Protein 1SJH (pdb70)

GO terms:
  GO:0005764 lysosome (C, IDA)
  GO:0005886 plasma membrane (C, IDA)
  GO:0001916 positive regulation of T cell mediated cytotoxicity (P, IDA)
  GO:0002469 myeloid dendritic cell antigen processing and presentation (P, IDA)
  GO:0002491 antigen processing and presentation of endogenous peptide antigen via MHC class II (P, IDA)
  GO:0031902 late endosome membrane (C, IDA)
  GO:0001772 immunological synapse (C, IDA)
  GO:0005765 lysosomal membrane (C, IDA)
  GO:0043382 positive regulation of memory T cell differentiation (P, IDA)
  GO:0045622 regulation of T-helper cell differentiation (P, IDA)
  GO:0042605 peptide antigen binding (F, IDA)
  GO:0042608 T cell receptor binding (F, IDA)
  GO:2000516 positive regulation of CD4-positive, alpha-beta T cell activation (P, IDA)
  GO:0019886 antigen processing and presentation of exogenous peptide antigen via MHC class II (P, IDA)
  GO:0032831 positive regulation of CD4-positive, CD25-positive, alpha-beta regulatory T cell differentiation (P, IDA)
  GO:0120281 autolysosome membrane (C, EXP)
  GO:0031901 early endosome membrane (C, EXP)
  GO:0005789 endoplasmic reticulum membrane (C, EXP)
  GO:0005886 plasma membrane (C, EXP)
  GO:0005515 protein binding (F, IPI)

Foldseek 3Di:
DKDKDWDWAADPPVRDIWTFIDIPHHTQWIADLVVQAIDGPDVCSVVVDGDRSVVSVVVRVVRVVVVVVVCVVVVNDDDDWDAWDWDWDWPDDDDAQDKTKIKIKTDDTDDQDKDKFKAKVRHTDDPPKDWDGWDADPVGGTMIMIMDIDGADQRIKMWIWMDTPNDPDIDIDIGGPDD/DDDDDDKDKDWDWDWDDDPQLPDIKIKIWIAIRNRTFKIDILVVQAIDTPDPVCVVVSVVQRVDVVNSVCVNCCSVVPRVVVCVVCVVCAVVPWDAWDWDKDWDPCCDDPQKTKIKIKTWFIDDQDKDKWKAKQPHTDDPQKDKPDWADPVPRMIIIMIIGIGNDDQAIKMKIWMDDPNDPDIDIDIDGD/DDDDDDDDDDDDD/DADDDDDVVRWAFLVLEAAWLVVLVQQQAPAKFKFAFWAFDDAFDLQKTKTQGADPPPRQARIEIAGAPDNVVCVVRRGAGWIFMAGWDDVPDDGDSHYIYAYARIDHRPPFFDPPQDKFWAKEFEAEPRHGDDIDTFIDRGQKGFPRRRVSRVVNVCCVPVVCTDGHTGQFTWKKKKKAAPVRHMDIATSDAHRDHDGDPVVRRCVSNNNHIGGRNGMHMYMYTYGPVD

Organism: Homo sapiens (NCBI:txid9606)

B-factor: mean 44.47, std 20.22, range [16.13, 189.85]

Structure (mmCIF, N/CA/C/O backbone):
data_1SJH
#
_entry.id   1SJH
#
_cell.length_a   172.464
_cell.length_b   172.464
_cell.length_c   121.461
_cell.angle_alpha   90.00
_cell.angle_beta   90.00
_cell.angle_gamma   120.00
#
_symmetry.space_group_name_H-M   'H 3'
#
loop_
_entity.id
_entity.type
_entity.pdbx_description
1 polymer 'HLA class II histocompatibility antigen, DR alpha chain'
2 polymer 'HLA class II histocompatibility antigen, DRB1-1 beta chain'
3 polymer 'GAG polyprotein'
4 polymer 'Enterotoxin type C-3'
5 water water
#
loop_
_atom_site.group_PDB
_atom_site.id
_atom_site.type_symbol
_atom_site.label_atom_id
_atom_site.label_alt_id
_atom_site.label_comp_id
_atom_site.label_asym_id
_atom_site.label_entity_id
_atom_site.label_seq_id
_atom_site.pdbx_PDB_ins_code
_atom_site.Cartn_x
_atom_site.Cartn_y
_atom_site.Cartn_z
_atom_site.occupancy
_atom_site.B_iso_or_equiv
_atom_site.auth_seq_id
_atom_site.auth_comp_id
_atom_site.auth_asym_id
_atom_site.auth_atom_id
_atom_site.pdbx_PDB_model_num
ATOM 1 N N . GLU A 1 2 ? 138.691 72.759 -13.510 1.00 58.30 4 GLU A N 1
ATOM 2 C CA . GLU A 1 2 ? 137.286 73.175 -13.246 1.00 58.28 4 GLU A CA 1
ATOM 3 C C . GLU A 1 2 ? 136.350 72.027 -12.838 1.00 54.28 4 GLU A C 1
ATOM 4 O O . GLU A 1 2 ? 135.178 72.255 -12.547 1.00 54.11 4 GLU A O 1
ATOM 10 N N . HIS A 1 3 ? 136.864 70.800 -12.820 1.00 41.83 5 HIS A N 1
ATOM 11 C CA . HIS A 1 3 ? 136.077 69.635 -12.403 1.00 37.85 5 HIS A CA 1
ATOM 12 C C . HIS A 1 3 ? 136.968 68.580 -11.772 1.00 36.09 5 HIS 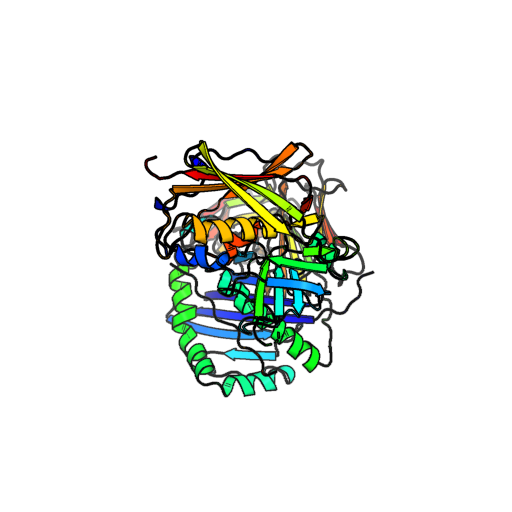A C 1
ATOM 13 O O . HIS A 1 3 ? 138.070 68.332 -12.247 1.00 33.41 5 HIS A O 1
ATOM 20 N N . VAL A 1 4 ? 136.489 67.961 -10.701 1.00 31.07 6 VAL A N 1
ATOM 21 C CA . VAL A 1 4 ? 137.256 66.927 -10.023 1.00 31.38 6 VAL A CA 1
ATOM 22 C C . VAL A 1 4 ? 136.394 65.706 -9.722 1.00 30.29 6 VAL A C 1
ATOM 23 O O . VAL A 1 4 ? 135.315 65.821 -9.142 1.00 27.90 6 VAL A O 1
ATOM 27 N N . ILE A 1 5 ? 136.854 64.539 -10.142 1.00 29.00 7 ILE A N 1
ATOM 28 C CA . ILE A 1 5 ? 136.134 63.308 -9.851 1.00 27.93 7 ILE A CA 1
ATOM 29 C C . ILE A 1 5 ? 137.048 62.523 -8.919 1.00 27.88 7 ILE A C 1
ATOM 30 O O . ILE A 1 5 ? 138.230 62.292 -9.234 1.00 26.33 7 ILE A O 1
ATOM 35 N N . ILE A 1 6 ? 136.517 62.122 -7.770 1.00 26.75 8 ILE A N 1
ATOM 36 C CA . ILE A 1 6 ? 137.323 61.379 -6.819 1.00 27.58 8 ILE A CA 1
ATOM 37 C C . ILE A 1 6 ? 136.770 60.011 -6.465 1.00 28.24 8 ILE A C 1
ATOM 38 O O . ILE A 1 6 ? 135.582 59.844 -6.195 1.00 28.04 8 ILE A O 1
ATOM 43 N N . GLN A 1 7 ? 137.650 59.027 -6.490 1.00 25.48 9 GLN A N 1
ATOM 44 C CA . GLN A 1 7 ? 137.287 57.683 -6.093 1.00 25.82 9 GLN A CA 1
ATOM 45 C C . GLN A 1 7 ? 137.909 57.624 -4.699 1.00 27.23 9 GLN A C 1
ATOM 46 O O . GLN A 1 7 ? 139.135 57.651 -4.564 1.00 25.49 9 GLN A O 1
ATOM 52 N N . ALA A 1 8 ? 137.077 57.574 -3.668 1.00 27.27 10 ALA A N 1
ATOM 53 C CA . ALA A 1 8 ? 137.605 57.542 -2.312 1.00 27.21 10 ALA A CA 1
ATOM 54 C C . ALA A 1 8 ? 137.221 56.275 -1.575 1.00 28.17 10 ALA A C 1
ATOM 55 O O . ALA A 1 8 ? 136.053 55.883 -1.572 1.00 27.88 10 ALA A O 1
ATOM 57 N N . GLU A 1 9 ? 138.216 55.652 -0.947 1.00 25.53 11 GLU A N 1
ATOM 58 C CA . GLU A 1 9 ? 138.027 54.413 -0.199 1.00 26.90 11 GLU A CA 1
ATOM 59 C C . GLU A 1 9 ? 138.684 54.504 1.175 1.00 26.57 11 GLU A C 1
ATOM 60 O O . GLU A 1 9 ? 139.568 55.325 1.401 1.00 25.65 11 GLU A O 1
ATOM 66 N N . PHE A 1 10 ? 138.273 53.625 2.077 1.00 26.37 12 PHE A N 1
ATOM 67 C CA . PHE A 1 10 ? 138.881 53.572 3.398 1.00 26.78 12 PHE A CA 1
ATOM 68 C C . PHE A 1 10 ? 138.494 52.327 4.161 1.00 27.20 12 PHE A C 1
ATOM 69 O O . PHE A 1 10 ? 137.473 51.702 3.881 1.00 27.56 12 PHE A O 1
ATOM 77 N N . TYR A 1 11 ? 139.359 51.932 5.084 1.00 26.76 13 TYR A N 1
ATOM 78 C CA . TYR A 1 11 ? 139.076 50.799 5.951 1.00 26.51 13 TYR A CA 1
ATOM 79 C C . TYR A 1 11 ? 139.498 51.250 7.353 1.00 27.48 13 TYR A C 1
ATOM 80 O O . TYR A 1 11 ? 140.599 51.762 7.548 1.00 27.99 13 TYR A O 1
ATOM 89 N N . LEU A 1 12 ? 138.606 51.069 8.318 1.00 29.55 14 LEU A N 1
ATOM 90 C CA . LEU A 1 12 ? 138.885 51.455 9.689 1.00 30.25 14 LEU A CA 1
ATOM 91 C C . LEU A 1 12 ? 138.873 50.292 10.674 1.00 29.63 14 LEU A C 1
ATOM 92 O O . LEU A 1 12 ? 137.892 49.555 10.759 1.00 30.55 14 LEU A O 1
ATOM 97 N N . ASN A 1 13 ? 139.976 50.120 11.400 1.00 28.46 15 ASN A N 1
ATOM 98 C CA . ASN A 1 13 ? 140.063 49.097 12.445 1.00 28.24 15 ASN A CA 1
ATOM 99 C C . ASN A 1 13 ? 139.924 49.856 13.765 1.00 29.34 15 ASN A C 1
ATOM 100 O O . ASN A 1 13 ? 140.336 51.016 13.867 1.00 30.24 15 ASN A O 1
ATOM 105 N N . PRO A 1 14 ? 139.374 49.211 14.803 1.00 31.08 16 PRO A N 1
ATOM 106 C CA . PRO A 1 14 ? 138.877 47.830 14.833 1.00 29.35 16 PRO A CA 1
ATOM 107 C C . PRO A 1 14 ? 137.410 47.700 14.447 1.00 30.51 16 PRO A C 1
ATOM 108 O O . PRO A 1 14 ? 136.851 46.615 14.513 1.00 29.04 16 PRO A O 1
ATOM 112 N N . ASP A 1 15 ? 136.786 48.805 14.051 1.00 27.39 17 ASP A N 1
ATOM 113 C CA . ASP A 1 15 ? 135.374 48.791 13.674 1.00 30.06 17 ASP A CA 1
ATOM 114 C C . ASP A 1 15 ? 135.069 47.928 12.455 1.00 31.36 17 ASP A C 1
ATOM 115 O O . ASP A 1 15 ? 133.926 47.514 12.256 1.00 31.53 17 ASP A O 1
ATOM 120 N N . GLN A 1 16 ? 136.084 47.681 11.634 1.00 29.70 18 GLN A N 1
ATOM 121 C CA . GLN A 1 16 ? 135.912 46.898 10.416 1.00 33.12 18 GLN A CA 1
ATOM 122 C C . GLN A 1 16 ? 135.038 47.638 9.418 1.00 31.53 18 GLN A C 1
ATOM 123 O O . GLN A 1 16 ? 134.330 47.010 8.635 1.00 30.92 18 GLN A O 1
ATOM 129 N N . SER A 1 17 ? 135.070 48.965 9.461 1.00 31.01 19 SER A N 1
ATOM 130 C CA . SER A 1 17 ? 134.283 49.784 8.540 1.00 30.47 19 SER A CA 1
ATOM 131 C C . SER A 1 17 ? 135.008 49.888 7.206 1.00 30.68 19 SER A C 1
ATOM 132 O O . SER A 1 17 ? 136.202 50.185 7.171 1.00 26.83 19 SER A O 1
ATOM 135 N N . GLY A 1 18 ? 134.288 49.634 6.119 1.00 33.19 20 GLY A N 1
ATOM 136 C CA . GLY A 1 18 ? 134.876 49.748 4.798 1.00 33.90 20 GLY A CA 1
ATOM 137 C C . GLY A 1 18 ? 133.968 50.600 3.925 1.00 33.37 20 GLY A C 1
ATOM 138 O O . GLY A 1 18 ? 132.746 50.494 4.030 1.00 33.77 20 GLY A O 1
ATOM 139 N N . GLU A 1 19 ? 134.543 51.455 3.084 1.00 27.40 21 GLU A N 1
ATOM 140 C CA . GLU A 1 19 ? 133.743 52.298 2.197 1.00 25.80 21 GLU A CA 1
ATOM 141 C C . GLU A 1 19 ? 134.446 52.527 0.862 1.00 27.75 21 GLU A C 1
ATOM 142 O O . GLU A 1 19 ? 135.671 52.640 0.809 1.00 25.14 21 GLU A O 1
ATOM 148 N N . PHE A 1 20 ? 133.651 52.594 -0.203 1.00 30.68 22 PHE A N 1
ATOM 149 C CA . PHE A 1 20 ? 134.124 52.816 -1.566 1.00 31.27 22 PHE A CA 1
ATOM 150 C C . PHE A 1 20 ? 133.093 53.716 -2.267 1.00 30.95 22 PHE A C 1
ATOM 151 O O . PHE A 1 20 ? 131.935 53.335 -2.422 1.00 31.42 22 PHE A O 1
ATOM 159 N N . MET A 1 21 ? 133.507 54.909 -2.685 1.00 30.18 23 MET A N 1
ATOM 160 C CA . MET A 1 21 ? 132.583 55.827 -3.346 1.00 30.24 23 MET A CA 1
ATOM 161 C C . MET A 1 21 ? 133.258 56.700 -4.389 1.00 31.60 23 MET A C 1
ATOM 162 O O . MET A 1 21 ? 134.485 56.787 -4.437 1.00 31.96 23 MET A O 1
ATOM 167 N N . PHE A 1 22 ? 132.438 57.317 -5.236 1.00 29.91 24 PHE A N 1
ATOM 168 C CA . PHE A 1 22 ? 132.914 58.234 -6.263 1.00 31.50 24 PHE A CA 1
ATOM 169 C C . PHE A 1 22 ? 132.292 59.580 -5.941 1.00 31.88 24 PHE A C 1
ATOM 170 O O . PHE A 1 22 ? 131.134 59.652 -5.526 1.00 30.06 24 PHE A O 1
ATOM 178 N N . ASP A 1 23 ? 133.065 60.637 -6.151 1.00 31.07 25 ASP A N 1
ATOM 179 C CA . ASP A 1 23 ? 132.657 62.003 -5.841 1.00 35.14 25 ASP A CA 1
ATOM 180 C C . ASP A 1 23 ? 132.811 62.943 -7.052 1.00 35.25 25 ASP A C 1
ATOM 181 O O . ASP A 1 23 ? 133.818 62.885 -7.754 1.00 34.55 25 ASP A O 1
ATOM 186 N N . PHE A 1 24 ? 131.820 63.799 -7.302 1.00 33.24 26 PHE A N 1
ATOM 187 C CA . PHE A 1 24 ? 131.896 64.760 -8.412 1.00 32.83 26 PHE A CA 1
ATOM 188 C C . PHE A 1 24 ? 131.740 66.166 -7.867 1.00 31.83 26 PHE A C 1
ATOM 189 O O . PHE A 1 24 ? 130.661 66.544 -7.421 1.00 30.36 26 PHE A O 1
ATOM 197 N N . ASP A 1 25 ? 132.812 66.945 -7.914 1.00 25.87 27 ASP A N 1
ATOM 198 C CA . ASP A 1 25 ? 132.794 68.306 -7.395 1.00 27.75 27 ASP A CA 1
ATOM 199 C C . ASP A 1 25 ? 132.156 68.381 -5.997 1.00 28.18 27 ASP A C 1
ATOM 200 O O . ASP A 1 25 ? 131.380 69.290 -5.707 1.00 26.21 27 ASP A O 1
ATOM 205 N N . GLY A 1 26 ? 132.479 67.423 -5.132 1.00 35.78 28 GLY A N 1
ATOM 206 C CA . GLY A 1 26 ? 131.934 67.449 -3.783 1.00 37.42 28 GLY A CA 1
ATOM 207 C C . GLY A 1 26 ? 130.654 66.666 -3.544 1.00 36.56 28 GLY A C 1
ATOM 208 O O . GLY A 1 26 ? 130.298 66.414 -2.394 1.00 36.64 28 GLY A O 1
ATOM 209 N N . ASP A 1 27 ? 129.956 66.285 -4.611 1.00 30.53 29 ASP A N 1
ATOM 210 C CA . ASP A 1 27 ? 128.722 65.522 -4.471 1.00 29.93 29 ASP A CA 1
ATOM 211 C C . ASP A 1 27 ? 128.919 64.038 -4.786 1.00 30.82 29 ASP A C 1
ATOM 212 O O . ASP A 1 27 ? 129.553 63.679 -5.781 1.00 30.48 29 ASP A O 1
ATOM 217 N N . GLU A 1 28 ? 128.370 63.173 -3.943 1.00 33.41 30 GLU A N 1
ATOM 218 C CA . GLU A 1 28 ? 128.511 61.740 -4.160 1.00 31.52 30 GLU A CA 1
ATOM 219 C C . GLU A 1 28 ? 127.768 61.260 -5.405 1.00 32.97 30 GLU A C 1
ATOM 220 O O . GLU A 1 28 ? 126.607 61.611 -5.625 1.00 30.99 30 GLU A O 1
ATOM 226 N N . ILE A 1 29 ? 128.447 60.457 -6.217 1.00 31.25 31 ILE A N 1
ATOM 227 C CA . ILE A 1 29 ? 127.827 59.885 -7.404 1.00 32.56 31 ILE A CA 1
ATOM 228 C C . ILE A 1 29 ? 127.220 58.554 -6.982 1.00 31.93 31 ILE A C 1
ATOM 229 O O . ILE A 1 29 ? 126.089 58.240 -7.332 1.00 31.01 31 ILE A O 1
ATOM 234 N N . PHE A 1 30 ? 127.981 57.785 -6.210 1.00 27.29 32 PHE A N 1
ATOM 235 C CA . PHE A 1 30 ? 127.529 56.485 -5.731 1.00 26.35 32 PHE A CA 1
ATOM 236 C C . PHE A 1 30 ? 128.543 55.883 -4.777 1.00 27.15 32 PHE A C 1
ATOM 237 O O . PHE A 1 30 ? 129.678 56.333 -4.707 1.00 25.79 32 PHE A O 1
ATOM 245 N N . HIS A 1 31 ? 128.121 54.858 -4.048 1.00 23.36 33 HIS A N 1
ATOM 246 C CA . HIS A 1 31 ? 129.013 54.124 -3.156 1.00 24.91 33 HIS A CA 1
ATOM 247 C C . HIS A 1 31 ? 128.597 52.665 -3.325 1.00 24.89 33 HIS A C 1
ATOM 248 O O . HIS A 1 31 ? 127.582 52.379 -3.962 1.00 24.24 33 HIS A O 1
ATOM 255 N N . VAL A 1 32 ? 129.379 51.738 -2.791 1.00 30.20 34 VAL A N 1
ATOM 256 C CA . VAL A 1 32 ? 129.021 50.341 -2.929 1.00 28.66 34 VAL A CA 1
ATOM 257 C C . VAL A 1 32 ? 128.590 49.752 -1.592 1.00 31.72 34 VAL A C 1
ATOM 258 O O . VAL A 1 32 ? 129.252 49.948 -0.565 1.00 31.71 34 VAL A O 1
ATOM 262 N N . ASP A 1 33 ? 127.462 49.050 -1.603 1.00 27.44 35 ASP A N 1
ATOM 263 C CA . ASP A 1 33 ? 126.983 48.416 -0.391 1.00 28.42 35 ASP A CA 1
ATOM 264 C C . ASP A 1 33 ? 127.819 47.150 -0.281 1.00 28.14 35 ASP A C 1
ATOM 265 O O . ASP A 1 33 ? 127.617 46.206 -1.037 1.00 27.69 35 ASP A O 1
ATOM 270 N N . MET A 1 34 ? 128.752 47.134 0.664 1.00 31.96 36 MET A N 1
ATOM 271 C CA . MET A 1 34 ? 129.650 45.996 0.848 1.00 33.05 36 MET A CA 1
ATOM 272 C C . MET A 1 34 ? 128.981 44.709 1.303 1.00 33.10 36 MET A C 1
ATOM 273 O O . MET A 1 34 ? 129.555 43.631 1.150 1.00 32.02 36 MET A O 1
ATOM 278 N N . ALA A 1 35 ? 127.780 44.822 1.869 1.00 28.03 37 ALA A N 1
ATOM 279 C CA . ALA A 1 35 ? 127.060 43.656 2.359 1.00 28.43 37 ALA A CA 1
ATOM 280 C C . ALA A 1 35 ? 126.175 43.034 1.287 1.00 28.39 37 ALA A C 1
ATOM 281 O O . ALA A 1 35 ? 126.157 41.816 1.118 1.00 27.45 37 ALA A O 1
ATOM 283 N N . LYS A 1 36 ? 125.438 43.865 0.565 1.00 30.14 38 LYS A N 1
ATOM 284 C CA . LYS A 1 36 ? 124.576 43.350 -0.482 1.00 31.30 38 LYS A CA 1
ATOM 285 C C . LYS A 1 36 ? 125.370 43.230 -1.772 1.00 30.37 38 LYS A C 1
ATOM 286 O O . LYS A 1 36 ? 124.930 42.594 -2.733 1.00 29.51 38 LYS A O 1
ATOM 292 N N . LYS A 1 37 ? 126.559 43.827 -1.759 1.00 27.15 39 LYS A N 1
ATOM 293 C CA . LYS A 1 37 ? 127.450 43.802 -2.901 1.00 26.77 39 LYS A CA 1
ATOM 294 C C . LYS A 1 37 ? 126.765 44.413 -4.103 1.00 28.68 39 LYS A C 1
ATOM 295 O O . LYS A 1 37 ? 126.485 43.740 -5.099 1.00 28.81 39 LYS A O 1
ATOM 301 N N . GLU A 1 38 ? 126.482 45.704 -4.002 1.00 27.49 40 GLU A N 1
ATOM 302 C CA . GLU A 1 38 ? 125.839 46.397 -5.102 1.00 29.38 40 GLU A CA 1
ATOM 303 C C . GLU A 1 38 ? 126.063 47.890 -5.054 1.00 27.23 40 GLU A C 1
ATOM 304 O O . GLU A 1 38 ? 126.356 48.465 -4.003 1.00 24.58 40 GLU A O 1
ATOM 310 N N . THR A 1 39 ? 125.939 48.499 -6.224 1.00 29.94 41 THR A N 1
ATOM 311 C CA . THR A 1 39 ? 126.122 49.924 -6.392 1.00 30.34 41 THR A CA 1
ATOM 312 C C . THR A 1 39 ? 124.873 50.670 -5.943 1.00 32.35 41 THR A C 1
ATOM 313 O O . THR A 1 39 ? 123.755 50.284 -6.268 1.00 30.54 41 THR A O 1
ATOM 317 N N . VAL A 1 40 ? 125.079 51.728 -5.172 1.00 33.90 42 VAL A N 1
ATOM 318 C CA . VAL A 1 40 ? 123.989 52.542 -4.680 1.00 33.91 42 VAL A CA 1
ATOM 319 C C . VAL A 1 40 ? 124.212 53.951 -5.209 1.00 32.84 42 VAL A C 1
ATOM 320 O O . VAL A 1 40 ? 125.045 54.692 -4.691 1.00 33.48 42 VAL A O 1
ATOM 324 N N . TRP A 1 41 ? 123.474 54.306 -6.257 1.00 30.89 43 TRP A N 1
ATOM 325 C CA . TRP A 1 41 ? 123.578 55.620 -6.883 1.00 30.42 43 TRP A CA 1
ATOM 326 C C . TRP A 1 41 ? 122.976 56.682 -5.988 1.00 31.66 43 TRP A C 1
ATOM 327 O O . TRP A 1 41 ? 121.888 56.488 -5.454 1.00 32.04 43 TRP A O 1
ATOM 338 N N . ARG A 1 42 ? 123.679 57.805 -5.828 1.00 33.30 44 ARG A N 1
ATOM 339 C CA . ARG A 1 42 ? 123.198 58.890 -4.969 1.00 35.41 44 ARG A CA 1
ATOM 340 C C . ARG A 1 42 ? 121.829 59.360 -5.432 1.00 37.34 44 ARG A C 1
ATOM 341 O O . ARG A 1 42 ? 120.941 59.595 -4.617 1.00 35.78 44 ARG A O 1
ATOM 349 N N . LEU A 1 43 ? 121.672 59.520 -6.742 1.00 36.20 45 LEU A N 1
ATOM 350 C CA . LEU A 1 43 ? 120.387 59.901 -7.316 1.00 38.93 45 LEU A CA 1
ATOM 351 C C . LEU A 1 43 ? 119.961 58.754 -8.238 1.00 40.76 45 LEU A C 1
ATOM 352 O O . LEU A 1 43 ? 120.722 58.325 -9.115 1.00 39.22 45 LEU A O 1
ATOM 357 N N . GLU A 1 44 ? 118.747 58.265 -8.012 1.00 43.97 46 GLU A N 1
ATOM 358 C CA . GLU A 1 44 ? 118.163 57.164 -8.773 1.00 47.49 46 GLU A CA 1
ATOM 359 C C . GLU A 1 44 ? 118.440 57.155 -10.280 1.00 46.68 46 GLU A C 1
ATOM 360 O O . GLU A 1 44 ? 118.820 56.121 -10.834 1.00 46.61 46 GLU A O 1
ATOM 366 N N . GLU A 1 45 ? 118.261 58.294 -10.944 1.00 45.02 47 GLU A N 1
ATOM 367 C CA . GLU A 1 45 ? 118.471 58.343 -12.387 1.00 45.38 47 GLU A CA 1
ATOM 368 C C . GLU A 1 45 ? 119.902 58.118 -12.876 1.00 43.79 47 GLU A C 1
ATOM 369 O O . GLU A 1 45 ? 120.111 57.827 -14.053 1.00 42.49 47 GLU A O 1
ATOM 375 N N . PHE A 1 46 ? 120.890 58.254 -11.998 1.00 41.36 48 PHE A N 1
ATOM 376 C CA . PHE A 1 46 ? 122.269 58.035 -12.429 1.00 38.92 48 PHE A CA 1
ATOM 377 C C . PHE A 1 46 ? 122.409 56.597 -12.903 1.00 37.86 48 PHE A C 1
ATOM 378 O O . PHE A 1 46 ? 123.055 56.323 -13.907 1.00 40.16 48 PHE A O 1
ATOM 386 N N . GLY A 1 47 ? 121.785 55.688 -12.169 1.00 38.28 49 GLY A N 1
ATOM 387 C CA . GLY A 1 47 ? 121.850 54.278 -12.508 1.00 38.60 49 GLY A CA 1
ATOM 388 C C . GLY A 1 47 ? 121.287 53.918 -13.871 1.00 41.39 49 GLY A C 1
ATOM 389 O O . GLY A 1 47 ? 121.496 52.809 -14.364 1.00 38.58 49 GLY A O 1
ATOM 390 N N . ARG A 1 48 ? 120.566 54.843 -14.488 1.00 39.00 50 ARG A N 1
ATOM 391 C CA . ARG A 1 48 ? 119.999 54.575 -15.802 1.00 42.96 50 ARG A CA 1
ATOM 392 C C . ARG A 1 48 ? 120.944 55.071 -16.885 1.00 42.43 50 ARG A C 1
ATOM 393 O O . ARG A 1 48 ? 120.792 54.732 -18.054 1.00 43.50 50 ARG A O 1
ATOM 401 N N . PHE A 1 49 ? 121.936 55.863 -16.488 1.00 38.62 51 PHE A N 1
ATOM 402 C CA . PHE A 1 49 ? 122.892 56.408 -17.441 1.00 38.72 51 PHE A CA 1
ATOM 403 C C . PHE A 1 49 ? 124.248 55.716 -17.371 1.00 37.93 51 PHE A C 1
ATOM 404 O O . PHE A 1 49 ? 125.048 55.810 -18.300 1.00 38.77 51 PHE A O 1
ATOM 412 N N . ALA A 1 50 ? 124.508 55.014 -16.277 1.00 33.68 52 ALA A N 1
ATOM 413 C CA . ALA A 1 50 ? 125.786 54.340 -16.129 1.00 32.16 52 ALA A CA 1
ATOM 414 C C . ALA A 1 50 ? 125.693 53.146 -15.200 1.00 29.73 52 ALA A C 1
ATOM 415 O O . ALA A 1 50 ? 124.659 52.903 -14.566 1.00 31.38 52 ALA A O 1
ATOM 417 N N . SER A 1 51 ? 126.784 52.397 -15.127 1.00 30.80 53 SER A N 1
ATOM 418 C CA . SER A 1 51 ? 126.838 51.226 -14.271 1.00 30.00 53 SER A CA 1
ATOM 419 C C . SER A 1 51 ? 128.222 51.113 -13.667 1.00 29.80 53 SER A C 1
ATOM 420 O O . SER A 1 51 ? 129.180 51.691 -14.165 1.00 28.60 53 SER A O 1
ATOM 423 N N . PHE A 1 52 ? 128.312 50.364 -12.582 1.00 29.02 54 PHE A N 1
ATOM 424 C CA . PHE A 1 52 ? 129.574 50.137 -11.911 1.00 31.07 54 PHE A CA 1
ATOM 425 C C . PHE A 1 52 ? 129.555 48.716 -11.366 1.00 32.71 54 PHE A C 1
ATOM 426 O O . PHE A 1 52 ? 128.592 48.307 -10.716 1.00 34.33 54 PHE A O 1
ATOM 434 N N . GLU A 1 53 ? 130.610 47.958 -11.642 1.00 31.02 55 GLU A N 1
ATOM 435 C CA . GLU A 1 53 ? 130.690 46.592 -11.139 1.00 31.23 55 GLU A CA 1
ATOM 436 C C . GLU A 1 53 ? 131.131 46.630 -9.680 1.00 30.16 55 GLU A C 1
ATOM 437 O O . GLU A 1 53 ? 132.309 46.834 -9.377 1.00 27.66 55 GLU A O 1
ATOM 443 N N . ALA A 1 54 ? 130.162 46.432 -8.789 1.00 28.44 56 ALA A N 1
ATOM 444 C CA . ALA A 1 54 ? 130.377 46.468 -7.347 1.00 28.30 56 ALA A CA 1
ATOM 445 C C . ALA A 1 54 ? 131.533 45.602 -6.854 1.00 29.05 56 ALA A C 1
ATOM 446 O O . ALA A 1 54 ? 132.262 46.005 -5.947 1.00 24.88 56 ALA A O 1
ATOM 448 N N . GLN A 1 55 ? 131.701 44.423 -7.447 1.00 32.68 57 GLN A N 1
ATOM 449 C CA . GLN A 1 55 ? 132.767 43.502 -7.055 1.00 36.11 57 GLN A CA 1
ATOM 450 C C . GLN A 1 55 ? 134.173 44.128 -7.100 1.00 35.58 57 GLN A C 1
ATOM 451 O O . GLN A 1 55 ? 135.078 43.682 -6.393 1.00 36.41 57 GLN A O 1
ATOM 457 N N . GLY A 1 56 ? 134.353 45.154 -7.929 1.00 30.47 58 GLY A N 1
ATOM 458 C CA . GLY A 1 56 ? 135.652 45.805 -8.018 1.00 30.73 58 GLY A CA 1
ATOM 459 C C . GLY A 1 56 ? 135.977 46.587 -6.748 1.00 29.96 58 GLY A C 1
ATOM 460 O O . GLY A 1 56 ? 137.146 46.805 -6.408 1.00 27.04 58 GLY A O 1
ATOM 461 N N . ALA A 1 57 ? 134.934 47.027 -6.051 1.00 29.78 59 ALA A N 1
ATOM 462 C CA . ALA A 1 57 ? 135.116 47.763 -4.808 1.00 29.71 59 ALA A CA 1
ATOM 463 C C . ALA A 1 57 ? 135.497 46.768 -3.715 1.00 29.24 59 ALA A C 1
ATOM 464 O O . ALA A 1 57 ? 136.254 47.089 -2.814 1.00 30.46 59 ALA A O 1
ATOM 466 N N . LEU A 1 58 ? 134.967 45.553 -3.811 1.00 29.03 60 LEU A N 1
ATOM 467 C CA . LEU A 1 58 ? 135.239 44.505 -2.831 1.00 29.96 60 LEU A CA 1
ATOM 468 C C . LEU A 1 58 ? 136.675 43.983 -2.941 1.00 28.72 60 LEU A C 1
ATOM 469 O O . LEU A 1 58 ? 137.272 43.569 -1.946 1.00 28.94 60 LEU A O 1
ATOM 474 N N . ALA A 1 59 ? 137.219 43.990 -4.155 1.00 25.95 61 ALA A N 1
ATOM 475 C CA . ALA A 1 59 ? 138.586 43.546 -4.367 1.00 22.88 61 ALA A CA 1
ATOM 476 C C . ALA A 1 59 ? 139.506 44.604 -3.764 1.00 21.93 61 ALA A C 1
ATOM 477 O O . ALA A 1 59 ? 140.442 44.288 -3.043 1.00 22.15 61 ALA A O 1
ATOM 479 N N . ASN A 1 60 ? 139.229 45.867 -4.060 1.00 21.64 62 ASN A N 1
ATOM 480 C CA . ASN A 1 60 ? 140.045 46.959 -3.545 1.00 21.32 62 ASN A CA 1
ATOM 481 C C . ASN A 1 60 ? 140.030 47.026 -2.024 1.00 22.16 62 ASN A C 1
ATOM 482 O O . ASN A 1 60 ? 141.078 47.183 -1.405 1.00 22.43 62 ASN A O 1
ATOM 487 N N . ILE A 1 61 ? 138.844 46.877 -1.429 1.00 25.29 63 ILE A N 1
ATOM 488 C CA . ILE A 1 61 ? 138.705 46.956 0.020 1.00 26.43 63 ILE A CA 1
ATOM 489 C C . ILE A 1 61 ? 139.564 45.912 0.737 1.00 26.90 63 ILE A C 1
ATOM 490 O O . ILE A 1 61 ? 140.117 46.189 1.791 1.00 26.80 63 ILE A O 1
ATOM 495 N N . ALA A 1 62 ? 139.701 44.725 0.159 1.00 24.03 64 ALA A N 1
ATOM 496 C CA . ALA A 1 62 ? 140.525 43.690 0.768 1.00 26.55 64 ALA A CA 1
ATOM 497 C C . ALA A 1 62 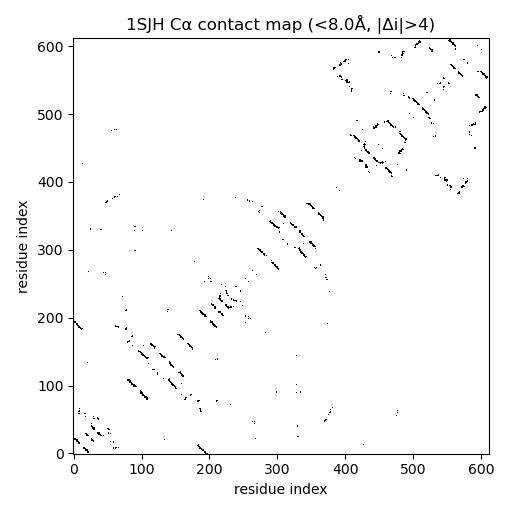? 142.002 44.111 0.742 1.00 27.68 64 ALA A C 1
ATOM 498 O O . ALA A 1 62 ? 142.763 43.779 1.656 1.00 26.80 64 ALA A O 1
ATOM 500 N N . VAL A 1 63 ? 142.411 44.824 -0.309 1.00 30.58 65 VAL A N 1
ATOM 501 C CA . VAL A 1 63 ? 143.792 45.298 -0.406 1.00 30.10 65 VAL A CA 1
ATOM 502 C C . VAL A 1 63 ? 143.971 46.465 0.581 1.00 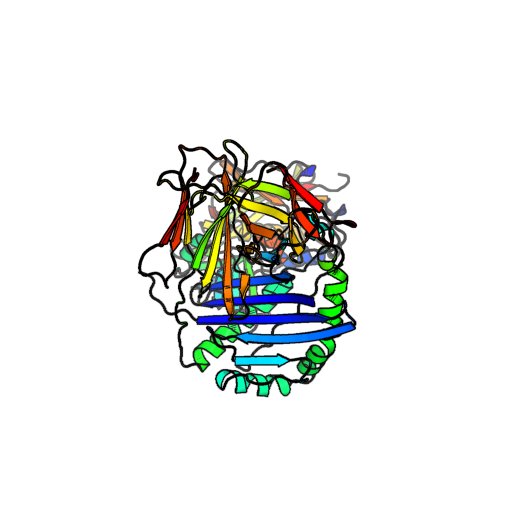30.93 65 VAL A C 1
ATOM 503 O O . VAL A 1 63 ? 145.012 46.596 1.227 1.00 29.19 65 VAL A O 1
ATOM 507 N N . ASP A 1 64 ? 142.951 47.310 0.695 1.00 33.80 66 ASP A N 1
ATOM 508 C CA . ASP A 1 64 ? 143.022 48.448 1.604 1.00 32.41 66 ASP A CA 1
ATOM 509 C C . ASP A 1 64 ? 143.171 47.979 3.050 1.00 32.91 66 ASP A C 1
ATOM 510 O O . ASP A 1 64 ? 143.878 48.608 3.837 1.00 31.56 66 ASP A O 1
ATOM 515 N N . LYS A 1 65 ? 142.501 46.885 3.403 1.00 27.89 67 LYS A N 1
ATOM 516 C CA . LYS A 1 65 ? 142.599 46.370 4.766 1.00 28.71 67 LYS A CA 1
ATOM 517 C C . LYS A 1 65 ? 143.997 45.812 4.995 1.00 29.50 67 LYS A C 1
ATOM 518 O O . LYS A 1 65 ? 144.641 46.140 5.993 1.00 28.39 67 LYS A O 1
ATOM 524 N N . ALA A 1 66 ? 144.475 44.981 4.073 1.00 27.02 68 ALA A N 1
ATOM 525 C CA . ALA A 1 66 ? 145.824 44.418 4.218 1.00 27.01 68 ALA A CA 1
ATOM 526 C C . ALA A 1 66 ? 146.845 45.542 4.376 1.00 26.45 68 ALA A C 1
ATOM 527 O O . ALA A 1 66 ? 147.789 45.412 5.148 1.00 26.69 68 ALA A O 1
ATOM 529 N N . ASN A 1 67 ? 146.648 46.649 3.664 1.00 26.38 69 ASN A N 1
ATOM 530 C CA . ASN A 1 67 ? 147.578 47.773 3.768 1.00 26.88 69 ASN A CA 1
ATOM 531 C C . ASN A 1 67 ? 147.451 48.498 5.101 1.00 26.75 69 ASN A C 1
ATOM 532 O O . ASN A 1 67 ? 148.436 49.006 5.636 1.00 25.51 69 ASN A O 1
ATOM 537 N N . LEU A 1 68 ? 146.232 48.557 5.628 1.00 28.29 70 LEU A N 1
ATOM 538 C CA . LEU A 1 68 ? 145.994 49.207 6.906 1.00 29.27 70 LEU A CA 1
ATOM 539 C C . LEU A 1 68 ? 146.794 48.481 7.984 1.00 28.24 70 LEU A C 1
ATOM 540 O O . LEU A 1 68 ? 147.406 49.110 8.832 1.00 31.60 70 LEU A O 1
ATOM 545 N N . GLU A 1 69 ? 146.784 47.154 7.926 1.00 24.82 71 GLU A N 1
ATOM 546 C CA . GLU A 1 69 ? 147.496 46.314 8.888 1.00 28.66 71 GLU A CA 1
ATOM 547 C C . GLU A 1 69 ? 148.994 46.584 8.793 1.00 27.89 71 GLU A C 1
ATOM 548 O O . GLU A 1 69 ? 149.660 46.799 9.803 1.00 29.12 71 GLU A O 1
ATOM 554 N N . ILE A 1 70 ? 149.516 46.580 7.568 1.00 29.43 72 ILE A N 1
ATOM 555 C CA . ILE A 1 70 ? 150.929 46.834 7.330 1.00 29.18 72 ILE A CA 1
ATOM 556 C C . ILE A 1 70 ? 151.346 48.196 7.883 1.00 29.91 72 ILE A C 1
ATOM 557 O O . ILE A 1 70 ? 152.375 48.321 8.536 1.00 29.05 72 ILE A O 1
ATOM 562 N N . MET A 1 71 ? 150.525 49.209 7.618 1.00 30.66 73 MET A N 1
ATOM 563 C CA . MET A 1 71 ? 150.802 50.569 8.045 1.00 30.52 73 MET A CA 1
ATOM 564 C C . MET A 1 71 ? 150.619 50.756 9.547 1.00 31.65 73 MET A C 1
ATOM 565 O O . MET A 1 71 ? 151.312 51.557 10.169 1.00 32.55 73 MET A O 1
ATOM 570 N N . THR A 1 72 ? 149.663 50.034 10.114 1.00 29.67 74 THR A N 1
ATOM 571 C CA . THR A 1 72 ? 149.395 50.106 11.536 1.00 30.00 74 THR A CA 1
ATOM 572 C C . THR A 1 72 ? 150.651 49.640 12.256 1.00 32.73 74 THR A C 1
ATOM 573 O O . THR A 1 72 ? 151.138 50.293 13.179 1.00 32.16 74 THR A O 1
ATOM 577 N N . LYS A 1 73 ? 151.180 48.510 11.808 1.00 35.60 75 LYS A N 1
ATOM 578 C CA . LYS A 1 73 ? 152.388 47.959 12.388 1.00 39.06 75 LYS A CA 1
ATOM 579 C C . LYS A 1 73 ? 153.596 48.852 12.102 1.00 39.71 75 LYS A C 1
ATOM 580 O O . LYS A 1 73 ? 154.429 49.081 12.979 1.00 39.46 75 LYS A O 1
ATOM 586 N N . ARG A 1 74 ? 153.671 49.376 10.882 1.00 33.51 76 ARG A N 1
ATOM 587 C CA . ARG A 1 74 ? 154.798 50.213 10.484 1.00 33.29 76 ARG A CA 1
ATOM 588 C C . ARG A 1 74 ? 154.922 51.543 11.240 1.00 34.30 76 ARG A C 1
ATOM 589 O O . ARG A 1 74 ? 156.011 52.104 11.338 1.00 31.88 76 ARG A O 1
ATOM 597 N N . SER A 1 75 ? 153.814 52.042 11.775 1.00 27.78 77 SER A N 1
ATOM 598 C CA . SER A 1 75 ? 153.828 53.293 12.533 1.00 28.25 77 SER A CA 1
ATOM 599 C C . SER A 1 75 ? 154.007 53.015 14.038 1.00 28.41 77 SER A C 1
ATOM 600 O O . SER A 1 75 ? 153.959 53.936 14.857 1.00 28.60 77 SER A O 1
ATOM 603 N N . ASN A 1 76 ? 154.222 51.751 14.390 1.00 31.01 78 ASN A N 1
ATOM 604 C CA . ASN A 1 76 ? 154.358 51.352 15.788 1.00 32.95 78 ASN A CA 1
ATOM 605 C C . ASN A 1 76 ? 153.008 51.517 16.487 1.00 32.60 78 ASN A C 1
ATOM 606 O O . ASN A 1 76 ? 152.916 52.040 17.601 1.00 32.36 78 ASN A O 1
ATOM 611 N N . TYR A 1 77 ? 151.965 51.066 15.801 1.00 28.43 79 TYR A N 1
ATOM 612 C CA . TYR A 1 77 ? 150.602 51.125 16.305 1.00 28.78 79 TYR A CA 1
ATOM 613 C C . TYR A 1 77 ? 150.215 52.495 16.832 1.00 27.97 79 TYR A C 1
ATOM 614 O O . TYR A 1 77 ? 149.669 52.640 17.930 1.00 27.08 79 TYR A O 1
ATOM 623 N N . THR A 1 78 ? 150.503 53.498 16.012 1.00 31.35 80 THR A N 1
ATOM 624 C CA . THR A 1 78 ? 150.169 54.877 16.321 1.00 31.13 80 THR A CA 1
ATOM 625 C C . THR A 1 78 ? 148.705 55.021 15.950 1.00 29.80 80 THR A C 1
ATOM 626 O O . THR A 1 78 ? 148.352 54.969 14.775 1.00 28.87 80 THR A O 1
ATOM 630 N N . PRO A 1 79 ? 147.830 55.174 16.955 1.00 28.05 81 PRO A N 1
ATOM 631 C CA . PRO A 1 79 ? 146.390 55.319 16.743 1.00 26.69 81 PRO A CA 1
ATOM 632 C C . PRO A 1 79 ? 146.006 56.696 16.219 1.00 26.68 81 PRO A C 1
ATOM 633 O O . PRO A 1 79 ? 146.768 57.651 16.353 1.00 25.37 81 PRO A O 1
ATOM 637 N N . ILE A 1 80 ? 144.820 56.802 15.629 1.00 28.09 82 ILE A N 1
ATOM 638 C CA . ILE A 1 80 ? 144.370 58.083 15.102 1.00 28.89 82 ILE A CA 1
ATOM 639 C C . ILE A 1 80 ? 143.930 59.033 16.213 1.00 30.30 82 ILE A C 1
ATOM 640 O O . ILE A 1 80 ? 143.459 58.608 17.274 1.00 30.01 82 ILE A O 1
ATOM 645 N N . THR A 1 81 ? 144.117 60.322 15.969 1.00 29.08 83 THR A N 1
ATOM 646 C CA . THR A 1 81 ? 143.713 61.354 16.907 1.00 30.53 83 THR A CA 1
ATOM 647 C C . THR A 1 81 ? 142.281 61.748 16.561 1.00 30.78 83 THR A C 1
ATOM 648 O O . THR A 1 81 ? 142.001 62.140 15.427 1.00 29.17 83 THR A O 1
ATOM 652 N N . ASN A 1 82 ? 141.380 61.637 17.532 1.00 35.32 84 ASN A N 1
ATOM 653 C CA . ASN A 1 82 ? 139.987 61.998 17.316 1.00 36.89 84 ASN A CA 1
ATOM 654 C C . ASN A 1 82 ? 139.836 63.495 17.056 1.00 37.54 84 ASN A C 1
ATOM 655 O O . ASN A 1 82 ? 140.355 64.326 17.808 1.00 37.16 84 ASN A O 1
ATOM 660 N N . VAL A 1 83 ? 139.134 63.833 15.978 1.00 35.56 85 VAL A N 1
ATOM 661 C CA . VAL A 1 83 ? 138.865 65.226 15.641 1.00 35.37 85 VAL A CA 1
ATOM 662 C C . VAL A 1 83 ? 137.345 65.325 15.646 1.00 35.39 85 VAL A C 1
ATOM 663 O O . VAL A 1 83 ? 136.676 64.727 14.797 1.00 34.54 85 VAL A O 1
ATOM 667 N N . PRO A 1 84 ? 136.775 66.053 16.621 1.00 31.04 86 PRO A N 1
ATOM 668 C CA . PRO A 1 84 ? 135.321 66.225 16.738 1.00 31.23 86 PRO A CA 1
ATOM 669 C C . PRO A 1 84 ? 134.720 67.002 15.566 1.00 30.13 86 PRO A C 1
ATOM 670 O O . PRO A 1 84 ? 135.373 67.861 14.983 1.00 31.06 86 PRO A O 1
ATOM 674 N N . PRO A 1 85 ? 133.451 66.722 15.230 1.00 37.12 87 PRO A N 1
ATOM 675 C CA . PRO A 1 85 ? 132.758 67.388 14.125 1.00 37.26 87 PRO A CA 1
ATOM 676 C C . PRO A 1 85 ? 132.137 68.755 14.391 1.00 39.17 87 PRO A C 1
ATOM 677 O O . PRO A 1 85 ? 131.735 69.075 15.506 1.00 38.81 87 PRO A O 1
ATOM 681 N N . GLU A 1 86 ? 132.070 69.553 13.332 1.00 36.19 88 GLU A N 1
ATOM 682 C CA . GLU A 1 86 ? 131.415 70.846 13.374 1.00 38.81 88 GLU A CA 1
ATOM 683 C C . GLU A 1 86 ? 130.028 70.440 12.895 1.00 39.21 88 GLU A C 1
ATOM 684 O O . GLU A 1 86 ? 129.899 69.831 11.834 1.00 39.52 88 GLU A O 1
ATOM 690 N N . VAL A 1 87 ? 129.001 70.737 13.681 1.00 40.76 89 VAL A N 1
ATOM 691 C CA . VAL A 1 87 ? 127.639 70.369 13.319 1.00 39.95 89 VAL A CA 1
ATOM 692 C C . VAL A 1 87 ? 126.752 71.582 13.079 1.00 41.73 89 VAL A C 1
ATOM 693 O O . VAL A 1 87 ? 126.657 72.479 13.921 1.00 40.35 89 VAL A O 1
ATOM 697 N N . THR A 1 88 ? 126.099 71.596 11.922 1.00 37.14 90 THR A N 1
ATOM 698 C CA . THR A 1 88 ? 125.208 72.687 11.545 1.00 39.52 90 THR A CA 1
ATOM 699 C C . THR A 1 88 ? 123.852 72.131 11.123 1.00 40.22 90 THR A C 1
ATOM 700 O O . THR A 1 88 ? 123.771 71.101 10.451 1.00 39.03 90 THR A O 1
ATOM 704 N N . VAL A 1 89 ? 122.789 72.818 11.521 1.00 40.63 91 VAL A N 1
ATOM 705 C CA . VAL A 1 89 ? 121.450 72.405 11.146 1.00 40.82 91 VAL A CA 1
ATOM 706 C C . VAL A 1 89 ? 120.837 73.521 10.319 1.00 42.20 91 VAL A C 1
ATOM 707 O O . VAL A 1 89 ? 120.872 74.689 10.712 1.00 42.17 91 VAL A O 1
ATOM 711 N N . LEU A 1 90 ? 120.297 73.155 9.162 1.00 49.34 92 LEU A N 1
ATOM 712 C CA . LEU A 1 90 ? 119.669 74.110 8.254 1.00 49.42 92 LEU A CA 1
ATOM 713 C C . LEU A 1 90 ? 118.601 73.387 7.444 1.00 49.26 92 LEU A C 1
ATOM 714 O O . LEU A 1 90 ? 118.559 72.154 7.417 1.00 48.12 92 LEU A O 1
ATOM 719 N N . THR A 1 91 ? 117.734 74.157 6.795 1.00 38.86 93 THR A N 1
ATOM 720 C CA . THR A 1 91 ? 116.696 73.585 5.943 1.00 38.21 93 THR A CA 1
ATOM 721 C C . THR A 1 91 ? 117.271 73.713 4.539 1.00 39.59 93 THR A C 1
ATOM 722 O O . THR A 1 91 ? 118.130 74.563 4.310 1.00 38.69 93 THR A O 1
ATOM 726 N N . ASN A 1 92 ? 116.827 72.888 3.600 1.00 49.75 94 ASN A N 1
ATOM 727 C CA . ASN A 1 92 ? 117.374 72.998 2.257 1.00 53.25 94 ASN A CA 1
ATOM 728 C C . ASN A 1 92 ? 116.712 74.115 1.453 1.00 54.39 94 ASN A C 1
ATOM 729 O O . ASN A 1 92 ? 117.032 74.322 0.289 1.00 54.74 94 ASN A O 1
ATOM 734 N N . SER A 1 93 ? 115.792 74.840 2.078 1.00 71.83 95 SER A N 1
ATOM 735 C CA . SER A 1 93 ? 115.114 75.943 1.405 1.00 73.05 95 SER A CA 1
ATOM 736 C C . SER A 1 93 ? 114.406 76.812 2.437 1.00 73.33 95 SER A C 1
ATOM 737 O O . SER A 1 93 ? 114.087 76.350 3.532 1.00 72.27 95 SER A O 1
ATOM 740 N N . PRO A 1 94 ? 114.146 78.084 2.097 1.00 75.12 96 PRO A N 1
ATOM 741 C CA . PRO A 1 94 ? 113.469 78.997 3.022 1.00 75.52 96 PRO A CA 1
ATOM 742 C C . PRO A 1 94 ? 112.197 78.391 3.611 1.00 74.99 96 PRO A C 1
ATOM 743 O O . PRO A 1 94 ? 111.268 78.041 2.887 1.00 73.84 96 PRO A O 1
ATOM 747 N N . VAL A 1 95 ? 112.165 78.271 4.933 1.00 73.30 97 VAL A N 1
ATOM 748 C CA . VAL A 1 95 ? 111.021 77.690 5.620 1.00 73.85 97 VAL A CA 1
ATOM 749 C C . VAL A 1 95 ? 109.785 78.591 5.649 1.00 73.92 97 VAL A C 1
ATOM 750 O O . VAL A 1 95 ? 109.880 79.801 5.862 1.00 74.25 97 VAL A O 1
ATOM 754 N N . GLU A 1 96 ? 108.627 77.974 5.424 1.00 65.42 98 GLU A N 1
ATOM 755 C CA . GLU A 1 96 ? 107.337 78.657 5.438 1.00 65.80 98 GLU A CA 1
ATOM 756 C C . GLU A 1 96 ? 106.421 77.734 6.246 1.00 65.17 98 GLU A C 1
ATOM 757 O O . GLU A 1 96 ? 106.474 76.517 6.075 1.00 62.39 98 GLU A O 1
ATOM 763 N N . LEU A 1 97 ? 105.595 78.298 7.124 1.00 76.58 99 LEU A N 1
ATOM 764 C CA . LEU A 1 97 ? 104.688 77.486 7.941 1.00 76.86 99 LEU A CA 1
ATOM 765 C C . LEU A 1 97 ? 103.884 76.481 7.121 1.00 76.68 99 LEU A C 1
ATOM 766 O O . LEU A 1 97 ? 103.428 76.786 6.021 1.00 76.53 99 LEU A O 1
ATOM 771 N N . ARG A 1 98 ? 103.714 75.282 7.673 1.00 66.77 100 ARG A N 1
ATOM 772 C CA . ARG A 1 98 ? 102.971 74.199 7.026 1.00 68.54 100 ARG A CA 1
ATOM 773 C C . ARG A 1 98 ? 103.438 73.888 5.608 1.00 68.97 100 ARG A C 1
ATOM 774 O O . ARG A 1 98 ? 102.780 73.147 4.878 1.00 69.22 100 ARG A O 1
ATOM 782 N N . GLU A 1 99 ? 104.575 74.459 5.225 1.00 82.24 101 GLU A N 1
ATOM 783 C CA . GLU A 1 99 ? 105.149 74.235 3.905 1.00 82.73 101 GLU A CA 1
ATOM 784 C C . GLU A 1 99 ? 106.218 73.147 3.991 1.00 81.41 101 GLU A C 1
ATOM 785 O O . GLU A 1 99 ? 107.248 73.326 4.645 1.00 81.84 101 GLU A O 1
ATOM 791 N N . PRO A 1 100 ? 105.984 72.000 3.333 1.00 86.16 102 PRO A N 1
ATOM 792 C CA . PRO A 1 100 ? 106.926 70.877 3.333 1.00 83.80 102 PRO A CA 1
ATOM 793 C C . PRO A 1 100 ? 108.369 71.323 3.111 1.00 81.13 102 PRO A C 1
ATOM 794 O O . PRO A 1 100 ? 108.668 72.042 2.157 1.00 79.95 102 PRO A O 1
ATOM 798 N N . ASN A 1 101 ? 109.260 70.893 4.000 1.00 69.10 103 ASN A N 1
ATOM 799 C CA . ASN A 1 101 ? 110.671 71.249 3.907 1.00 66.08 103 ASN A CA 1
ATOM 800 C C . ASN A 1 101 ? 111.501 70.078 4.425 1.00 64.57 103 ASN A C 1
ATOM 801 O O . ASN A 1 101 ? 110.958 69.036 4.802 1.00 63.17 103 ASN A O 1
ATOM 806 N N . VAL A 1 102 ? 112.819 70.247 4.431 1.00 55.33 104 VAL A N 1
ATOM 807 C CA . VAL A 1 102 ? 113.704 69.204 4.927 1.00 55.60 104 VAL A CA 1
ATOM 808 C C . VAL A 1 102 ? 114.813 69.778 5.788 1.00 54.31 104 VAL A C 1
ATOM 809 O O . VAL A 1 102 ? 115.525 70.698 5.380 1.00 54.74 104 VAL A O 1
ATOM 813 N N . LEU A 1 103 ? 114.938 69.232 6.992 1.00 41.03 105 LEU A N 1
ATOM 814 C CA . LEU A 1 103 ? 115.980 69.650 7.907 1.00 41.10 105 LEU A CA 1
ATOM 815 C C . LEU A 1 103 ? 117.246 68.899 7.524 1.00 40.32 105 LEU A C 1
ATOM 816 O O . LEU A 1 103 ? 117.212 67.691 7.276 1.00 40.11 105 LEU A O 1
ATOM 821 N N . ILE A 1 104 ? 118.356 69.623 7.465 1.00 34.93 106 ILE A N 1
ATOM 822 C CA . ILE A 1 104 ? 119.638 69.033 7.117 1.00 33.53 106 ILE A CA 1
ATOM 823 C C . ILE A 1 104 ? 120.593 69.165 8.285 1.00 32.87 106 ILE A C 1
ATOM 824 O O . ILE A 1 104 ? 120.768 70.258 8.827 1.00 33.08 106 ILE A O 1
ATOM 829 N N . CYS A 1 105 ? 121.193 68.047 8.683 1.00 32.60 107 CYS A N 1
ATOM 830 C CA . CYS A 1 105 ? 122.176 68.049 9.759 1.00 31.78 107 CYS A CA 1
ATOM 831 C C . CYS A 1 105 ? 123.527 67.804 9.083 1.00 31.16 107 CYS A C 1
ATOM 832 O O . CYS A 1 105 ? 123.829 66.687 8.653 1.00 30.36 107 CYS A O 1
ATOM 835 N N . PHE A 1 106 ? 124.328 68.856 8.986 1.00 33.32 108 PHE A N 1
ATOM 836 C CA . PHE A 1 106 ? 125.637 68.775 8.348 1.00 35.01 108 PHE A CA 1
ATOM 837 C C . PHE A 1 106 ? 126.749 68.481 9.358 1.00 33.90 108 PHE A C 1
ATOM 838 O O . PHE A 1 106 ? 127.081 69.326 10.191 1.00 33.70 108 PHE A O 1
ATOM 846 N N . ILE A 1 107 ? 127.311 67.278 9.283 1.00 31.35 109 ILE A N 1
ATOM 847 C CA . ILE A 1 107 ? 128.397 66.868 10.171 1.00 31.80 109 ILE A CA 1
ATOM 848 C C . ILE A 1 107 ? 129.703 66.978 9.372 1.00 32.17 109 ILE A C 1
ATOM 849 O O . ILE A 1 107 ? 129.937 66.221 8.439 1.00 31.91 109 ILE A O 1
ATOM 854 N N . ASP A 1 108 ? 130.562 67.910 9.759 1.00 32.65 110 ASP A N 1
ATOM 855 C CA . ASP A 1 108 ? 131.774 68.162 8.999 1.00 33.77 110 ASP A CA 1
ATOM 856 C C . ASP A 1 108 ? 133.098 68.202 9.772 1.00 33.12 110 ASP A C 1
ATOM 857 O O . ASP A 1 108 ? 133.116 68.270 11.000 1.00 33.64 110 ASP A O 1
ATOM 862 N N . LYS A 1 109 ? 134.203 68.137 9.032 1.00 33.59 111 LYS A N 1
ATOM 863 C CA . LYS A 1 109 ? 135.553 68.199 9.593 1.00 34.37 111 LYS A CA 1
ATOM 864 C C . LYS A 1 109 ? 135.797 67.275 10.787 1.00 32.43 111 LYS A C 1
ATOM 865 O O . LYS A 1 109 ? 136.198 67.733 11.865 1.00 30.34 111 LYS A O 1
ATOM 871 N N . PHE A 1 110 ? 135.580 65.979 10.603 1.00 27.80 112 PHE A N 1
ATOM 872 C CA . PHE A 1 110 ? 135.789 65.052 11.702 1.00 28.27 112 PHE A CA 1
ATOM 873 C C . PHE A 1 110 ? 136.431 63.758 11.247 1.00 27.69 112 PHE A C 1
ATOM 874 O O . PHE A 1 110 ? 136.401 63.414 10.070 1.00 25.24 112 PHE A O 1
ATOM 882 N N . THR A 1 111 ? 137.006 63.044 12.207 1.00 27.56 113 THR A N 1
ATOM 883 C CA . THR A 1 111 ? 137.643 61.765 11.957 1.00 27.00 113 THR A CA 1
ATOM 884 C C . THR A 1 111 ? 137.923 61.172 13.341 1.00 28.15 113 THR A C 1
ATOM 885 O O . THR A 1 111 ? 138.113 61.921 14.307 1.00 27.96 113 THR A O 1
ATOM 889 N N . PRO A 1 112 ? 137.904 59.831 13.473 1.00 28.98 114 PRO A N 1
ATOM 890 C CA . PRO A 1 112 ? 137.640 58.826 12.436 1.00 29.18 114 PRO A CA 1
ATOM 891 C C . PRO A 1 112 ? 136.190 58.840 11.942 1.00 30.57 114 PRO A C 1
ATOM 892 O O . PRO A 1 112 ? 135.317 59.450 12.573 1.00 31.35 114 PRO A O 1
ATOM 896 N N . PRO A 1 113 ? 135.917 58.172 10.799 1.00 31.21 115 PRO A N 1
ATOM 897 C CA . PRO A 1 113 ? 134.572 58.116 10.215 1.00 30.95 115 PRO A CA 1
ATOM 898 C C . PRO A 1 113 ? 133.575 57.205 10.931 1.00 32.26 115 PRO A C 1
ATOM 899 O O . PRO A 1 113 ? 133.179 56.160 10.404 1.00 31.58 115 PRO A O 1
ATOM 903 N N . VAL A 1 114 ? 133.185 57.605 12.137 1.00 29.69 116 VAL A N 1
ATOM 904 C CA . VAL A 1 114 ? 132.200 56.863 12.925 1.00 31.56 116 VAL A CA 1
ATOM 905 C C . VAL A 1 114 ? 131.415 57.890 13.726 1.00 32.90 116 VAL A C 1
ATOM 906 O O . VAL A 1 114 ? 131.998 58.684 14.455 1.00 31.78 116 VAL A O 1
ATOM 910 N N . VAL A 1 115 ? 130.097 57.894 13.567 1.00 30.23 117 VAL A N 1
ATOM 911 C CA . VAL A 1 115 ? 129.242 58.829 14.292 1.00 32.60 117 VAL A CA 1
ATOM 912 C C . VAL A 1 115 ? 127.863 58.245 14.532 1.00 33.10 117 VAL A C 1
ATOM 913 O O . VAL A 1 115 ? 127.407 57.374 13.798 1.00 33.42 117 VAL A O 1
ATOM 917 N N . ASN A 1 116 ? 127.215 58.730 15.581 1.00 30.69 118 ASN A N 1
ATOM 918 C CA . ASN A 1 116 ? 125.860 58.315 15.930 1.00 33.27 118 ASN A CA 1
ATOM 919 C C . ASN A 1 116 ? 125.052 59.598 15.848 1.00 33.14 118 ASN A C 1
ATOM 920 O O . ASN A 1 116 ? 125.328 60.563 16.564 1.00 32.04 118 ASN A O 1
ATOM 925 N N . VAL A 1 117 ? 124.068 59.607 14.960 1.00 42.18 119 VAL A N 1
ATOM 926 C CA . VAL A 1 117 ? 123.224 60.772 14.745 1.00 42.38 119 VAL A CA 1
ATOM 927 C C . VAL A 1 117 ? 121.767 60.429 15.032 1.00 44.26 119 VAL A C 1
ATOM 928 O O . VAL A 1 117 ? 121.262 59.396 14.585 1.00 43.76 119 VAL A O 1
ATOM 932 N N . THR A 1 118 ? 121.095 61.300 15.777 1.00 35.37 120 THR A N 1
ATOM 933 C CA . THR A 1 118 ? 119.690 61.096 16.117 1.00 36.13 120 THR A CA 1
ATOM 934 C C . THR A 1 118 ? 118.928 62.411 15.977 1.00 36.77 120 THR A C 1
ATOM 935 O O . THR A 1 118 ? 119.448 63.480 16.310 1.00 34.90 120 THR A O 1
ATOM 939 N N . TRP A 1 119 ? 117.705 62.333 15.461 1.00 44.10 121 TRP A N 1
ATOM 940 C CA . TRP A 1 119 ? 116.871 63.519 15.318 1.00 45.85 121 TRP A CA 1
ATOM 941 C C . TRP A 1 119 ? 115.892 63.518 16.483 1.00 46.49 121 TRP A C 1
ATOM 942 O O . TRP A 1 119 ? 115.394 62.467 16.882 1.00 46.68 121 TRP A O 1
ATOM 953 N N . LEU A 1 120 ? 115.619 64.697 17.029 1.00 43.46 122 LEU A N 1
ATOM 954 C CA . LEU A 1 120 ? 114.691 64.808 18.140 1.00 44.40 122 LEU A CA 1
ATOM 955 C C . LEU A 1 120 ? 113.655 65.874 17.843 1.00 44.77 122 LEU A C 1
ATOM 956 O O . LEU A 1 120 ? 113.996 66.985 17.454 1.00 43.05 122 LEU A O 1
ATOM 961 N N . ARG A 1 121 ? 112.389 65.514 18.009 1.00 57.68 123 ARG A N 1
ATOM 962 C CA . ARG A 1 121 ? 111.284 66.439 17.799 1.00 59.62 123 ARG A CA 1
ATOM 963 C C . ARG A 1 121 ? 110.666 66.639 19.170 1.00 59.67 123 ARG A C 1
ATOM 964 O O . ARG A 1 121 ? 110.034 65.734 19.710 1.00 59.36 123 ARG A O 1
ATOM 972 N N . ASN A 1 122 ? 110.868 67.821 19.736 1.00 70.19 124 ASN A N 1
ATOM 973 C CA . ASN A 1 122 ? 110.343 68.124 21.056 1.00 71.80 124 ASN A CA 1
ATOM 974 C C . ASN A 1 122 ? 110.938 67.147 22.070 1.00 72.77 124 ASN A C 1
ATOM 975 O O . ASN A 1 122 ? 110.224 66.581 22.900 1.00 72.70 124 ASN A O 1
ATOM 980 N N . GLY A 1 123 ? 112.251 66.942 21.982 1.00 56.30 125 GLY A N 1
ATOM 981 C CA . GLY A 1 123 ? 112.942 66.054 22.901 1.00 57.54 125 GLY A CA 1
ATOM 982 C C . GLY A 1 123 ? 112.672 64.569 22.740 1.00 58.74 125 GLY A C 1
ATOM 983 O O . GLY A 1 123 ? 112.939 63.785 23.653 1.00 58.95 125 GLY A O 1
ATOM 984 N N . LYS A 1 124 ? 112.152 64.170 21.587 1.00 52.76 126 LYS A N 1
ATOM 985 C CA . LYS A 1 124 ? 111.861 62.763 21.342 1.00 54.65 126 LYS A CA 1
ATOM 986 C C . LYS A 1 124 ? 112.421 62.310 19.999 1.00 55.28 126 LYS A C 1
ATOM 987 O O . LYS A 1 124 ? 112.286 62.999 18.993 1.00 55.23 126 LYS A O 1
ATOM 993 N N . PRO A 1 125 ? 113.064 61.136 19.972 1.00 64.25 127 PRO A N 1
ATOM 994 C CA . PRO A 1 125 ? 113.656 60.576 18.753 1.00 65.05 127 PRO A CA 1
ATOM 995 C C . PRO A 1 125 ? 112.682 60.403 17.589 1.00 65.68 127 PRO A C 1
ATOM 996 O O . PRO A 1 125 ? 111.590 59.868 17.757 1.00 65.49 127 PRO A O 1
ATOM 1000 N N . VAL A 1 126 ? 113.098 60.861 16.411 1.00 59.51 128 VAL A N 1
ATOM 1001 C CA . VAL A 1 126 ? 112.289 60.771 15.197 1.00 60.09 128 VAL A CA 1
ATOM 1002 C C . VAL A 1 126 ? 112.960 59.828 14.204 1.00 60.06 128 VAL A C 1
ATOM 1003 O O . VAL A 1 126 ? 114.138 59.990 13.891 1.00 60.45 128 VAL A O 1
ATOM 1007 N N . THR A 1 127 ? 112.204 58.856 13.701 1.00 78.55 129 THR A N 1
ATOM 1008 C CA . THR A 1 127 ? 112.734 57.879 12.755 1.00 78.72 129 THR A CA 1
ATOM 1009 C C . THR A 1 127 ? 112.096 57.988 11.379 1.00 77.75 129 THR A C 1
ATOM 1010 O O . THR A 1 127 ? 112.748 57.771 10.359 1.00 78.12 129 THR A O 1
ATOM 1014 N N . THR A 1 128 ? 110.814 58.322 11.360 1.00 68.56 130 THR A N 1
ATOM 1015 C CA . THR A 1 128 ? 110.069 58.431 10.116 1.00 66.87 130 THR A CA 1
ATOM 1016 C C . THR A 1 128 ? 110.669 59.385 9.080 1.00 64.12 130 THR A C 1
ATOM 1017 O O . THR A 1 128 ? 111.005 60.530 9.385 1.00 64.35 130 THR A O 1
ATOM 1021 N N . GLY A 1 129 ? 110.808 58.886 7.855 1.00 78.98 131 GLY A N 1
ATOM 1022 C CA . GLY A 1 129 ? 111.321 59.687 6.757 1.00 77.44 131 GLY A CA 1
ATOM 1023 C C . GLY A 1 129 ? 112.768 60.143 6.750 1.00 76.28 131 GLY A C 1
ATOM 1024 O O . GLY A 1 129 ? 113.208 60.757 5.775 1.00 76.00 131 GLY A O 1
ATOM 1025 N N . VAL A 1 130 ? 113.520 59.852 7.807 1.00 63.97 132 VAL A N 1
ATOM 1026 C CA . VAL A 1 130 ? 114.917 60.279 7.863 1.00 61.75 132 VAL A CA 1
ATOM 1027 C C . VAL A 1 130 ? 115.825 59.448 6.963 1.00 60.03 132 VAL A C 1
ATOM 1028 O O . VAL A 1 130 ? 115.582 58.262 6.743 1.00 59.98 132 VAL A O 1
ATOM 1032 N N . SER A 1 131 ? 116.870 60.086 6.444 1.00 39.46 133 SER A N 1
ATOM 1033 C CA . SER A 1 131 ? 117.840 59.415 5.584 1.00 37.40 133 SER A CA 1
ATOM 1034 C C . SER A 1 131 ? 119.221 60.001 5.859 1.00 36.39 133 SER A C 1
ATOM 1035 O O . SER A 1 131 ? 119.354 60.965 6.612 1.00 35.99 133 SER A O 1
ATOM 1038 N N . GLU A 1 132 ? 120.250 59.422 5.252 1.00 42.03 134 GLU A N 1
ATOM 1039 C CA . GLU A 1 132 ? 121.609 59.900 5.484 1.00 41.19 134 GLU A CA 1
ATOM 1040 C C . GLU A 1 132 ? 122.538 59.462 4.363 1.00 39.38 134 GLU A C 1
ATOM 1041 O O . GLU A 1 132 ? 122.231 58.531 3.623 1.00 40.40 134 GLU A O 1
ATOM 1047 N N . THR A 1 133 ? 123.677 60.135 4.242 1.00 33.75 135 THR A N 1
ATOM 1048 C CA . THR A 1 133 ? 124.659 59.784 3.221 1.00 31.81 135 THR A CA 1
ATOM 1049 C C . THR A 1 133 ? 125.768 58.978 3.895 1.00 31.58 135 THR A C 1
ATOM 1050 O O . THR A 1 133 ? 125.741 58.760 5.115 1.00 30.62 135 THR A O 1
ATOM 1054 N N . VAL A 1 134 ? 126.731 58.517 3.103 1.00 32.78 136 VAL A N 1
ATOM 1055 C CA . VAL A 1 134 ? 127.868 57.801 3.660 1.00 30.25 136 VAL A CA 1
ATOM 1056 C C . VAL A 1 134 ? 128.859 58.915 3.986 1.00 31.15 136 VAL A C 1
ATOM 1057 O O . VAL A 1 134 ? 128.519 60.095 3.871 1.00 31.13 136 VAL A O 1
ATOM 1061 N N . PHE A 1 135 ? 130.065 58.551 4.406 1.00 32.22 137 PHE A N 1
ATOM 1062 C CA . PHE A 1 135 ? 131.097 59.532 4.743 1.00 34.61 137 PHE A CA 1
ATOM 1063 C C . PHE A 1 135 ? 131.719 60.076 3.463 1.00 33.93 137 PHE A C 1
ATOM 1064 O O . PHE A 1 135 ? 132.143 59.313 2.605 1.00 34.88 137 PHE A O 1
ATOM 1072 N N . LEU A 1 136 ? 131.779 61.397 3.341 1.00 35.30 138 LEU A N 1
ATOM 1073 C CA . LEU A 1 136 ? 132.337 62.017 2.148 1.00 34.71 138 LEU A CA 1
ATOM 1074 C C . LEU A 1 136 ? 133.745 62.519 2.418 1.00 34.06 138 LEU A C 1
ATOM 1075 O O . LEU A 1 136 ? 134.068 62.907 3.538 1.00 34.19 138 LEU A O 1
ATOM 1080 N N . PRO A 1 137 ? 134.605 62.520 1.387 1.00 32.05 139 PRO A N 1
ATOM 1081 C CA . PRO A 1 137 ? 135.995 62.973 1.527 1.00 33.38 139 PRO A CA 1
ATOM 1082 C C . PRO A 1 137 ? 136.201 64.483 1.596 1.00 34.10 139 PRO A C 1
ATOM 1083 O O . PRO A 1 137 ? 135.348 65.265 1.168 1.00 36.90 139 PRO A O 1
ATOM 1087 N N . ARG A 1 138 ? 137.346 64.879 2.144 1.00 29.07 140 ARG A N 1
ATOM 1088 C CA . ARG A 1 138 ? 137.706 66.287 2.248 1.00 29.06 140 ARG A CA 1
ATOM 1089 C C . ARG A 1 138 ? 139.172 66.399 1.894 1.00 30.89 140 ARG A C 1
ATOM 1090 O O . ARG A 1 138 ? 139.931 65.442 2.054 1.00 28.92 140 ARG A O 1
ATOM 1098 N N . GLU A 1 139 ? 139.571 67.570 1.415 1.00 38.72 141 GLU A N 1
ATOM 1099 C CA . GLU A 1 139 ? 140.958 67.802 1.038 1.00 42.88 141 GLU A CA 1
ATOM 1100 C C . GLU A 1 139 ? 141.895 67.578 2.224 1.00 40.53 141 GLU A C 1
ATOM 1101 O O . GLU A 1 139 ? 143.002 67.073 2.047 1.00 40.25 141 GLU A O 1
ATOM 1107 N N . ASP A 1 140 ? 141.453 67.938 3.430 1.00 31.78 142 ASP A N 1
ATOM 1108 C CA . ASP A 1 140 ? 142.294 67.761 4.616 1.00 30.24 142 ASP A CA 1
ATOM 1109 C C . ASP A 1 140 ? 142.241 66.338 5.157 1.00 28.21 142 ASP A C 1
ATOM 1110 O O . ASP A 1 140 ? 142.787 66.044 6.219 1.00 28.44 142 ASP A O 1
ATOM 1115 N N . HIS A 1 141 ? 141.569 65.463 4.412 1.00 26.20 143 HIS A N 1
ATOM 1116 C CA . HIS A 1 141 ? 141.439 64.058 4.773 1.00 23.88 143 HIS A CA 1
ATOM 1117 C C . HIS A 1 141 ? 140.535 63.738 5.963 1.00 24.66 143 HIS A C 1
ATOM 1118 O O . HIS A 1 141 ? 140.575 62.628 6.501 1.00 23.36 143 HIS A O 1
ATOM 1125 N N . LEU A 1 142 ? 139.717 64.713 6.359 1.00 35.53 144 LEU A N 1
ATOM 1126 C CA . LEU A 1 142 ? 138.736 64.506 7.420 1.00 36.49 144 LEU A CA 1
ATOM 1127 C C . LEU A 1 142 ? 137.485 64.136 6.619 1.00 36.78 144 LEU A C 1
ATOM 1128 O O . LEU A 1 142 ? 137.570 63.964 5.399 1.00 36.12 144 LEU A O 1
ATOM 1133 N N . PHE A 1 143 ? 136.333 64.025 7.273 1.00 33.24 145 PHE A N 1
ATOM 1134 C CA . PHE A 1 143 ? 135.125 63.642 6.557 1.00 34.59 145 PHE A CA 1
ATOM 1135 C C . PHE A 1 143 ? 133.926 64.567 6.747 1.00 35.07 145 PHE A C 1
ATOM 1136 O O . PHE A 1 143 ? 133.906 65.413 7.639 1.00 33.90 145 PHE A O 1
ATOM 1144 N N . ARG A 1 144 ? 132.936 64.399 5.875 1.00 27.92 146 ARG A N 1
ATOM 1145 C CA . ARG A 1 144 ? 131.693 65.177 5.916 1.00 29.45 146 ARG A CA 1
ATOM 1146 C C . ARG A 1 144 ? 130.595 64.131 5.873 1.00 28.94 146 ARG A C 1
ATOM 1147 O O . ARG A 1 144 ? 130.838 62.993 5.467 1.00 27.62 146 ARG A O 1
ATOM 1155 N N . LYS A 1 145 ? 129.384 64.521 6.252 1.00 34.43 147 LYS A N 1
ATOM 1156 C CA . LYS A 1 145 ? 128.263 63.590 6.243 1.00 34.55 147 LYS A CA 1
ATOM 1157 C C . LYS A 1 145 ? 126.973 64.395 6.352 1.00 34.34 147 LYS A C 1
ATOM 1158 O O . LYS A 1 145 ? 126.945 65.453 6.982 1.00 34.64 147 LYS A O 1
ATOM 1164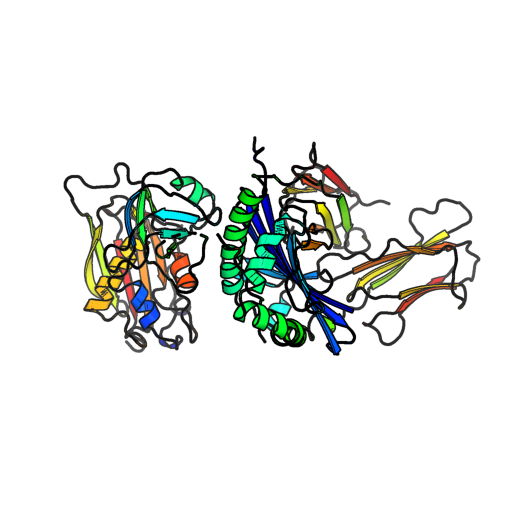 N N . PHE A 1 146 ? 125.913 63.900 5.723 1.00 35.90 148 PHE A N 1
ATOM 1165 C CA . PHE A 1 146 ? 124.628 64.586 5.754 1.00 35.83 148 PHE A CA 1
ATOM 1166 C C . PHE A 1 146 ? 123.515 63.666 6.243 1.00 35.68 148 PHE A C 1
ATOM 1167 O O . PHE A 1 146 ? 123.410 62.523 5.802 1.00 34.85 148 PHE A O 1
ATOM 1175 N N . HIS A 1 147 ? 122.684 64.179 7.147 1.00 32.82 149 HIS A N 1
ATOM 1176 C CA . HIS A 1 147 ? 121.530 63.440 7.665 1.00 33.23 149 HIS A CA 1
ATOM 1177 C C . HIS A 1 147 ? 120.313 64.314 7.383 1.00 33.16 149 HIS A C 1
ATOM 1178 O O . HIS A 1 147 ? 120.347 65.525 7.613 1.00 33.23 149 HIS A O 1
ATOM 1185 N N . TYR A 1 148 ? 119.245 63.711 6.875 1.00 32.13 150 TYR A N 1
ATOM 1186 C CA . TYR A 1 148 ? 118.072 64.498 6.525 1.00 32.18 150 TYR A CA 1
ATOM 1187 C C . TYR A 1 148 ? 116.786 64.104 7.238 1.00 33.92 150 TYR A C 1
ATOM 1188 O O . TYR A 1 148 ? 116.576 62.943 7.573 1.00 33.00 150 TYR A O 1
ATOM 1197 N N . LEU A 1 149 ? 115.924 65.093 7.444 1.00 39.44 151 LEU A N 1
ATOM 1198 C CA . LEU A 1 149 ? 114.641 64.885 8.103 1.00 40.69 151 LEU A CA 1
ATOM 1199 C C . LEU A 1 149 ? 113.554 65.731 7.459 1.00 41.25 151 LEU A C 1
ATOM 1200 O O . LEU A 1 149 ? 113.483 66.939 7.691 1.00 40.88 151 LEU A O 1
ATOM 1205 N N . PRO A 1 150 ? 112.712 65.114 6.616 1.00 53.22 152 PRO A N 1
ATOM 1206 C CA . PRO A 1 150 ? 111.632 65.865 5.967 1.00 54.27 152 PRO A CA 1
ATOM 1207 C C . PRO A 1 150 ? 110.625 66.237 7.053 1.00 55.18 152 PRO A C 1
ATOM 1208 O O . PRO A 1 150 ? 110.304 65.411 7.906 1.00 55.37 152 PRO A O 1
ATOM 1212 N N . PHE A 1 151 ? 110.137 67.473 7.038 1.00 54.92 153 PHE A N 1
ATOM 1213 C CA . PHE A 1 151 ? 109.178 67.890 8.052 1.00 56.89 153 PHE A CA 1
ATOM 1214 C C . PHE A 1 151 ? 108.206 68.958 7.567 1.00 57.93 153 PHE A C 1
ATOM 1215 O O . PHE A 1 151 ? 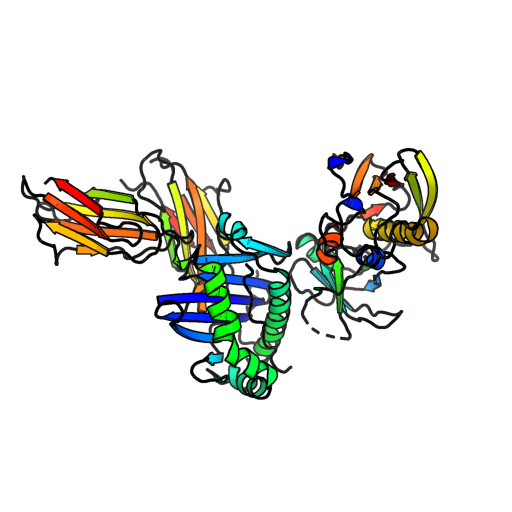108.377 69.540 6.496 1.00 57.51 153 PHE A O 1
ATOM 1223 N N . LEU A 1 152 ? 107.179 69.200 8.376 1.00 59.99 154 LEU A N 1
ATOM 1224 C CA . LEU A 1 152 ? 106.166 70.203 8.084 1.00 61.96 154 LEU A CA 1
ATOM 1225 C C . LEU A 1 152 ? 106.303 71.272 9.166 1.00 62.56 154 LEU A C 1
ATOM 1226 O O . LEU A 1 152 ? 105.913 71.058 10.312 1.00 63.24 154 LEU A O 1
ATOM 1231 N N . PRO A 1 153 ? 106.870 72.435 8.817 1.00 56.00 155 PRO A N 1
ATOM 1232 C CA . PRO A 1 153 ? 107.067 73.540 9.762 1.00 56.75 155 PRO A CA 1
ATOM 1233 C C . PRO A 1 153 ? 105.840 73.928 10.592 1.00 58.43 155 PRO A C 1
ATOM 1234 O O . PRO A 1 153 ? 104.698 73.833 10.136 1.00 58.07 155 PRO A O 1
ATOM 1238 N N . SER A 1 154 ? 106.101 74.364 11.821 1.00 77.94 156 SER A N 1
ATOM 1239 C CA . SER A 1 154 ? 105.062 74.793 12.752 1.00 79.53 156 SER A CA 1
ATOM 1240 C C . SER A 1 154 ? 105.759 75.438 13.947 1.00 80.45 156 SER A C 1
ATOM 1241 O O . SER A 1 154 ? 106.876 75.062 14.300 1.00 80.35 156 SER A O 1
ATOM 1244 N N . THR A 1 155 ? 105.106 76.415 14.564 1.00 84.34 157 THR A N 1
ATOM 1245 C CA . THR A 1 155 ? 105.689 77.103 15.707 1.00 85.63 157 THR A CA 1
ATOM 1246 C C . THR A 1 155 ? 105.693 76.228 16.957 1.00 85.28 157 THR A C 1
ATOM 1247 O O . THR A 1 155 ? 106.324 76.565 17.959 1.00 85.44 157 THR A O 1
ATOM 1251 N N . GLU A 1 156 ? 104.995 75.099 16.886 1.00 105.25 158 GLU A N 1
ATOM 1252 C CA . GLU A 1 156 ? 104.908 74.183 18.016 1.00 106.28 158 GLU A CA 1
ATOM 1253 C C . GLU A 1 156 ? 106.037 73.158 18.074 1.00 105.36 158 GLU A C 1
ATOM 1254 O O . GLU A 1 156 ? 106.417 72.708 19.156 1.00 104.77 158 GLU A O 1
ATOM 1260 N N . ASP A 1 157 ? 106.571 72.789 16.915 1.00 78.60 159 ASP A N 1
ATOM 1261 C CA . ASP A 1 157 ? 107.649 71.810 16.862 1.00 77.36 159 ASP A CA 1
ATOM 1262 C C . ASP A 1 157 ? 109.045 72.417 16.843 1.00 75.81 159 ASP A C 1
ATOM 1263 O O . ASP A 1 157 ? 109.311 73.394 16.143 1.00 75.37 159 ASP A O 1
ATOM 1268 N N . VAL A 1 158 ? 109.933 71.820 17.628 1.00 68.95 160 VAL A N 1
ATOM 1269 C CA . VAL A 1 158 ? 111.322 72.241 17.699 1.00 67.35 160 VAL A CA 1
ATOM 1270 C C . VAL A 1 158 ? 112.143 70.977 17.472 1.00 65.51 160 VAL A C 1
ATOM 1271 O O . VAL A 1 158 ? 111.734 69.886 17.875 1.00 64.74 160 VAL A O 1
ATOM 1275 N N . TYR A 1 159 ? 113.291 71.110 16.821 1.00 58.51 161 TYR A N 1
ATOM 1276 C CA . TYR A 1 159 ? 114.113 69.938 16.561 1.00 56.23 161 TYR A CA 1
ATOM 1277 C C . TYR A 1 159 ? 115.545 70.064 17.064 1.00 54.15 161 TYR A C 1
ATOM 1278 O O . TYR A 1 159 ? 116.048 71.165 17.302 1.00 53.94 161 TYR A O 1
ATOM 1287 N N . ASP A 1 160 ? 116.186 68.912 17.228 1.00 47.71 162 ASP A N 1
ATOM 1288 C CA . ASP A 1 160 ? 117.571 68.832 17.679 1.00 45.53 162 ASP A CA 1
ATOM 1289 C C . ASP A 1 160 ? 118.261 67.720 16.911 1.00 43.51 162 ASP A C 1
ATOM 1290 O O . ASP A 1 160 ? 117.695 66.636 16.740 1.00 43.58 162 ASP A O 1
ATOM 1295 N N . CYS A 1 161 ? 119.465 67.990 16.422 1.00 42.56 163 CYS A N 1
ATOM 1296 C CA . CYS A 1 161 ? 120.224 66.950 15.758 1.00 39.84 163 CYS A CA 1
ATOM 1297 C C . CYS A 1 161 ? 121.241 66.586 16.832 1.00 38.47 163 CYS A C 1
ATOM 1298 O O . CYS A 1 161 ? 122.105 67.399 17.180 1.00 37.65 163 CYS A O 1
ATOM 1301 N N . ARG A 1 162 ? 121.118 65.384 17.380 1.00 36.14 164 ARG A N 1
ATOM 1302 C CA . ARG A 1 162 ? 122.025 64.921 18.426 1.00 35.75 164 ARG A CA 1
ATOM 1303 C C . ARG A 1 162 ? 123.162 64.103 17.825 1.00 34.68 164 ARG A C 1
ATOM 1304 O O . ARG A 1 162 ? 122.937 63.037 17.250 1.00 33.40 164 ARG A O 1
ATOM 1312 N N . VAL A 1 163 ? 124.383 64.603 17.969 1.00 31.36 165 VAL A N 1
ATOM 1313 C CA . VAL A 1 163 ? 125.551 63.933 17.402 1.00 32.70 165 VAL A CA 1
ATOM 1314 C C . VAL A 1 163 ? 126.578 63.430 18.415 1.00 34.06 165 VAL A C 1
ATOM 1315 O O . VAL A 1 163 ? 127.023 64.167 19.293 1.00 35.37 165 VAL A O 1
ATOM 1319 N N . GLU A 1 164 ? 126.951 62.164 18.273 1.00 36.25 166 GLU A N 1
ATOM 1320 C CA . GLU A 1 164 ? 127.941 61.547 19.151 1.00 36.78 166 GLU A CA 1
ATOM 1321 C C . GLU A 1 164 ? 129.186 61.159 18.352 1.00 36.05 166 GLU A C 1
ATOM 1322 O O . GLU A 1 164 ? 129.085 60.641 17.237 1.00 34.54 166 GLU A O 1
ATOM 1328 N N . HIS A 1 165 ? 130.355 61.405 18.934 1.00 33.13 167 HIS A N 1
ATOM 1329 C CA . HIS A 1 165 ? 131.628 61.092 18.293 1.00 32.62 167 HIS A CA 1
ATOM 1330 C C . HIS A 1 165 ? 132.690 61.064 19.381 1.00 31.98 167 HIS A C 1
ATOM 1331 O O . HIS A 1 165 ? 132.629 61.856 20.323 1.00 31.23 167 HIS A O 1
ATOM 1338 N N . TRP A 1 166 ? 133.656 60.153 19.252 1.00 33.23 168 TRP A N 1
ATOM 1339 C CA . TRP A 1 166 ? 134.722 60.005 20.242 1.00 33.67 168 TRP A CA 1
ATOM 1340 C C . TRP A 1 166 ? 135.509 61.284 20.501 1.00 33.51 168 TRP A C 1
ATOM 1341 O O . TRP A 1 166 ? 136.222 61.382 21.499 1.00 34.19 168 TRP A O 1
ATOM 1352 N N . GLY A 1 167 ? 135.379 62.259 19.606 1.00 29.74 169 GLY A N 1
ATOM 1353 C CA . GLY A 1 167 ? 136.086 63.516 19.773 1.00 30.66 169 GLY A CA 1
ATOM 1354 C C . GLY A 1 167 ? 135.306 64.496 20.629 1.00 31.25 169 GLY A C 1
ATOM 1355 O O . GLY A 1 167 ? 135.836 65.517 21.062 1.00 30.91 169 GLY A O 1
ATOM 1356 N N . LEU A 1 168 ? 134.032 64.186 20.853 1.00 29.96 170 LEU A N 1
ATOM 1357 C CA . LEU A 1 168 ? 133.155 65.019 21.672 1.00 30.47 170 LEU A CA 1
ATOM 1358 C C . LEU A 1 168 ? 133.071 64.411 23.073 1.00 31.49 170 LEU A C 1
ATOM 1359 O O . LEU A 1 168 ? 132.723 63.234 23.221 1.00 32.29 170 LEU A O 1
ATOM 1364 N N . ASP A 1 169 ? 133.395 65.206 24.093 1.00 35.21 171 ASP A N 1
ATOM 1365 C CA . ASP A 1 169 ? 133.351 64.728 25.478 1.00 38.10 171 ASP A CA 1
ATOM 1366 C C . ASP A 1 169 ? 131.918 64.404 25.889 1.00 38.69 171 ASP A C 1
ATOM 1367 O O . ASP A 1 169 ? 131.682 63.517 26.707 1.00 38.72 171 ASP A O 1
ATOM 1372 N N . GLU A 1 170 ? 130.968 65.128 25.307 1.00 37.49 172 GLU A N 1
ATOM 1373 C CA . GLU A 1 170 ? 129.552 64.947 25.595 1.00 39.39 172 GLU A CA 1
ATOM 1374 C C . GLU A 1 170 ? 128.814 64.969 24.251 1.00 39.54 172 GLU A C 1
ATOM 1375 O O . GLU A 1 170 ? 129.339 65.483 23.262 1.00 38.32 172 GLU A O 1
ATOM 1381 N N . PRO A 1 171 ? 127.601 64.394 24.189 1.00 45.64 173 PRO A N 1
ATOM 1382 C CA . PRO A 1 171 ? 126.887 64.423 22.908 1.00 47.24 173 PRO A CA 1
ATOM 1383 C C . PRO A 1 171 ? 126.513 65.864 22.563 1.00 47.29 173 PRO A C 1
ATOM 1384 O O . PRO A 1 171 ? 126.166 66.654 23.442 1.00 46.08 173 PRO A O 1
ATOM 1388 N N . LEU A 1 172 ? 126.599 66.210 21.284 1.00 46.93 174 LEU A N 1
ATOM 1389 C CA . LEU A 1 172 ? 126.292 67.565 20.847 1.00 47.45 174 LEU A CA 1
ATOM 1390 C C . LEU A 1 172 ? 124.895 67.670 20.247 1.00 49.14 174 LEU A C 1
ATOM 1391 O O . LEU A 1 172 ? 124.530 66.889 19.371 1.00 48.57 174 LEU A O 1
ATOM 1396 N N . LEU A 1 173 ? 124.110 68.629 20.731 1.00 44.44 175 LEU A N 1
ATOM 1397 C CA . LEU A 1 173 ? 122.755 68.826 20.224 1.00 45.44 175 LEU A CA 1
ATOM 1398 C C . LEU A 1 173 ? 122.597 70.173 19.559 1.00 45.42 175 LEU A C 1
ATOM 1399 O O . LEU A 1 173 ? 122.741 71.209 20.204 1.00 45.13 175 LEU A O 1
ATOM 1404 N N . LYS A 1 174 ? 122.318 70.160 18.262 1.00 41.66 176 LYS A N 1
ATOM 1405 C CA . LYS A 1 174 ? 122.111 71.404 17.538 1.00 43.20 176 LYS A CA 1
ATOM 1406 C C . LYS A 1 174 ? 120.610 71.592 17.439 1.00 43.72 176 LYS A C 1
ATOM 1407 O O . LYS A 1 174 ? 119.911 70.810 16.801 1.00 42.32 176 LYS A O 1
ATOM 1413 N N . HIS A 1 175 ? 120.123 72.631 18.099 1.00 46.75 177 HIS A N 1
ATOM 1414 C CA . HIS A 1 175 ? 118.700 72.911 18.136 1.00 48.58 177 HIS A CA 1
ATOM 1415 C C . HIS A 1 175 ? 118.209 73.698 16.930 1.00 47.64 177 HIS A C 1
ATOM 1416 O O . HIS A 1 175 ? 118.973 74.420 16.279 1.00 46.25 177 HIS A O 1
ATOM 1423 N N . TRP A 1 176 ? 116.928 73.520 16.625 1.00 48.64 178 TRP A N 1
ATOM 1424 C CA . TRP A 1 176 ? 116.290 74.222 15.525 1.00 50.12 178 TRP A CA 1
ATOM 1425 C C . TRP A 1 176 ? 114.825 74.456 15.861 1.00 51.62 178 TRP A C 1
ATOM 1426 O O . TRP A 1 176 ? 114.172 73.620 16.483 1.00 51.57 178 TRP A O 1
ATOM 1437 N N . GLU A 1 177 ? 114.316 75.606 15.445 1.00 60.20 179 GLU A N 1
ATOM 1438 C CA . GLU A 1 177 ? 112.925 75.956 15.676 1.00 63.56 179 GLU A CA 1
ATOM 1439 C C . GLU A 1 177 ? 112.566 77.071 14.707 1.00 65.43 179 GLU A C 1
ATOM 1440 O O . GLU A 1 177 ? 113.449 77.753 14.185 1.00 64.93 179 GLU A O 1
ATOM 1446 N N . PHE A 1 178 ? 111.275 77.242 14.452 1.00 64.60 180 PHE A N 1
ATOM 1447 C CA . PHE A 1 178 ? 110.806 78.279 13.542 1.00 68.28 180 PHE A CA 1
ATOM 1448 C C . PHE A 1 178 ? 111.093 79.659 14.137 1.00 70.61 180 PHE A C 1
ATOM 1449 O O . PHE A 1 178 ? 110.325 80.163 14.962 1.00 70.17 180 PHE A O 1
ATOM 1457 N N . ASP A 1 179 ? 112.208 80.261 13.730 1.00 111.59 181 ASP A N 1
ATOM 1458 C CA . ASP A 1 179 ? 112.587 81.576 14.234 1.00 115.52 181 ASP A CA 1
ATOM 1459 C C . ASP A 1 179 ? 111.789 82.675 13.551 1.00 117.33 181 ASP A C 1
ATOM 1460 O O . ASP A 1 179 ? 111.970 82.957 12.365 1.00 117.71 181 ASP A O 1
ATOM 1465 N N . ALA A 1 180 ? 110.910 83.303 14.320 1.00 188.06 182 ALA A N 1
ATOM 1466 C CA . ALA A 1 180 ? 110.061 84.373 13.820 1.00 189.18 182 ALA A CA 1
ATOM 1467 C C . ALA A 1 180 ? 110.075 85.558 14.776 1.00 189.85 182 ALA A C 1
ATOM 1468 O O . ALA A 1 180 ? 109.094 85.710 15.532 1.00 125.49 182 ALA A O 1
ATOM 1471 N N . GLY B 2 1 ? 133.527 50.332 28.663 1.00 91.90 1 GLY B N 1
ATOM 1472 C CA . GLY B 2 1 ? 133.183 51.089 27.424 1.00 92.28 1 GLY B CA 1
ATOM 1473 C C . GLY B 2 1 ? 134.159 50.823 26.294 1.00 90.33 1 GLY B C 1
ATOM 1474 O O . GLY B 2 1 ? 135.193 50.186 26.500 1.00 91.87 1 GLY B O 1
ATOM 1475 N N . ASP B 2 2 ? 133.834 51.311 25.099 1.00 66.39 2 ASP B N 1
ATOM 1476 C CA . ASP B 2 2 ? 134.697 51.114 23.934 1.00 62.61 2 ASP B CA 1
ATOM 1477 C C . ASP B 2 2 ? 135.722 52.233 23.805 1.00 61.17 2 ASP B C 1
ATOM 1478 O O . ASP B 2 2 ? 135.420 53.306 23.284 1.00 62.02 2 ASP B O 1
ATOM 1483 N N . THR B 2 3 ? 136.937 51.966 24.269 1.00 45.01 3 THR B N 1
ATOM 1484 C CA . THR B 2 3 ? 138.007 52.949 24.214 1.00 44.00 3 THR B CA 1
ATOM 1485 C C . THR B 2 3 ? 139.213 52.468 23.404 1.00 42.50 3 THR B C 1
ATOM 1486 O O . THR B 2 3 ? 140.313 52.996 23.564 1.00 42.03 3 THR B O 1
ATOM 1490 N N . ARG B 2 4 ? 139.023 51.475 22.541 1.00 36.97 4 ARG B N 1
ATOM 1491 C CA . ARG B 2 4 ? 140.147 50.964 21.754 1.00 33.45 4 ARG B CA 1
ATOM 1492 C C . ARG B 2 4 ? 140.633 52.008 20.766 1.00 31.95 4 ARG B C 1
ATOM 1493 O O . ARG B 2 4 ? 139.866 52.838 20.293 1.00 27.96 4 ARG B O 1
ATOM 1501 N N . PRO B 2 5 ? 141.932 51.988 20.459 1.00 30.15 5 PRO B N 1
ATOM 1502 C CA . PRO B 2 5 ? 142.505 52.946 19.516 1.00 27.98 5 PRO B CA 1
ATOM 1503 C C . PRO B 2 5 ? 142.017 52.606 18.109 1.00 28.26 5 PRO B C 1
ATOM 1504 O O . PRO B 2 5 ? 141.770 51.437 17.811 1.00 27.50 5 PRO B O 1
ATOM 1508 N N . ARG B 2 6 ? 141.857 53.619 17.258 1.00 27.23 6 ARG B N 1
ATOM 1509 C CA . ARG B 2 6 ? 141.431 53.384 15.879 1.00 26.98 6 ARG B CA 1
ATOM 1510 C C . ARG B 2 6 ? 142.635 53.580 14.977 1.00 25.44 6 ARG B C 1
ATOM 1511 O O . ARG B 2 6 ? 143.556 54.327 15.316 1.00 23.65 6 ARG B O 1
ATOM 1519 N N . PHE B 2 7 ? 142.617 52.899 13.833 1.00 24.72 7 PHE B N 1
ATOM 1520 C CA . PHE B 2 7 ? 143.681 52.962 12.835 1.00 25.38 7 PHE B CA 1
ATOM 1521 C C . PHE B 2 7 ? 142.944 53.045 11.491 1.00 24.53 7 PHE B C 1
ATOM 1522 O O . PHE B 2 7 ? 142.194 52.138 11.126 1.00 26.35 7 PHE B O 1
ATOM 1530 N N . LEU B 2 8 ? 143.148 54.142 10.772 1.00 28.25 8 LEU B N 1
ATOM 1531 C CA . LEU B 2 8 ? 142.450 54.382 9.512 1.00 28.26 8 LEU B CA 1
ATOM 1532 C C . LEU B 2 8 ? 143.375 54.423 8.302 1.00 29.63 8 LEU B C 1
ATOM 1533 O O . LEU B 2 8 ? 144.500 54.886 8.399 1.00 28.59 8 LEU B O 1
ATOM 1538 N N . TRP B 2 9 ? 142.892 53.928 7.169 1.00 29.73 9 TRP B N 1
ATOM 1539 C CA . TRP B 2 9 ? 143.657 53.949 5.926 1.00 29.40 9 TRP B CA 1
ATOM 1540 C C . TRP B 2 9 ? 142.742 54.405 4.796 1.00 29.76 9 TRP B C 1
ATOM 1541 O O . TRP B 2 9 ? 141.688 53.826 4.566 1.00 27.18 9 TRP B O 1
ATOM 1552 N N . GLN B 2 10 ? 143.142 55.462 4.107 1.00 25.82 10 GLN B N 1
ATOM 1553 C CA . GLN B 2 10 ? 142.371 55.988 2.995 1.00 26.50 10 GLN B CA 1
ATOM 1554 C C . GLN B 2 10 ? 143.167 55.915 1.692 1.00 26.92 10 GLN B C 1
ATOM 1555 O O . GLN B 2 10 ? 144.391 56.075 1.693 1.00 25.09 10 GLN B O 1
ATOM 1561 N N . LEU B 2 11 ? 142.459 55.658 0.594 1.00 27.38 11 LEU B N 1
ATOM 1562 C CA . LEU B 2 11 ? 143.055 55.607 -0.741 1.00 26.61 11 LEU B CA 1
ATOM 1563 C C . LEU B 2 11 ? 142.153 56.499 -1.597 1.00 27.85 11 LEU B C 1
ATOM 1564 O O . LEU B 2 11 ? 140.937 56.316 -1.609 1.00 28.17 11 LEU B O 1
ATOM 1569 N N . LYS B 2 12 ? 142.741 57.479 -2.280 1.00 26.73 12 LYS B N 1
ATOM 1570 C CA . LYS B 2 12 ? 141.982 58.407 -3.116 1.00 27.38 12 LYS B CA 1
ATOM 1571 C C . LYS B 2 12 ? 142.625 58.573 -4.484 1.00 29.04 12 LYS B C 1
ATOM 1572 O O . LYS B 2 12 ? 143.836 58.750 -4.585 1.00 28.95 12 LYS B O 1
ATOM 1578 N N . PHE B 2 13 ? 141.814 58.507 -5.532 1.00 26.08 13 PHE B N 1
ATOM 1579 C CA . PHE B 2 13 ? 142.297 58.710 -6.893 1.00 26.74 13 PHE B CA 1
ATOM 1580 C C . PHE B 2 13 ? 141.540 59.943 -7.345 1.00 26.84 13 PHE B C 1
ATOM 1581 O O . PHE B 2 13 ? 140.318 59.906 -7.502 1.00 27.79 13 PHE B O 1
ATOM 1589 N N . GLU B 2 14 ? 142.255 61.044 -7.531 1.00 30.30 14 GLU B N 1
ATOM 1590 C CA . GLU B 2 14 ? 141.612 62.282 -7.940 1.00 29.29 14 GLU B CA 1
ATOM 1591 C C . GLU B 2 14 ? 141.903 62.599 -9.397 1.00 30.34 14 GLU B C 1
ATOM 1592 O O . GLU B 2 14 ? 143.061 62.618 -9.811 1.00 32.17 14 GLU B O 1
ATOM 1598 N N . CYS B 2 15 ? 140.850 62.841 -10.171 1.00 27.87 15 CYS B N 1
ATOM 1599 C CA . CYS B 2 15 ? 141.015 63.209 -11.575 1.00 29.42 15 CYS B CA 1
ATOM 1600 C C . CYS B 2 15 ? 140.606 64.661 -11.710 1.00 30.52 15 CYS B C 1
ATOM 1601 O O . CYS B 2 15 ? 139.422 65.002 -11.567 1.00 30.39 15 CYS B O 1
ATOM 1604 N N . HIS B 2 16 ? 141.588 65.513 -11.976 1.00 32.72 16 HIS B N 1
ATOM 1605 C CA . HIS B 2 16 ? 141.352 66.940 -12.133 1.00 34.62 16 HIS B CA 1
ATOM 1606 C C . HIS B 2 16 ? 141.261 67.296 -13.619 1.00 35.86 16 HIS B C 1
ATOM 1607 O O . HIS B 2 16 ? 142.168 66.994 -14.391 1.00 36.24 16 HIS B O 1
ATOM 1614 N N . PHE B 2 17 ? 140.172 67.952 -14.006 1.00 37.84 17 PHE B N 1
ATOM 1615 C CA . PHE B 2 17 ? 139.949 68.328 -15.403 1.00 39.42 17 PHE B CA 1
ATOM 1616 C C . PHE B 2 17 ? 139.925 69.838 -15.632 1.00 42.20 17 PHE B C 1
ATOM 1617 O O . PHE B 2 17 ? 139.226 70.572 -14.935 1.00 41.16 17 PHE B O 1
ATOM 1625 N N . PHE B 2 18 ? 140.680 70.287 -16.629 1.00 37.03 18 PHE B N 1
ATOM 1626 C CA . PHE B 2 18 ? 140.731 71.694 -16.980 1.00 39.90 18 PHE B CA 1
ATOM 1627 C C . PHE B 2 18 ? 140.340 71.835 -18.453 1.00 41.77 18 PHE B C 1
ATOM 1628 O O . PHE B 2 18 ? 140.871 71.129 -19.319 1.00 39.60 18 PHE B O 1
ATOM 1636 N N . ASN B 2 19 ? 139.408 72.745 -18.728 1.00 46.47 19 ASN B N 1
ATOM 1637 C CA . ASN B 2 19 ? 138.924 72.974 -20.087 1.00 49.94 19 ASN B CA 1
ATOM 1638 C C . ASN B 2 19 ? 138.393 71.657 -20.642 1.00 50.96 19 ASN B C 1
ATOM 1639 O O . ASN B 2 19 ? 138.881 71.146 -21.649 1.00 50.17 19 ASN B O 1
ATOM 1644 N N . GLY B 2 20 ? 137.385 71.113 -19.968 1.00 56.64 20 GLY B N 1
ATOM 1645 C CA . GLY B 2 20 ? 136.812 69.851 -20.390 1.00 56.67 20 GLY B CA 1
ATOM 1646 C C . GLY B 2 20 ? 137.794 68.740 -20.092 1.00 57.15 20 GLY B C 1
ATOM 1647 O O . GLY B 2 20 ? 138.065 68.431 -18.931 1.00 58.45 20 GLY B O 1
ATOM 1648 N N . THR B 2 21 ? 138.343 68.147 -21.144 1.00 49.14 21 THR B N 1
ATOM 1649 C CA . THR B 2 21 ? 139.299 67.069 -20.994 1.00 48.32 21 THR B CA 1
ATOM 1650 C C . THR B 2 21 ? 140.618 67.424 -21.672 1.00 47.95 21 THR B C 1
ATOM 1651 O O . THR B 2 21 ? 141.446 66.560 -21.941 1.00 47.76 21 THR B O 1
ATOM 1655 N N . GLU B 2 22 ? 140.812 68.709 -21.933 1.00 48.36 22 GLU B N 1
ATOM 1656 C CA . GLU B 2 22 ? 142.024 69.182 -22.591 1.00 47.04 22 GLU B CA 1
ATOM 1657 C C . GLU B 2 22 ? 143.256 68.882 -21.743 1.00 45.58 22 GLU B C 1
ATOM 1658 O O . GLU B 2 22 ? 144.239 68.306 -22.215 1.00 42.22 22 GLU B O 1
ATOM 1664 N N . ARG B 2 23 ? 143.189 69.296 -20.485 1.00 45.60 23 ARG B N 1
ATOM 1665 C CA . ARG B 2 23 ? 144.272 69.103 -19.534 1.00 45.29 23 ARG B CA 1
ATOM 1666 C C . ARG B 2 23 ? 143.753 68.234 -18.389 1.00 42.29 23 ARG B C 1
ATOM 1667 O O . ARG B 2 23 ? 142.796 68.604 -17.700 1.00 40.45 23 ARG B O 1
ATOM 1675 N N . VAL B 2 24 ? 144.374 67.078 -18.191 1.00 40.02 24 VAL B N 1
ATOM 1676 C CA . VAL B 2 24 ? 143.949 66.178 -17.127 1.00 37.06 24 VAL B CA 1
ATOM 1677 C C . VAL B 2 24 ? 145.103 65.796 -16.212 1.00 36.42 24 VAL B C 1
ATOM 1678 O O . VAL B 2 24 ? 146.209 65.521 -16.674 1.00 35.17 24 VAL B O 1
ATOM 1682 N N . ARG B 2 25 ? 144.841 65.787 -14.910 1.00 36.37 25 ARG B N 1
ATOM 1683 C CA . ARG B 2 25 ? 145.864 65.422 -13.936 1.00 36.33 25 ARG B CA 1
ATOM 1684 C C . ARG B 2 25 ? 145.330 64.399 -12.946 1.00 36.00 25 ARG B C 1
ATOM 1685 O O . ARG B 2 25 ? 144.277 64.610 -12.336 1.00 35.82 25 ARG B O 1
ATOM 1693 N N . LEU B 2 26 ? 146.044 63.286 -12.804 1.00 32.77 26 LEU B N 1
ATOM 1694 C CA . LEU B 2 26 ? 145.649 62.242 -11.859 1.00 31.93 26 LEU B CA 1
ATOM 1695 C C . LEU B 2 26 ? 146.523 62.351 -10.622 1.00 31.32 26 LEU B C 1
ATOM 1696 O O . LEU B 2 26 ? 147.749 62.445 -10.721 1.00 30.89 26 LEU B O 1
ATOM 1701 N N . LEU B 2 27 ? 145.885 62.345 -9.458 1.00 30.30 27 LEU B N 1
ATOM 1702 C CA . LEU B 2 27 ? 146.602 62.416 -8.193 1.00 31.69 27 LEU B CA 1
ATOM 1703 C C . LEU B 2 27 ? 146.105 61.269 -7.331 1.00 31.91 27 LEU B C 1
ATOM 1704 O O . LEU B 2 27 ? 144.968 61.287 -6.852 1.00 30.54 27 LEU B O 1
ATOM 1709 N N . GLU B 2 28 ? 146.948 60.256 -7.175 1.00 29.80 28 GLU B N 1
ATOM 1710 C CA . GLU B 2 28 ? 146.627 59.088 -6.365 1.00 29.12 28 GLU B CA 1
ATOM 1711 C C . GLU B 2 28 ? 147.253 59.331 -4.992 1.00 29.47 28 GLU B C 1
ATOM 1712 O O . GLU B 2 28 ? 148.439 59.640 -4.902 1.00 29.29 28 GLU B O 1
ATOM 1718 N N . ARG B 2 29 ? 146.473 59.203 -3.924 1.00 30.17 29 ARG B N 1
ATOM 1719 C CA . ARG B 2 29 ? 147.034 59.442 -2.596 1.00 32.54 29 ARG B CA 1
ATOM 1720 C C . ARG B 2 29 ? 146.604 58.503 -1.472 1.00 30.66 29 ARG B C 1
ATOM 1721 O O . ARG B 2 29 ? 145.437 58.138 -1.351 1.00 29.96 29 ARG B O 1
ATOM 1729 N N . CYS B 2 30 ? 147.587 58.117 -0.661 1.00 28.48 30 CYS B N 1
ATOM 1730 C CA . CYS B 2 30 ? 147.402 57.232 0.482 1.00 29.88 30 CYS B CA 1
ATOM 1731 C C . CYS B 2 30 ? 147.532 58.059 1.745 1.00 30.38 30 CYS B C 1
ATOM 1732 O O . CYS B 2 30 ? 148.460 58.861 1.872 1.00 28.86 30 CYS B O 1
ATOM 1735 N N . ILE B 2 31 ? 146.604 57.864 2.677 1.00 28.59 31 ILE B N 1
ATOM 1736 C CA . ILE B 2 31 ? 146.614 58.609 3.932 1.00 29.07 31 ILE B CA 1
ATOM 1737 C C . ILE B 2 31 ? 146.460 57.633 5.102 1.00 31.63 31 ILE B C 1
ATOM 1738 O O . ILE B 2 31 ? 145.455 56.932 5.182 1.00 30.75 31 ILE B O 1
ATOM 1743 N N . TYR B 2 32 ? 147.439 57.568 6.000 1.00 45.08 32 TYR B N 1
ATOM 1744 C CA . TYR B 2 32 ? 147.313 56.643 7.121 1.00 47.48 32 TYR B CA 1
ATOM 1745 C C . TYR B 2 32 ? 146.176 57.111 8.036 1.00 51.77 32 TYR B C 1
ATOM 1746 O O . TYR B 2 32 ? 145.014 56.866 7.734 1.00 61.19 32 TYR B O 1
ATOM 1755 N N . ASN B 2 33 ? 146.458 57.782 9.139 1.00 36.28 33 ASN B N 1
ATOM 1756 C CA . ASN B 2 33 ? 145.342 58.231 9.980 1.00 31.38 33 ASN B CA 1
ATOM 1757 C C . ASN B 2 33 ? 144.851 59.580 9.413 1.00 29.96 33 ASN B C 1
ATOM 1758 O O . ASN B 2 33 ? 143.825 59.643 8.737 1.00 27.22 33 ASN B O 1
ATOM 1763 N N . GLN B 2 34 ? 145.584 60.656 9.676 1.00 32.03 34 GLN B N 1
ATOM 1764 C CA . GLN B 2 34 ? 145.220 61.936 9.099 1.00 35.76 34 GLN B CA 1
ATOM 1765 C C . GLN B 2 34 ? 146.435 62.413 8.312 1.00 36.03 34 GLN B C 1
ATOM 1766 O O . GLN B 2 34 ? 146.476 63.542 7.829 1.00 38.09 34 GLN B O 1
ATOM 1772 N N . GLU B 2 35 ? 147.410 61.518 8.162 1.00 23.41 35 GLU B N 1
ATOM 1773 C CA . GLU B 2 35 ? 148.657 61.828 7.459 1.00 24.93 35 GLU B CA 1
ATOM 1774 C C . GLU B 2 35 ? 148.828 61.191 6.067 1.00 22.65 35 GLU B C 1
ATOM 1775 O O . GLU B 2 35 ? 148.900 59.960 5.939 1.00 21.87 35 GLU B O 1
ATOM 1781 N N . GLU B 2 36 ? 148.892 62.024 5.030 1.00 30.30 36 GLU B N 1
ATOM 1782 C CA . GLU B 2 36 ? 149.119 61.517 3.675 1.00 31.15 36 GLU B CA 1
ATOM 1783 C C . GLU B 2 36 ? 150.579 61.087 3.667 1.00 30.25 36 GLU B C 1
ATOM 1784 O O . GLU B 2 36 ? 151.470 61.897 3.910 1.00 31.64 36 GLU B O 1
ATOM 1790 N N . SER B 2 37 ? 150.819 59.814 3.380 1.00 34.48 37 SER B N 1
ATOM 1791 C CA . SER B 2 37 ? 152.163 59.256 3.391 1.00 35.29 37 SER B CA 1
ATOM 1792 C C . SER B 2 37 ? 152.856 59.095 2.038 1.00 35.94 37 SER B C 1
ATOM 1793 O O . SER B 2 37 ? 154.084 59.215 1.946 1.00 36.61 37 SER B O 1
ATOM 1796 N N . VAL B 2 38 ? 152.077 58.813 0.997 1.00 40.42 38 VAL B N 1
ATOM 1797 C CA . VAL B 2 38 ? 152.637 58.596 -0.333 1.00 38.96 38 VAL B CA 1
ATOM 1798 C C . VAL B 2 38 ? 151.611 58.934 -1.417 1.00 39.04 38 VAL B C 1
ATOM 1799 O O . VAL B 2 38 ? 150.403 58.876 -1.177 1.00 39.10 38 VAL B O 1
ATOM 1803 N N . ARG B 2 39 ? 152.092 59.287 -2.607 1.00 27.54 39 ARG B N 1
ATOM 1804 C CA . ARG B 2 39 ? 151.197 59.659 -3.700 1.00 29.24 39 ARG B CA 1
ATOM 1805 C C . ARG B 2 39 ? 151.792 59.468 -5.094 1.00 30.02 39 ARG B C 1
ATOM 1806 O O . ARG B 2 39 ? 153.014 59.400 -5.265 1.00 31.97 39 ARG B O 1
ATOM 1814 N N . PHE B 2 40 ? 150.918 59.366 -6.089 1.00 27.30 40 PHE B N 1
ATOM 1815 C CA . PHE B 2 40 ? 151.368 59.278 -7.473 1.00 26.21 40 PHE B CA 1
ATOM 1816 C C . PHE B 2 40 ? 150.709 60.442 -8.166 1.00 26.79 40 PHE B C 1
ATOM 1817 O O . PHE B 2 40 ? 149.482 60.501 -8.272 1.00 25.74 40 PHE B O 1
ATOM 1825 N N . ASP B 2 41 ? 151.530 61.382 -8.608 1.00 30.81 41 ASP B N 1
ATOM 1826 C CA . ASP B 2 41 ? 151.063 62.573 -9.301 1.00 30.47 41 ASP B CA 1
ATOM 1827 C C . ASP B 2 41 ? 151.409 62.353 -10.780 1.00 32.71 41 ASP B C 1
ATOM 1828 O O . ASP B 2 41 ? 152.585 62.160 -11.118 1.00 33.26 41 ASP B O 1
ATOM 1833 N N . SER B 2 42 ? 150.404 62.365 -11.655 1.00 34.64 42 SER B N 1
ATOM 1834 C CA . SER B 2 42 ? 150.663 62.146 -13.082 1.00 36.75 42 SER B CA 1
ATOM 1835 C C . SER B 2 42 ? 151.584 63.201 -13.699 1.00 38.18 42 SER B C 1
ATOM 1836 O O . SER B 2 42 ? 152.186 62.962 -14.745 1.00 38.02 42 SER B O 1
ATOM 1839 N N . ASP B 2 43 ? 151.698 64.359 -13.053 1.00 39.62 43 ASP B N 1
ATOM 1840 C CA . ASP B 2 43 ? 152.582 65.408 -13.546 1.00 40.58 43 ASP B CA 1
ATOM 1841 C C . ASP B 2 43 ? 154.039 65.074 -13.217 1.00 40.52 43 ASP B C 1
ATOM 1842 O O . ASP B 2 43 ? 154.952 65.497 -13.924 1.00 42.12 43 ASP B O 1
ATOM 1847 N N . VAL B 2 44 ? 154.248 64.316 -12.146 1.00 42.22 44 VAL B N 1
ATOM 1848 C CA . VAL B 2 44 ? 155.587 63.902 -11.739 1.00 41.02 44 VAL B CA 1
ATOM 1849 C C . VAL B 2 44 ? 155.981 62.629 -12.477 1.00 41.07 44 VAL B C 1
ATOM 1850 O O . VAL B 2 44 ? 157.143 62.452 -12.849 1.00 41.36 44 VAL B O 1
ATOM 1854 N N . GLY B 2 45 ? 155.016 61.733 -12.664 1.00 32.91 45 GLY B N 1
ATOM 1855 C CA . GLY B 2 45 ? 155.279 60.498 -13.384 1.00 31.39 45 GLY B CA 1
ATOM 1856 C C . GLY B 2 45 ? 155.641 59.271 -12.573 1.00 32.13 45 GLY B C 1
ATOM 1857 O O . GLY B 2 45 ? 155.735 58.176 -13.128 1.00 32.07 45 GLY B O 1
ATOM 1858 N N . GLU B 2 46 ? 155.852 59.433 -11.271 1.00 33.18 46 GLU B N 1
ATOM 1859 C CA . GLU B 2 46 ? 156.197 58.302 -10.418 1.00 34.01 46 GLU B CA 1
ATOM 1860 C C . GLU B 2 46 ? 155.758 58.571 -8.981 1.00 33.50 46 GLU B C 1
ATOM 1861 O O . GLU B 2 46 ? 155.486 59.714 -8.606 1.00 31.84 46 GLU B O 1
ATOM 1867 N N . TYR B 2 47 ? 155.699 57.517 -8.177 1.00 29.80 47 TYR B N 1
ATOM 1868 C CA . TYR B 2 47 ? 155.315 57.666 -6.782 1.00 30.79 47 TYR B CA 1
ATOM 1869 C C . TYR B 2 47 ? 156.378 58.462 -6.035 1.00 30.70 47 TYR B C 1
ATOM 1870 O O . TYR B 2 47 ? 157.564 58.382 -6.354 1.00 31.46 47 TYR B O 1
ATOM 1879 N N . ARG B 2 48 ? 155.937 59.231 -5.046 1.00 34.81 48 ARG B N 1
ATOM 1880 C CA . ARG B 2 48 ? 156.818 60.035 -4.208 1.00 34.58 48 ARG B CA 1
ATOM 1881 C C . ARG B 2 48 ? 156.284 59.960 -2.779 1.00 35.05 48 ARG B C 1
ATOM 1882 O O . ARG B 2 48 ? 155.099 60.189 -2.543 1.00 33.79 48 ARG B O 1
ATOM 1890 N N . ALA B 2 49 ? 157.147 59.608 -1.832 1.00 32.77 49 ALA B N 1
ATOM 1891 C CA . ALA B 2 49 ? 156.754 59.543 -0.431 1.00 34.62 49 ALA B CA 1
ATOM 1892 C C . ALA B 2 49 ? 156.451 60.965 0.009 1.00 35.04 49 ALA B C 1
ATOM 1893 O O . ALA B 2 49 ? 157.150 61.895 -0.388 1.00 35.81 49 ALA B O 1
ATOM 1895 N N . VAL B 2 50 ? 155.404 61.138 0.810 1.00 33.17 50 VAL B N 1
ATOM 1896 C CA . VAL B 2 50 ? 155.039 62.460 1.311 1.00 33.86 50 VAL B CA 1
ATOM 1897 C C . VAL B 2 50 ? 155.617 62.621 2.725 1.00 33.46 50 VAL B C 1
ATOM 1898 O O . VAL B 2 50 ? 155.907 63.733 3.174 1.00 35.16 50 VAL B O 1
ATOM 1902 N N . THR B 2 51 ? 155.774 61.498 3.418 1.00 35.30 51 THR B N 1
ATOM 1903 C CA . THR B 2 51 ? 156.358 61.477 4.760 1.00 35.82 51 THR B CA 1
ATOM 1904 C C . THR B 2 51 ? 157.181 60.202 4.828 1.00 37.27 51 THR B C 1
ATOM 1905 O O . THR B 2 51 ? 157.033 59.323 3.977 1.00 36.40 51 THR B O 1
ATOM 1909 N N . GLU B 2 52 ? 158.040 60.092 5.832 1.00 33.51 52 GLU B N 1
ATOM 1910 C CA . GLU B 2 52 ? 158.887 58.909 5.966 1.00 35.61 52 GLU B CA 1
ATOM 1911 C C . GLU B 2 52 ? 158.113 57.603 6.000 1.00 33.59 52 GLU B C 1
ATOM 1912 O O . GLU B 2 52 ? 158.618 56.562 5.582 1.00 33.33 52 GLU B O 1
ATOM 1918 N N . LEU B 2 53 ? 156.883 57.662 6.494 1.00 34.43 53 LEU B N 1
ATOM 1919 C CA . LEU B 2 53 ? 156.022 56.486 6.585 1.00 31.28 53 LEU B CA 1
ATOM 1920 C C . LEU B 2 53 ? 155.769 55.884 5.189 1.00 29.03 53 LEU B C 1
ATOM 1921 O O . LEU B 2 53 ? 155.719 54.661 5.026 1.00 29.00 53 LEU B O 1
ATOM 1926 N N . GLY B 2 54 ? 155.615 56.754 4.193 1.00 35.70 54 GLY B N 1
ATOM 1927 C CA . GLY B 2 54 ? 155.349 56.301 2.841 1.00 36.56 54 GLY B CA 1
ATOM 1928 C C . GLY B 2 54 ? 156.548 55.897 2.000 1.00 39.32 54 GLY B C 1
ATOM 1929 O O . GLY B 2 54 ? 156.373 55.305 0.931 1.00 37.05 54 GLY B O 1
ATOM 1930 N N . ARG B 2 55 ? 157.758 56.185 2.475 1.00 37.04 55 ARG B N 1
ATOM 1931 C CA . ARG B 2 55 ? 158.968 55.856 1.723 1.00 39.12 55 ARG B CA 1
ATOM 1932 C C . ARG B 2 55 ? 159.064 54.426 1.209 1.00 36.55 55 ARG B C 1
ATOM 1933 O O . ARG B 2 55 ? 159.366 54.207 0.039 1.00 38.28 55 ARG B O 1
ATOM 1941 N N . PRO B 2 56 ? 158.829 53.431 2.075 1.00 33.91 56 PRO B N 1
ATOM 1942 C CA . PRO B 2 56 ? 158.910 52.040 1.614 1.00 32.27 56 PRO B CA 1
ATOM 1943 C C . PRO B 2 56 ? 157.947 51.731 0.451 1.00 33.36 56 PRO B C 1
ATOM 1944 O O . PRO B 2 56 ? 158.229 50.884 -0.397 1.00 31.54 56 PRO B O 1
ATOM 1948 N N . ASP B 2 57 ? 156.815 52.425 0.408 1.00 33.53 57 ASP B N 1
ATOM 1949 C CA . ASP B 2 57 ? 155.837 52.195 -0.646 1.00 32.97 57 ASP B CA 1
ATOM 1950 C C . ASP B 2 57 ? 156.231 52.829 -1.980 1.00 32.10 57 ASP B C 1
ATOM 1951 O O . ASP B 2 57 ? 156.122 52.198 -3.028 1.00 31.29 57 ASP B O 1
ATOM 1956 N N . ALA B 2 58 ? 156.682 54.074 -1.941 1.00 34.73 58 ALA B N 1
ATOM 1957 C CA . ALA B 2 58 ? 157.112 54.750 -3.157 1.00 37.92 58 ALA B CA 1
ATOM 1958 C C . ALA B 2 58 ? 158.223 53.912 -3.793 1.00 39.71 58 ALA B C 1
ATOM 1959 O O . ALA B 2 58 ? 158.257 53.709 -5.008 1.00 39.74 58 ALA B O 1
ATOM 1961 N N . GLU B 2 59 ? 159.123 53.420 -2.948 1.00 38.71 59 GLU B N 1
ATOM 1962 C CA . GLU B 2 59 ? 160.252 52.609 -3.379 1.00 40.84 59 GLU B CA 1
ATOM 1963 C C . GLU B 2 59 ? 159.788 51.298 -4.022 1.00 40.92 59 GLU B C 1
ATOM 1964 O O . GLU B 2 59 ? 160.213 50.941 -5.126 1.00 40.16 59 GLU B O 1
ATOM 1970 N N . TYR B 2 60 ? 158.906 50.588 -3.331 1.00 39.47 60 TYR B N 1
ATOM 1971 C CA . TYR B 2 60 ? 158.413 49.310 -3.821 1.00 38.56 60 TYR B CA 1
ATOM 1972 C C . TYR B 2 60 ? 157.505 49.426 -5.042 1.00 37.51 60 TYR B C 1
ATOM 1973 O O . TYR B 2 60 ? 157.609 48.631 -5.982 1.00 39.50 60 TYR B O 1
ATOM 1982 N N . TRP B 2 61 ? 156.615 50.411 -5.035 1.00 36.54 61 TRP B N 1
ATOM 1983 C CA . TRP B 2 61 ? 155.707 50.584 -6.158 1.00 35.85 61 TRP B CA 1
ATOM 1984 C C . TRP B 2 61 ? 156.419 51.071 -7.421 1.00 36.00 61 TRP B C 1
ATOM 1985 O O . TRP B 2 61 ? 156.078 50.652 -8.525 1.00 34.37 61 TRP B O 1
ATOM 1996 N N . ASN B 2 62 ? 157.420 51.932 -7.261 1.00 36.16 62 ASN B N 1
ATOM 1997 C CA . ASN B 2 62 ? 158.169 52.431 -8.411 1.00 37.82 62 ASN B CA 1
ATOM 1998 C C . ASN B 2 62 ? 159.018 51.347 -9.071 1.00 38.65 62 ASN B C 1
ATOM 1999 O O . ASN B 2 62 ? 159.440 51.496 -10.213 1.00 40.87 62 ASN B O 1
ATOM 2004 N N . SER B 2 63 ? 159.271 50.257 -8.352 1.00 35.44 63 SER B N 1
ATOM 2005 C CA . SER B 2 63 ? 160.072 49.172 -8.901 1.00 36.30 63 SER B CA 1
ATOM 2006 C C . SER B 2 63 ? 159.204 48.226 -9.723 1.00 38.21 63 SER B C 1
ATOM 2007 O O . SER B 2 63 ? 159.714 47.311 -10.370 1.00 37.71 63 SER B O 1
ATOM 2010 N N . GLN B 2 64 ? 157.890 48.439 -9.685 1.00 39.82 64 GLN B N 1
ATOM 2011 C CA . GLN B 2 64 ? 156.953 47.597 -10.432 1.00 40.12 64 GLN B CA 1
ATOM 2012 C C . GLN B 2 64 ? 156.555 48.286 -11.734 1.00 41.38 64 GLN B C 1
ATOM 2013 O O . GLN B 2 64 ? 155.684 49.161 -11.756 1.00 38.83 64 GLN B O 1
ATOM 2019 N N . LYS B 2 65 ? 157.188 47.875 -12.823 1.00 35.66 65 LYS B N 1
ATOM 2020 C CA . LYS B 2 65 ? 156.928 48.488 -14.118 1.00 37.60 65 LYS B CA 1
ATOM 2021 C C . LYS B 2 65 ? 155.498 48.422 -14.627 1.00 36.54 65 LYS B C 1
ATOM 2022 O O . LYS B 2 65 ? 154.995 49.401 -15.171 1.00 37.13 65 LYS B O 1
ATOM 2028 N N . ASP B 2 66 ? 154.836 47.290 -14.446 1.00 43.27 66 ASP B N 1
ATOM 2029 C CA . ASP B 2 66 ? 153.460 47.176 -14.896 1.00 43.67 66 ASP B CA 1
ATOM 2030 C C . ASP B 2 66 ? 152.575 48.179 -14.155 1.00 40.66 66 ASP B C 1
ATOM 2031 O O . ASP B 2 66 ? 151.694 48.802 -14.753 1.00 38.81 66 ASP B O 1
ATOM 2036 N N . LEU B 2 67 ? 152.825 48.348 -12.858 1.00 37.07 67 LEU B N 1
ATOM 2037 C CA . LEU B 2 67 ? 152.055 49.286 -12.047 1.00 36.28 67 LEU B CA 1
ATOM 2038 C C . LEU B 2 67 ? 152.267 50.724 -12.515 1.00 34.59 67 LEU B C 1
ATOM 2039 O O . LEU B 2 67 ? 151.314 51.467 -12.748 1.00 34.22 67 LEU B O 1
ATOM 2044 N N . LEU B 2 68 ? 153.530 51.106 -12.649 1.00 35.41 68 LEU B N 1
ATOM 2045 C CA . LEU B 2 68 ? 153.892 52.451 -13.071 1.00 35.87 68 LEU B CA 1
ATOM 2046 C C . LEU B 2 68 ? 153.331 52.752 -14.462 1.00 36.73 68 LEU B C 1
ATOM 2047 O O . LEU B 2 68 ? 152.855 53.859 -14.724 1.00 35.10 68 LEU B O 1
ATOM 2052 N N . GLU B 2 69 ? 153.378 51.767 -15.353 1.00 32.81 69 GLU B N 1
ATOM 2053 C CA . GLU B 2 69 ? 152.862 51.961 -16.702 1.00 33.87 69 GLU B CA 1
ATOM 2054 C C . GLU B 2 69 ? 151.341 52.179 -16.660 1.00 32.93 69 GLU B C 1
ATOM 2055 O O . GLU B 2 69 ? 150.804 53.040 -17.364 1.00 32.21 69 GLU B O 1
ATOM 2061 N N . GLN B 2 70 ? 150.651 51.397 -15.834 1.00 33.41 70 GLN B N 1
ATOM 2062 C CA . GLN B 2 70 ? 149.200 51.528 -15.706 1.00 34.51 70 GLN B CA 1
ATOM 2063 C C . GLN B 2 70 ? 148.897 52.916 -15.135 1.00 31.67 70 GLN B C 1
ATOM 2064 O O . GLN B 2 70 ? 148.047 53.642 -15.652 1.00 32.99 70 GLN B O 1
ATOM 2070 N N . ARG B 2 71 ? 149.614 53.298 -14.085 1.00 29.78 71 ARG B N 1
ATOM 2071 C CA . ARG B 2 71 ? 149.408 54.616 -13.486 1.00 29.02 71 ARG B CA 1
ATOM 2072 C C . ARG B 2 71 ? 149.634 55.749 -14.486 1.00 29.75 71 ARG B C 1
ATOM 2073 O O . ARG B 2 71 ? 148.874 56.712 -14.510 1.00 27.93 71 ARG B O 1
ATOM 2081 N N . ARG B 2 72 ? 150.669 55.632 -15.316 1.00 27.97 72 ARG B N 1
ATOM 2082 C CA . ARG B 2 72 ? 150.968 56.661 -16.311 1.00 28.88 72 ARG B CA 1
ATOM 2083 C C . ARG B 2 72 ? 149.916 56.821 -17.404 1.00 30.74 72 ARG B C 1
ATOM 2084 O O . ARG B 2 72 ? 149.785 57.898 -17.987 1.00 32.04 72 ARG B O 1
ATOM 2092 N N . ALA B 2 73 ? 149.169 55.758 -17.682 1.00 34.14 73 ALA B N 1
ATOM 2093 C CA . ALA B 2 73 ? 148.142 55.806 -18.714 1.00 34.11 73 ALA B CA 1
ATOM 2094 C C . ALA B 2 73 ? 146.727 56.116 -18.186 1.00 32.97 73 ALA B C 1
ATOM 2095 O O . ALA B 2 73 ? 145.832 56.450 -18.971 1.00 31.46 73 ALA B O 1
ATOM 2097 N N . ALA B 2 74 ? 146.530 56.006 -16.868 1.00 29.22 74 ALA B N 1
ATOM 2098 C CA . ALA B 2 74 ? 145.225 56.243 -16.243 1.00 27.90 74 ALA B CA 1
ATOM 2099 C C . ALA B 2 74 ? 144.584 57.594 -16.586 1.00 27.72 74 ALA B C 1
ATOM 2100 O O . ALA B 2 74 ? 143.356 57.731 -16.576 1.00 28.30 74 ALA B O 1
ATOM 2102 N N . VAL B 2 75 ? 145.402 58.594 -16.878 1.00 27.56 75 VAL B N 1
ATOM 2103 C CA . VAL B 2 75 ? 144.857 59.896 -17.215 1.00 31.21 75 VAL B CA 1
ATOM 2104 C C . VAL B 2 75 ? 143.914 59.730 -18.419 1.00 30.40 75 VAL B C 1
ATOM 2105 O O . VAL B 2 75 ? 142.937 60.469 -18.560 1.00 31.45 75 VAL B O 1
ATOM 2109 N N . ASP B 2 76 ? 144.189 58.730 -19.258 1.00 26.12 76 ASP B N 1
ATOM 2110 C CA . ASP B 2 76 ? 143.346 58.441 -20.423 1.00 26.92 76 ASP B CA 1
ATOM 2111 C C . ASP B 2 76 ? 142.313 57.355 -20.148 1.00 25.16 76 ASP B C 1
ATOM 2112 O O . ASP B 2 76 ? 141.105 57.579 -20.274 1.00 24.55 76 ASP B O 1
ATOM 2117 N N . THR B 2 77 ? 142.805 56.177 -19.771 1.00 29.28 77 THR B N 1
ATOM 2118 C CA . THR B 2 77 ? 141.967 55.012 -19.515 1.00 28.45 77 THR B CA 1
ATOM 2119 C C . THR B 2 77 ? 141.039 55.096 -18.313 1.00 28.64 77 THR B C 1
ATOM 2120 O O . THR B 2 77 ? 140.013 54.410 -18.278 1.00 27.09 77 THR B O 1
ATOM 2124 N N . TYR B 2 78 ? 141.401 55.93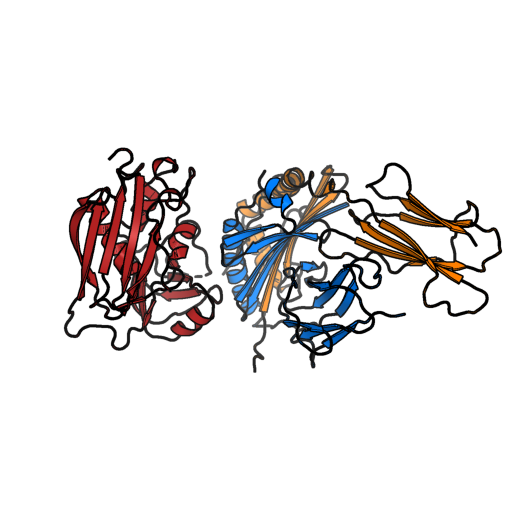1 -17.339 1.00 28.09 78 TYR B N 1
ATOM 2125 C CA . TYR B 2 78 ? 140.621 56.107 -16.112 1.00 28.58 78 TYR B CA 1
ATOM 2126 C C . TYR B 2 78 ? 139.869 57.433 -16.091 1.00 29.12 78 TYR B C 1
ATOM 2127 O O . TYR B 2 78 ? 138.641 57.474 -16.183 1.00 30.09 78 TYR B O 1
ATOM 2136 N N . CYS B 2 79 ? 140.629 58.513 -15.948 1.00 28.06 79 CYS B N 1
ATOM 2137 C CA . CYS B 2 79 ? 140.086 59.855 -15.880 1.00 29.82 79 CYS B CA 1
ATOM 2138 C C . CYS B 2 79 ? 139.240 60.254 -17.100 1.00 30.51 79 CYS B C 1
ATOM 2139 O O . CYS B 2 79 ? 138.024 60.454 -16.986 1.00 29.82 79 CYS B O 1
ATOM 2142 N N . ARG B 2 80 ? 139.870 60.374 -18.266 1.00 25.24 80 ARG B N 1
ATOM 2143 C CA . ARG B 2 80 ? 139.109 60.758 -19.453 1.00 27.32 80 ARG B CA 1
ATOM 2144 C C . ARG B 2 80 ? 137.980 59.779 -19.733 1.00 26.83 80 ARG B C 1
ATOM 2145 O O . ARG B 2 80 ? 136.901 60.183 -20.160 1.00 27.59 80 ARG B O 1
ATOM 2153 N N . HIS B 2 81 ? 138.204 58.495 -19.477 1.00 28.10 81 HIS B N 1
ATOM 2154 C CA . HIS B 2 81 ? 137.147 57.531 -19.725 1.00 28.73 81 HIS B CA 1
ATOM 2155 C C . HIS B 2 81 ? 135.911 57.796 -18.862 1.00 30.24 81 HIS B C 1
ATOM 2156 O O . HIS B 2 81 ? 134.797 57.903 -19.387 1.00 28.82 81 HIS B O 1
ATOM 2163 N N . ASN B 2 82 ? 136.108 57.896 -17.543 1.00 29.55 82 ASN B N 1
ATOM 2164 C CA . ASN B 2 82 ? 134.991 58.122 -16.624 1.00 29.96 82 ASN B CA 1
ATOM 2165 C C . ASN B 2 82 ? 134.346 59.495 -16.857 1.00 29.60 82 ASN B C 1
ATOM 2166 O O . ASN B 2 82 ? 133.159 59.684 -16.594 1.00 28.33 82 ASN B O 1
ATOM 2171 N N . TYR B 2 83 ? 135.119 60.455 -17.350 1.00 34.16 83 TYR B N 1
ATOM 2172 C CA . TYR B 2 83 ? 134.560 61.775 -17.627 1.00 36.62 83 TYR B CA 1
ATOM 2173 C C . TYR B 2 83 ? 133.582 61.614 -18.780 1.00 38.26 83 TYR B C 1
ATOM 2174 O O . TYR B 2 83 ? 132.472 62.144 -18.750 1.00 38.16 83 TYR B O 1
ATOM 2183 N N . GLY B 2 84 ? 134.000 60.868 -19.797 1.00 38.96 84 GLY B N 1
ATOM 2184 C CA . GLY B 2 84 ? 133.140 60.647 -20.945 1.00 40.12 84 GLY B CA 1
ATOM 2185 C C . GLY B 2 84 ? 131.865 59.938 -20.538 1.00 40.85 84 GLY B C 1
ATOM 2186 O O . GLY B 2 84 ? 130.782 60.236 -21.039 1.00 40.52 84 GLY B O 1
ATOM 2187 N N . VAL B 2 85 ? 131.989 58.996 -19.614 1.00 29.96 85 VAL B N 1
ATOM 2188 C CA . VAL B 2 85 ? 130.830 58.248 -19.153 1.00 30.76 85 VAL B CA 1
ATOM 2189 C C . VAL B 2 85 ? 129.847 59.075 -18.319 1.00 31.65 85 VAL B C 1
ATOM 2190 O O . VAL B 2 85 ? 128.638 58.975 -18.504 1.00 30.42 85 VAL B O 1
ATOM 2194 N N . GLY B 2 86 ? 130.361 59.903 -17.413 1.00 35.24 86 GLY B N 1
ATOM 2195 C CA . GLY B 2 86 ? 129.475 60.664 -16.548 1.00 35.56 86 GLY B CA 1
ATOM 2196 C C . GLY B 2 86 ? 129.105 62.067 -16.973 1.00 37.21 86 GLY B C 1
ATOM 2197 O O . GLY B 2 86 ? 128.216 62.682 -16.388 1.00 36.45 86 GLY B O 1
ATOM 2198 N N . GLU B 2 87 ? 129.779 62.568 -17.995 1.00 34.42 87 GLU B N 1
ATOM 2199 C CA . GLU B 2 87 ? 129.543 63.915 -18.477 1.00 37.29 87 GLU B CA 1
ATOM 2200 C C . GLU B 2 87 ? 128.086 64.363 -18.607 1.00 37.12 87 GLU B C 1
ATOM 2201 O O . GLU B 2 87 ? 127.731 65.453 -18.151 1.00 34.79 87 GLU B O 1
ATOM 2207 N N . SER B 2 88 ? 127.250 63.530 -19.225 1.00 39.88 88 SER B N 1
ATOM 2208 C CA . SER B 2 88 ? 125.849 63.881 -19.442 1.00 41.00 88 SER B CA 1
ATOM 2209 C C . SER B 2 88 ? 125.019 64.132 -18.185 1.00 40.32 88 SER B C 1
ATOM 2210 O O . SER B 2 88 ? 124.135 64.989 -18.200 1.00 38.94 88 SER B O 1
ATOM 2213 N N . PHE B 2 89 ? 125.291 63.404 -17.101 1.00 39.70 89 PHE B N 1
ATOM 2214 C CA . PHE B 2 89 ? 124.525 63.606 -15.871 1.00 38.33 89 PHE B CA 1
ATOM 2215 C C . PHE B 2 89 ? 125.274 64.310 -14.736 1.00 38.16 89 PHE B C 1
ATOM 2216 O O . PHE B 2 89 ? 124.765 64.421 -13.619 1.00 35.74 89 PHE B O 1
ATOM 2224 N N . THR B 2 90 ? 126.477 64.796 -15.024 1.00 36.84 90 THR B N 1
ATOM 2225 C CA . THR B 2 90 ? 127.259 65.495 -14.017 1.00 36.26 90 THR B CA 1
ATOM 2226 C C . THR B 2 90 ? 127.642 66.875 -14.518 1.00 37.01 90 THR B C 1
ATOM 2227 O O . THR B 2 90 ? 127.069 67.884 -14.101 1.00 37.35 90 THR B O 1
ATOM 2231 N N . VAL B 2 91 ? 128.620 66.916 -15.411 1.00 33.80 91 VAL B N 1
ATOM 2232 C CA . VAL B 2 91 ? 129.083 68.167 -15.990 1.00 34.75 91 VAL B CA 1
ATOM 2233 C C . VAL B 2 91 ? 127.940 68.951 -16.649 1.00 36.03 91 VAL B C 1
ATOM 2234 O O . VAL B 2 91 ? 127.900 70.173 -16.599 1.00 36.06 91 VAL B O 1
ATOM 2238 N N . GLN B 2 92 ? 127.007 68.240 -17.261 1.00 37.53 92 GLN B N 1
ATOM 2239 C CA . GLN B 2 92 ? 125.899 68.892 -17.939 1.00 39.55 92 GLN B CA 1
ATOM 2240 C C . GLN B 2 92 ? 124.622 69.022 -17.113 1.00 39.03 92 GLN B C 1
ATOM 2241 O O . GLN B 2 92 ? 123.661 69.646 -17.553 1.00 36.55 92 GLN B O 1
ATOM 2247 N N . ARG B 2 93 ? 124.614 68.450 -15.913 1.00 36.68 93 ARG B N 1
ATOM 2248 C CA . ARG B 2 93 ? 123.438 68.540 -15.058 1.00 37.91 93 ARG B CA 1
ATOM 2249 C C . ARG B 2 93 ? 123.129 69.999 -14.748 1.00 37.51 93 ARG B C 1
ATOM 2250 O O . ARG B 2 93 ? 124.026 70.779 -14.419 1.00 37.11 93 ARG B O 1
ATOM 2258 N N . ARG B 2 94 ? 121.859 70.372 -14.851 1.00 38.41 94 ARG B N 1
ATOM 2259 C CA . ARG B 2 94 ? 121.473 71.746 -14.563 1.00 39.14 94 ARG B CA 1
ATOM 2260 C C . ARG B 2 94 ? 120.090 71.879 -13.953 1.00 38.81 94 ARG B C 1
ATOM 2261 O O . ARG B 2 94 ? 119.102 71.374 -14.488 1.00 40.32 94 ARG B O 1
ATOM 2269 N N . VAL B 2 95 ? 120.037 72.543 -12.804 1.00 38.83 95 VAL B N 1
ATOM 2270 C CA . VAL B 2 95 ? 118.781 72.764 -12.114 1.00 37.14 95 VAL B CA 1
ATOM 2271 C C . VAL B 2 95 ? 118.697 74.248 -11.771 1.00 36.97 95 VAL B C 1
ATOM 2272 O O . VAL B 2 95 ? 119.534 74.786 -11.036 1.00 35.04 95 VAL B O 1
ATOM 2276 N N . GLU B 2 96 ? 117.687 74.906 -12.331 1.00 39.21 96 GLU B N 1
ATOM 2277 C CA . GLU B 2 96 ? 117.465 76.334 -12.131 1.00 39.16 96 GLU B CA 1
ATOM 2278 C C . GLU B 2 96 ? 117.184 76.672 -10.676 1.00 37.43 96 GLU B C 1
ATOM 2279 O O . GLU B 2 96 ? 116.444 75.964 -9.996 1.00 37.36 96 GLU B O 1
ATOM 2285 N N . PRO B 2 97 ? 117.772 77.771 -10.180 1.00 33.13 97 PRO B N 1
ATOM 2286 C CA . PRO B 2 97 ? 117.562 78.184 -8.793 1.00 34.47 97 PRO B CA 1
ATOM 2287 C C . PRO B 2 97 ? 116.206 78.846 -8.535 1.00 36.12 97 PRO B C 1
ATOM 2288 O O . PRO B 2 97 ? 115.610 79.457 -9.430 1.00 35.07 97 PRO B O 1
ATOM 2292 N N . LYS B 2 98 ? 115.717 78.698 -7.309 1.00 32.35 98 LYS B N 1
ATOM 2293 C CA . LYS B 2 98 ? 114.478 79.341 -6.909 1.00 33.57 98 LYS B CA 1
ATOM 2294 C C . LYS B 2 98 ? 114.966 80.651 -6.293 1.00 33.01 98 LYS B C 1
ATOM 2295 O O . LYS B 2 98 ? 115.859 80.641 -5.443 1.00 33.49 98 LYS B O 1
ATOM 2301 N N . VAL B 2 99 ? 114.406 81.775 -6.731 1.00 45.83 99 VAL B N 1
ATOM 2302 C CA . VAL B 2 99 ? 114.825 83.070 -6.207 1.00 44.65 99 VAL B CA 1
ATOM 2303 C C . VAL B 2 99 ? 113.665 83.880 -5.635 1.00 45.78 99 VAL B C 1
ATOM 2304 O O . VAL B 2 99 ? 112.631 84.062 -6.284 1.00 45.89 99 VAL B O 1
ATOM 2308 N N . THR B 2 100 ? 113.840 84.359 -4.409 1.00 41.30 100 THR B N 1
ATOM 2309 C CA . THR B 2 100 ? 112.820 85.167 -3.755 1.00 42.29 100 THR B CA 1
ATOM 2310 C C . THR B 2 100 ? 113.486 86.260 -2.916 1.00 43.39 100 THR B C 1
ATOM 2311 O O . THR B 2 100 ? 114.596 86.081 -2.408 1.00 44.12 100 THR B O 1
ATOM 2315 N N . VAL B 2 101 ? 112.812 87.400 -2.793 1.00 40.66 101 VAL B N 1
ATOM 2316 C CA . VAL B 2 101 ? 113.338 88.526 -2.030 1.00 40.57 101 VAL B CA 1
ATOM 2317 C C . VAL B 2 101 ? 112.371 88.995 -0.951 1.00 41.26 101 VAL B C 1
ATOM 2318 O O . VAL B 2 101 ? 111.177 89.166 -1.196 1.00 40.29 101 VAL B O 1
ATOM 2322 N N . TYR B 2 102 ? 112.904 89.192 0.248 1.00 44.22 102 TYR B N 1
ATOM 2323 C CA . TYR B 2 102 ? 112.126 89.648 1.386 1.00 44.74 102 TYR B CA 1
ATOM 2324 C C . TYR B 2 102 ? 113.073 90.281 2.401 1.00 46.16 102 TYR B C 1
ATOM 2325 O O . TYR B 2 102 ? 114.264 89.963 2.435 1.00 43.72 102 TYR B O 1
ATOM 2334 N N . PRO B 2 103 ? 112.561 91.199 3.233 1.00 46.94 103 PRO B N 1
ATOM 2335 C CA . PRO B 2 103 ? 113.426 91.833 4.229 1.00 48.14 103 PRO B CA 1
ATOM 2336 C C . PRO B 2 103 ? 113.769 90.862 5.353 1.00 49.82 103 PRO B C 1
ATOM 2337 O O . PRO B 2 103 ? 112.957 90.013 5.720 1.00 47.75 103 PRO B O 1
ATOM 2341 N N . SER B 2 104 ? 114.980 90.980 5.885 1.00 51.87 104 SER B N 1
ATOM 2342 C CA . SER B 2 104 ? 115.423 90.107 6.965 1.00 55.49 104 SER B CA 1
ATOM 2343 C C . SER B 2 104 ? 114.545 90.266 8.200 1.00 59.01 104 SER B C 1
ATOM 2344 O O . SER B 2 104 ? 113.979 91.331 8.435 1.00 59.05 104 SER B O 1
ATOM 2347 N N . LYS B 2 105 ? 114.439 89.198 8.984 1.00 60.38 105 LYS B N 1
ATOM 2348 C CA . LYS B 2 105 ? 113.641 89.201 10.203 1.00 65.65 105 LYS B CA 1
ATOM 2349 C C . LYS B 2 105 ? 114.432 89.936 11.276 1.00 68.03 105 LYS B C 1
ATOM 2350 O O . LYS B 2 105 ? 113.921 90.204 12.363 1.00 69.21 105 LYS B O 1
ATOM 2356 N N . THR B 2 106 ? 115.686 90.250 10.959 1.00 75.69 106 THR B N 1
ATOM 2357 C CA . THR B 2 106 ? 116.577 90.943 11.881 1.00 79.33 106 THR B CA 1
ATOM 2358 C C . THR B 2 106 ? 116.315 92.447 11.936 1.00 81.28 106 THR B C 1
ATOM 2359 O O . THR B 2 106 ? 115.632 92.932 12.838 1.00 82.58 106 THR B O 1
ATOM 2363 N N . GLN B 2 107 ? 116.867 93.180 10.974 1.00 87.25 107 GLN B N 1
ATOM 2364 C CA . GLN B 2 107 ? 116.698 94.629 10.917 1.00 88.94 107 GLN B CA 1
ATOM 2365 C C . GLN B 2 107 ? 117.252 95.299 12.172 1.00 90.80 107 GLN B C 1
ATOM 2366 O O . GLN B 2 107 ? 116.502 95.866 12.966 1.00 91.21 107 GLN B O 1
ATOM 2372 N N . PRO B 2 108 ? 118.578 95.246 12.367 1.00 104.95 108 PRO B N 1
ATOM 2373 C CA . PRO B 2 108 ? 119.179 95.867 13.551 1.00 106.41 108 PRO B CA 1
ATOM 2374 C C . PRO B 2 108 ? 119.007 97.389 13.614 1.00 107.49 108 PRO B C 1
ATOM 2375 O O . PRO B 2 108 ? 118.027 97.882 14.174 1.00 107.70 108 PRO B O 1
ATOM 2379 N N . LEU B 2 109 ? 119.954 98.127 13.038 1.00 144.30 109 LEU B N 1
ATOM 2380 C CA . LEU B 2 109 ? 119.907 99.589 13.048 1.00 144.82 109 LEU B CA 1
ATOM 2381 C C . LEU B 2 109 ? 118.656 100.178 12.391 1.00 144.78 109 LEU B C 1
ATOM 2382 O O . LEU B 2 109 ? 118.480 100.101 11.176 1.00 144.61 109 LEU B O 1
ATOM 2387 N N . GLN B 2 110 ? 117.805 100.774 13.226 1.00 121.15 110 GLN B N 1
ATOM 2388 C CA . GLN B 2 110 ? 116.539 101.391 12.825 1.00 121.15 110 GLN B CA 1
ATOM 2389 C C . GLN B 2 110 ? 116.374 101.821 11.374 1.00 120.50 110 GLN B C 1
ATOM 2390 O O . GLN B 2 110 ? 116.354 100.976 10.484 1.00 121.43 110 GLN B O 1
ATOM 2396 N N . HIS B 2 111 ? 116.229 103.128 11.146 1.00 130.29 111 HIS B N 1
ATOM 2397 C CA . HIS B 2 111 ? 116.041 103.669 9.798 1.00 128.76 111 HIS B CA 1
ATOM 2398 C C . HIS B 2 111 ? 116.948 103.029 8.761 1.00 126.78 111 HIS B C 1
ATOM 2399 O O . HIS B 2 111 ? 117.907 103.632 8.278 1.00 126.85 111 HIS B O 1
ATOM 2406 N N . HIS B 2 112 ? 116.600 101.795 8.422 1.00 109.21 112 HIS B N 1
ATOM 2407 C CA . HIS B 2 112 ? 117.321 100.977 7.465 1.00 105.40 112 HIS B CA 1
ATOM 2408 C C . HIS B 2 112 ? 116.372 99.867 7.057 1.00 102.09 112 HIS B C 1
ATOM 2409 O O . HIS B 2 112 ? 115.193 99.876 7.414 1.00 102.57 112 HIS B O 1
ATOM 2416 N N . ASN B 2 113 ? 116.898 98.906 6.314 1.00 66.95 113 ASN B N 1
ATOM 2417 C CA . ASN B 2 113 ? 116.112 97.772 5.866 1.00 62.34 113 ASN B CA 1
ATOM 2418 C C . ASN B 2 113 ? 117.056 96.760 5.242 1.00 58.32 113 ASN B C 1
ATOM 2419 O O . ASN B 2 113 ? 117.507 96.937 4.112 1.00 57.44 113 ASN B O 1
ATOM 2424 N N . LEU B 2 114 ? 117.364 95.710 5.992 1.00 54.42 114 LEU B N 1
ATOM 2425 C CA . LEU B 2 114 ? 118.249 94.663 5.506 1.00 50.57 114 LEU B CA 1
ATOM 2426 C C . LEU B 2 114 ? 117.439 93.730 4.605 1.00 47.13 114 LEU B C 1
ATOM 2427 O O . LEU B 2 114 ? 116.508 93.062 5.064 1.00 45.47 114 LEU B O 1
ATOM 2432 N N . LEU B 2 115 ? 117.789 93.702 3.323 1.00 48.84 115 LEU B N 1
ATOM 2433 C CA . LEU B 2 115 ? 117.101 92.850 2.362 1.00 47.21 115 LEU B CA 1
ATOM 2434 C C . LEU B 2 115 ? 117.792 91.500 2.236 1.00 46.98 115 LEU B C 1
ATOM 2435 O O . LEU B 2 115 ? 119.007 91.396 2.414 1.00 46.83 115 LEU B O 1
ATOM 2440 N N . VAL B 2 116 ? 117.009 90.471 1.926 1.00 44.60 116 VAL B N 1
ATOM 2441 C CA . VAL B 2 116 ? 117.539 89.125 1.766 1.00 43.16 116 VAL B CA 1
ATOM 2442 C C . VAL B 2 116 ? 117.168 88.520 0.416 1.00 43.33 116 VAL B C 1
ATOM 2443 O O . VAL B 2 116 ? 115.989 88.413 0.080 1.00 42.19 116 VAL B O 1
ATOM 2447 N N . CYS B 2 117 ? 118.173 88.137 -0.365 1.00 50.80 117 CYS B N 1
ATOM 2448 C CA . CYS B 2 117 ? 117.906 87.497 -1.641 1.00 49.56 117 CYS B CA 1
ATOM 2449 C C . CYS B 2 117 ? 118.233 86.022 -1.454 1.00 49.93 117 CYS B C 1
ATOM 2450 O O . CYS B 2 117 ? 119.397 85.648 -1.306 1.00 49.26 117 CYS B O 1
ATOM 2453 N N . SER B 2 118 ? 117.196 85.194 -1.447 1.00 39.25 118 SER B N 1
ATOM 2454 C CA . SER B 2 118 ? 117.352 83.758 -1.269 1.00 39.17 118 SER B CA 1
ATOM 2455 C C . SER B 2 118 ? 117.421 83.050 -2.621 1.00 39.31 118 SER B C 1
ATOM 2456 O O . SER B 2 118 ? 116.561 83.249 -3.477 1.00 39.37 118 SER B O 1
ATOM 2459 N N . VAL B 2 119 ? 118.455 82.235 -2.809 1.00 40.12 119 VAL B N 1
ATOM 2460 C CA . VAL B 2 119 ? 118.648 81.491 -4.053 1.00 39.50 119 VAL B CA 1
ATOM 2461 C C . VAL B 2 119 ? 118.912 80.052 -3.637 1.00 40.22 119 VAL B C 1
ATOM 2462 O O . VAL B 2 119 ? 119.937 79.764 -3.019 1.00 40.17 119 VAL B O 1
ATOM 2466 N N . SER B 2 120 ? 117.994 79.148 -3.973 1.00 32.01 120 SER B N 1
ATOM 2467 C CA . SER B 2 120 ? 118.132 77.758 -3.567 1.00 32.05 120 SER B CA 1
ATOM 2468 C C . SER B 2 120 ? 117.724 76.708 -4.595 1.00 31.21 120 SER B C 1
ATOM 2469 O O . SER B 2 120 ? 117.159 77.021 -5.649 1.00 32.03 120 SER B O 1
ATOM 2472 N N . GLY B 2 121 ? 118.023 75.457 -4.255 1.00 33.62 121 GLY B N 1
ATOM 2473 C CA . GLY B 2 121 ? 117.698 74.320 -5.097 1.00 35.00 121 GLY B CA 1
ATOM 2474 C C . GLY B 2 121 ? 118.399 74.235 -6.440 1.00 34.70 121 GLY B C 1
ATOM 2475 O O . GLY B 2 121 ? 117.935 73.505 -7.312 1.00 35.94 121 GLY B O 1
ATOM 2476 N N . PHE B 2 122 ? 119.513 74.941 -6.616 1.00 38.52 122 PHE B N 1
ATOM 2477 C CA . PHE B 2 122 ? 120.215 74.927 -7.899 1.00 38.96 122 PHE B CA 1
ATOM 2478 C C . PHE B 2 122 ? 121.458 74.045 -8.033 1.00 39.96 122 PHE B C 1
ATOM 2479 O O . PHE B 2 122 ? 122.050 73.597 -7.048 1.00 38.61 122 PHE B O 1
ATOM 2487 N N . TYR B 2 123 ? 121.831 73.808 -9.287 1.00 43.07 123 TYR B N 1
ATOM 2488 C CA . TYR B 2 123 ? 123.007 73.030 -9.638 1.00 42.73 123 TYR B CA 1
ATOM 2489 C C . TYR B 2 123 ? 123.360 73.416 -11.074 1.00 43.57 123 TYR B C 1
ATOM 2490 O O . TYR B 2 123 ? 122.471 73.580 -11.910 1.00 41.71 123 TYR B O 1
ATOM 2499 N N . PRO B 2 124 ? 124.658 73.584 -11.380 1.00 47.29 124 PRO B N 1
ATOM 2500 C CA . PRO B 2 124 ? 125.839 73.450 -10.514 1.00 47.85 124 PRO B CA 1
ATOM 2501 C C . PRO B 2 124 ? 125.993 74.580 -9.499 1.00 49.13 124 PRO B C 1
ATOM 2502 O O . PRO B 2 124 ? 125.221 75.539 -9.500 1.00 49.93 124 PRO B O 1
ATOM 2506 N N . GLY B 2 125 ? 127.009 74.460 -8.646 1.00 42.50 125 GLY B N 1
ATOM 2507 C CA . GLY B 2 125 ? 127.256 75.451 -7.615 1.00 43.03 125 GLY B CA 1
ATOM 2508 C C . GLY B 2 125 ? 127.721 76.802 -8.115 1.00 44.10 125 GLY B C 1
ATOM 2509 O O . GLY B 2 125 ? 127.593 77.806 -7.414 1.00 43.95 125 GLY B O 1
ATOM 2510 N N . SER B 2 126 ? 128.271 76.837 -9.323 1.00 41.45 126 SER B N 1
ATOM 2511 C CA . SER B 2 126 ? 128.743 78.090 -9.898 1.00 43.42 126 SER B CA 1
ATOM 2512 C C . SER B 2 126 ? 127.554 79.023 -10.119 1.00 43.27 126 SER B C 1
ATOM 2513 O O . SER B 2 126 ? 126.593 78.659 -10.797 1.00 41.73 126 SER B O 1
ATOM 2516 N N . ILE B 2 127 ? 127.622 80.226 -9.556 1.00 46.07 127 ILE B N 1
ATOM 2517 C CA . ILE B 2 127 ? 126.526 81.185 -9.690 1.00 47.37 127 ILE B CA 1
ATOM 2518 C C . ILE B 2 127 ? 126.963 82.598 -9.297 1.00 48.44 127 ILE B C 1
ATOM 2519 O O . ILE B 2 127 ? 127.884 82.772 -8.500 1.00 48.95 127 ILE B O 1
ATOM 2524 N N . GLU B 2 128 ? 126.298 83.601 -9.861 1.00 53.30 128 GLU B N 1
ATOM 2525 C CA . GLU B 2 128 ? 126.610 84.990 -9.550 1.00 54.78 128 GLU B CA 1
ATOM 2526 C C . GLU B 2 128 ? 125.353 85.718 -9.093 1.00 53.63 128 GLU B C 1
ATOM 2527 O O . GLU B 2 128 ? 124.354 85.777 -9.814 1.00 52.95 128 GLU B O 1
ATOM 2533 N N . VAL B 2 129 ? 125.409 86.259 -7.880 1.00 50.18 129 VAL B N 1
ATOM 2534 C CA . VAL B 2 129 ? 124.288 86.987 -7.303 1.00 50.68 129 VAL B CA 1
ATOM 2535 C C . VAL B 2 129 ? 124.692 88.433 -7.032 1.00 50.86 129 VAL B C 1
ATOM 2536 O O . VAL B 2 129 ? 125.593 88.693 -6.236 1.00 51.71 129 VAL B O 1
ATOM 2540 N N . ARG B 2 130 ? 124.025 89.371 -7.695 1.00 57.79 130 ARG B N 1
ATOM 2541 C CA . ARG B 2 130 ? 124.333 90.786 -7.525 1.00 59.64 130 ARG B CA 1
ATOM 2542 C C . ARG B 2 130 ? 123.116 91.601 -7.102 1.00 60.25 130 ARG B C 1
ATOM 2543 O O . ARG B 2 130 ? 121.974 91.236 -7.389 1.00 59.95 130 ARG B O 1
ATOM 2551 N N . TRP B 2 131 ? 123.373 92.706 -6.412 1.00 55.24 131 TRP B N 1
ATOM 2552 C CA . TRP B 2 131 ? 122.316 93.600 -5.968 1.00 55.86 131 TRP B CA 1
ATOM 2553 C C . TRP B 2 131 ? 122.428 94.908 -6.741 1.00 58.01 131 TRP B C 1
ATOM 2554 O O . TRP B 2 131 ? 123.530 95.389 -7.015 1.00 58.22 131 TRP B O 1
ATOM 2565 N N . PHE B 2 132 ? 121.284 95.476 -7.105 1.00 66.58 132 PHE B N 1
ATOM 2566 C CA . PHE B 2 132 ? 121.270 96.731 -7.837 1.00 68.38 132 PHE B CA 1
ATOM 2567 C C . PHE B 2 132 ? 120.258 97.688 -7.239 1.00 70.13 132 PHE B C 1
ATOM 2568 O O . PHE B 2 132 ? 119.209 97.277 -6.744 1.00 69.93 132 PHE B O 1
ATOM 2576 N N . ARG B 2 133 ? 120.592 98.969 -7.281 1.00 61.41 133 ARG B N 1
ATOM 2577 C CA . ARG B 2 133 ? 119.721 100.011 -6.773 1.00 63.31 133 ARG B CA 1
ATOM 2578 C C . ARG B 2 133 ? 119.499 100.975 -7.924 1.00 64.13 133 ARG B C 1
ATOM 2579 O O . ARG B 2 133 ? 120.370 101.775 -8.251 1.00 64.36 133 ARG B O 1
ATOM 2587 N N . ASN B 2 134 ? 118.335 100.876 -8.551 1.00 75.91 134 ASN B N 1
ATOM 2588 C CA . ASN B 2 134 ? 117.997 101.724 -9.682 1.00 77.10 134 ASN B CA 1
ATOM 2589 C C . ASN B 2 134 ? 118.957 101.492 -10.847 1.00 77.85 134 ASN B C 1
ATOM 2590 O O . ASN B 2 134 ? 119.584 102.425 -11.349 1.00 77.39 134 ASN B O 1
ATOM 2595 N N . GLY B 2 135 ? 119.079 100.234 -11.259 1.00 65.73 135 GLY B N 1
ATOM 2596 C CA . GLY B 2 135 ? 119.940 99.899 -12.381 1.00 66.59 135 GLY B CA 1
ATOM 2597 C C . GLY B 2 135 ? 121.441 99.914 -12.159 1.00 66.74 135 GLY B C 1
ATOM 2598 O O . GLY B 2 135 ? 122.184 99.401 -12.994 1.00 66.16 135 GLY B O 1
ATOM 2599 N N . GLN B 2 136 ? 121.898 100.500 -11.057 1.00 67.83 136 GLN B N 1
ATOM 2600 C CA . GLN B 2 136 ? 123.329 100.545 -10.775 1.00 69.34 136 GLN B CA 1
ATOM 2601 C C . GLN B 2 136 ? 123.683 99.593 -9.637 1.00 68.77 136 GLN B C 1
ATOM 2602 O O . GLN B 2 136 ? 123.046 99.600 -8.583 1.00 67.87 136 GLN B O 1
ATOM 2608 N N . GLU B 2 137 ? 124.709 98.778 -9.864 1.00 73.21 137 GLU B N 1
ATOM 2609 C CA . GLU B 2 137 ? 125.149 97.785 -8.892 1.00 73.47 137 GLU B CA 1
ATOM 2610 C C . GLU B 2 137 ? 125.564 98.322 -7.527 1.00 73.76 137 GLU B C 1
ATOM 2611 O O . GLU B 2 137 ? 126.100 99.420 -7.408 1.00 73.61 137 GLU B O 1
ATOM 2617 N N . GLU B 2 138 ? 125.307 97.518 -6.502 1.00 69.49 138 GLU B N 1
ATOM 2618 C CA . GLU B 2 138 ? 125.639 97.852 -5.124 1.00 70.36 138 GLU B CA 1
ATOM 2619 C C . GLU B 2 138 ? 126.949 97.178 -4.738 1.00 71.37 138 GLU B C 1
ATOM 2620 O O . GLU B 2 138 ? 127.017 95.952 -4.646 1.00 71.94 138 GLU B O 1
ATOM 2626 N N . LYS B 2 139 ? 127.989 97.970 -4.510 1.00 100.42 139 LYS B N 1
ATOM 2627 C CA . LYS B 2 139 ? 129.276 97.407 -4.128 1.00 100.57 139 LYS B CA 1
ATOM 2628 C C . LYS B 2 139 ? 129.347 97.155 -2.627 1.00 100.04 139 LYS B C 1
ATOM 2629 O O . LYS B 2 139 ? 129.667 96.050 -2.190 1.00 100.99 139 LYS B O 1
ATOM 2635 N N . ALA B 2 140 ? 129.035 98.180 -1.840 1.00 72.63 140 ALA B N 1
ATOM 2636 C CA . ALA B 2 140 ? 129.074 98.066 -0.386 1.00 71.09 140 ALA B CA 1
ATOM 2637 C C . ALA B 2 140 ? 127.736 97.624 0.194 1.00 69.52 140 ALA B C 1
ATOM 2638 O O . ALA B 2 140 ? 126.713 97.639 -0.490 1.00 68.97 140 ALA B O 1
ATOM 2640 N N . GLY B 2 141 ? 127.759 97.232 1.465 1.00 83.84 141 GLY B N 1
ATOM 2641 C CA . GLY B 2 141 ? 126.548 96.803 2.143 1.00 82.49 141 GLY B CA 1
ATOM 2642 C C . GLY B 2 141 ? 126.075 95.405 1.791 1.00 81.37 141 GLY B C 1
ATOM 2643 O O . GLY B 2 141 ? 125.061 94.940 2.311 1.00 81.25 141 GLY B O 1
ATOM 2644 N N . VAL B 2 142 ? 126.809 94.730 0.913 1.00 72.22 142 VAL B N 1
ATOM 2645 C CA . VAL B 2 142 ? 126.443 93.385 0.496 1.00 70.73 142 VAL B CA 1
ATOM 2646 C C . VAL B 2 142 ? 127.148 92.331 1.344 1.00 70.77 142 VAL B C 1
ATOM 2647 O O . VAL B 2 142 ? 128.367 92.362 1.501 1.00 71.67 142 VAL B O 1
ATOM 2651 N N . VAL B 2 143 ? 126.368 91.405 1.894 1.00 63.42 143 VAL B N 1
ATOM 2652 C CA . VAL B 2 143 ? 126.908 90.339 2.730 1.00 62.43 143 VAL B CA 1
ATOM 2653 C C . VAL B 2 143 ? 126.289 88.993 2.365 1.00 61.50 143 VAL B C 1
ATOM 2654 O O . VAL B 2 143 ? 125.070 88.871 2.251 1.00 59.84 143 VAL B O 1
ATOM 2658 N N . SER B 2 144 ? 127.134 87.981 2.187 1.00 52.24 144 SER B N 1
ATOM 2659 C CA . SER B 2 144 ? 126.653 86.654 1.832 1.00 51.65 144 SER B CA 1
ATOM 2660 C C . SER B 2 144 ? 126.985 85.593 2.870 1.00 50.53 144 SER B C 1
ATOM 2661 O O . SER B 2 144 ? 127.962 85.708 3.612 1.00 49.99 144 SER B O 1
ATOM 2664 N N . THR B 2 145 ? 126.153 84.557 2.901 1.00 65.35 145 THR B N 1
ATOM 2665 C CA . THR B 2 145 ? 126.322 83.439 3.818 1.00 64.82 145 THR B CA 1
ATOM 2666 C C . THR B 2 145 ? 127.248 82.426 3.165 1.00 62.99 145 THR B C 1
ATOM 2667 O O . THR B 2 145 ? 127.622 81.427 3.775 1.00 63.70 145 THR B O 1
ATOM 2671 N N . GLY B 2 146 ? 127.607 82.692 1.914 1.00 48.93 146 GLY B N 1
ATOM 2672 C CA . GLY B 2 146 ? 128.478 81.791 1.184 1.00 46.75 146 GLY B CA 1
ATOM 2673 C C . GLY B 2 146 ? 127.701 80.708 0.461 1.00 44.51 146 GLY B C 1
ATOM 2674 O O . GLY B 2 146 ? 126.486 80.577 0.630 1.00 44.04 146 GLY B O 1
ATOM 2675 N N . LEU B 2 147 ? 128.402 79.927 -0.352 1.00 48.94 147 LEU B N 1
ATOM 2676 C CA . LEU B 2 147 ? 127.774 78.852 -1.106 1.00 47.69 147 LEU B CA 1
ATOM 2677 C C . LEU B 2 147 ? 127.596 77.618 -0.231 1.00 45.98 147 LEU B C 1
ATOM 2678 O O . LEU B 2 147 ? 128.566 77.081 0.304 1.00 44.81 147 LEU B O 1
ATOM 2683 N N . ILE B 2 148 ? 126.357 77.167 -0.082 1.00 40.27 148 ILE B N 1
ATOM 2684 C CA . ILE B 2 148 ? 126.091 75.993 0.729 1.00 39.61 148 ILE B CA 1
ATOM 2685 C C . ILE B 2 148 ? 125.729 74.767 -0.116 1.00 38.43 148 ILE B C 1
ATOM 2686 O O . ILE B 2 148 ? 124.814 74.803 -0.947 1.00 35.31 148 ILE B O 1
ATOM 2691 N N . GLN B 2 149 ? 126.474 73.687 0.107 1.00 41.30 149 GLN B N 1
ATOM 2692 C CA . GLN B 2 149 ? 126.287 72.425 -0.600 1.00 40.50 149 GLN B CA 1
ATOM 2693 C C . GLN B 2 149 ? 125.417 71.519 0.261 1.00 40.11 149 GLN B C 1
ATOM 2694 O O . GLN B 2 149 ? 125.839 71.080 1.325 1.00 40.83 149 GLN B O 1
ATOM 2700 N N . ASN B 2 150 ? 124.205 71.235 -0.206 1.00 37.73 150 ASN B N 1
ATOM 2701 C CA . ASN B 2 150 ? 123.271 70.413 0.558 1.00 38.40 150 ASN B CA 1
ATOM 2702 C C . ASN B 2 150 ? 123.533 68.899 0.596 1.00 38.62 150 ASN B C 1
ATOM 2703 O O . ASN B 2 150 ? 122.876 68.165 1.347 1.00 39.29 150 ASN B O 1
ATOM 2708 N N . GLY B 2 151 ? 124.488 68.436 -0.205 1.00 34.20 151 GLY B N 1
ATOM 2709 C CA . GLY B 2 151 ? 124.819 67.019 -0.226 1.00 33.42 151 GLY B CA 1
ATOM 2710 C C . GLY B 2 151 ? 123.885 66.165 -1.062 1.00 33.42 151 GLY B C 1
ATOM 2711 O O . GLY B 2 151 ? 124.045 64.944 -1.134 1.00 33.88 151 GLY B O 1
ATOM 2712 N N . ASP B 2 152 ? 122.907 66.802 -1.696 1.00 35.52 152 ASP B N 1
ATOM 2713 C CA . ASP B 2 152 ? 121.947 66.082 -2.527 1.00 35.74 152 ASP B CA 1
ATOM 2714 C C . ASP B 2 152 ? 121.987 66.591 -3.973 1.00 35.49 152 ASP B C 1
ATOM 2715 O O . ASP B 2 152 ? 120.994 66.509 -4.694 1.00 35.31 152 ASP B O 1
ATOM 2720 N N . TRP B 2 153 ? 123.144 67.109 -4.381 1.00 36.71 153 TRP B N 1
ATOM 2721 C CA . TRP B 2 153 ? 123.344 67.655 -5.721 1.00 37.10 153 TRP B CA 1
ATOM 2722 C C . TRP B 2 153 ? 122.585 68.961 -5.912 1.00 37.44 153 TRP B C 1
ATOM 2723 O O . TRP B 2 153 ? 122.165 69.300 -7.020 1.00 36.57 153 TRP B O 1
ATOM 2734 N N . THR B 2 154 ? 122.431 69.696 -4.819 1.00 30.81 154 THR B N 1
ATOM 2735 C CA . THR B 2 154 ? 121.745 70.968 -4.859 1.00 33.41 154 THR B CA 1
ATOM 2736 C C . THR B 2 154 ? 122.497 71.948 -3.968 1.00 33.15 154 THR B C 1
ATOM 2737 O O . THR B 2 154 ? 123.166 71.539 -3.019 1.00 30.38 154 THR B O 1
ATOM 2741 N N . PHE B 2 155 ? 122.395 73.234 -4.283 1.00 41.37 155 PHE B N 1
ATOM 2742 C CA . PHE B 2 155 ? 123.055 74.273 -3.503 1.00 42.77 155 PHE B CA 1
ATOM 2743 C C . PHE B 2 155 ? 122.069 75.370 -3.086 1.00 44.75 155 PHE B C 1
ATOM 2744 O O . PHE B 2 155 ? 120.952 75.450 -3.596 1.00 42.84 155 PHE B O 1
ATOM 2752 N N . GLN B 2 156 ? 122.489 76.207 -2.145 1.00 38.52 156 GLN B N 1
ATOM 2753 C CA . GLN B 2 156 ? 121.668 77.322 -1.693 1.00 39.86 156 GLN B CA 1
ATOM 2754 C C . GLN B 2 156 ? 122.581 78.417 -1.163 1.00 40.57 156 GLN B C 1
ATOM 2755 O O . GLN B 2 156 ? 123.737 78.167 -0.821 1.00 40.49 156 GLN B O 1
ATOM 2761 N N . THR B 2 157 ? 122.064 79.638 -1.112 1.00 44.71 157 THR B N 1
ATOM 2762 C CA . THR B 2 157 ? 122.842 80.758 -0.610 1.00 45.91 157 THR B CA 1
ATOM 2763 C C . THR B 2 157 ? 121.967 81.970 -0.351 1.00 47.38 157 THR B C 1
ATOM 2764 O O . THR B 2 157 ? 120.957 82.179 -1.021 1.00 46.90 157 THR B O 1
ATOM 2768 N N . LEU B 2 158 ? 122.371 82.764 0.631 1.00 46.73 158 LEU B N 1
ATOM 2769 C CA . LEU B 2 158 ? 121.659 83.974 1.000 1.00 47.34 158 LEU B CA 1
ATOM 2770 C C . LEU B 2 158 ? 122.595 85.157 0.842 1.00 47.56 158 LEU B C 1
ATOM 2771 O O . LEU B 2 158 ? 123.710 85.140 1.356 1.00 47.59 158 LEU B O 1
ATOM 2776 N N . VAL B 2 159 ? 122.141 86.179 0.128 1.00 47.72 159 VAL B N 1
ATOM 2777 C CA . VAL B 2 159 ? 122.940 87.377 -0.079 1.00 50.08 159 VAL B CA 1
ATOM 2778 C C . VAL B 2 159 ? 122.140 88.596 0.381 1.00 51.76 159 VAL B C 1
ATOM 2779 O O . VAL B 2 159 ? 121.138 88.964 -0.233 1.00 52.51 159 VAL B O 1
ATOM 2783 N N . MET B 2 160 ? 122.592 89.215 1.468 1.00 56.80 160 MET B N 1
ATOM 2784 C CA . MET B 2 160 ? 121.921 90.379 2.042 1.00 58.40 160 MET B CA 1
ATOM 2785 C C . MET B 2 160 ? 122.427 91.732 1.544 1.00 59.98 160 MET B C 1
ATOM 2786 O O . MET B 2 160 ? 123.561 91.861 1.081 1.00 60.09 160 MET B O 1
ATOM 2791 N N . LEU B 2 161 ? 121.565 92.739 1.653 1.00 56.96 161 LEU B N 1
ATOM 2792 C CA . LEU B 2 161 ? 121.886 94.104 1.243 1.00 57.44 161 LEU B CA 1
ATOM 2793 C C . LEU B 2 161 ? 121.306 95.117 2.229 1.00 59.21 161 LEU B C 1
ATOM 2794 O O . LEU B 2 161 ? 120.092 95.316 2.280 1.00 58.14 161 LEU B O 1
ATOM 2799 N N . GLU B 2 162 ? 122.173 95.753 3.012 1.00 54.22 162 GLU B N 1
ATOM 2800 C CA . GLU B 2 162 ? 121.730 96.756 3.978 1.00 56.66 162 GLU B CA 1
ATOM 2801 C C . GLU B 2 162 ? 121.349 98.016 3.201 1.00 56.51 162 GLU B C 1
ATOM 2802 O O . GLU B 2 162 ? 122.163 98.558 2.454 1.00 55.99 162 GLU B O 1
ATOM 2808 N N . THR B 2 163 ? 120.112 98.475 3.364 1.00 58.35 163 THR B N 1
ATOM 2809 C CA . THR B 2 163 ? 119.661 99.663 2.645 1.00 58.88 163 THR B CA 1
ATOM 2810 C C . THR B 2 163 ? 119.036 100.733 3.526 1.00 59.85 163 THR B C 1
ATOM 2811 O O . THR B 2 163 ? 118.646 100.483 4.666 1.00 59.82 163 THR B O 1
ATOM 2815 N N . VAL B 2 164 ? 118.961 101.933 2.964 1.00 65.35 164 VAL B N 1
ATOM 2816 C CA . VAL B 2 164 ? 118.349 103.086 3.606 1.00 66.68 164 VAL B CA 1
ATOM 2817 C C . VAL B 2 164 ? 117.229 103.392 2.619 1.00 66.96 164 VAL B C 1
ATOM 2818 O O . VAL B 2 164 ? 117.342 104.291 1.783 1.00 67.86 164 VAL B O 1
ATOM 2822 N N . PRO B 2 165 ? 116.137 102.618 2.695 1.00 70.25 165 PRO B N 1
ATOM 2823 C CA . PRO B 2 165 ? 114.958 102.735 1.835 1.00 70.29 165 PRO B CA 1
ATOM 2824 C C . PRO B 2 165 ? 114.393 104.131 1.618 1.00 70.04 165 PRO B C 1
ATOM 2825 O O . PRO B 2 165 ? 114.225 104.912 2.554 1.00 69.44 165 PRO B O 1
ATOM 2829 N N . ARG B 2 166 ? 114.101 104.420 0.356 1.00 74.35 166 ARG B N 1
ATOM 2830 C CA . ARG B 2 166 ? 113.533 105.693 -0.059 1.00 75.35 166 ARG B CA 1
ATOM 2831 C C . ARG B 2 166 ? 112.362 105.382 -0.983 1.00 74.07 166 ARG B C 1
ATOM 2832 O O . ARG B 2 166 ? 112.549 104.835 -2.071 1.00 73.94 166 ARG B O 1
ATOM 2840 N N . SER B 2 167 ? 111.156 105.718 -0.536 1.00 63.70 167 SER B N 1
ATOM 2841 C CA . SER B 2 167 ? 109.946 105.478 -1.316 1.00 61.54 167 SER B CA 1
ATOM 2842 C C . SER B 2 167 ? 110.177 105.668 -2.812 1.00 60.09 167 SER B C 1
ATOM 2843 O O . SER B 2 167 ? 110.602 106.734 -3.249 1.00 60.02 167 SER B O 1
ATOM 2846 N N . GLY B 2 168 ? 109.900 104.628 -3.594 1.00 53.32 168 GLY B N 1
ATOM 2847 C CA . GLY B 2 168 ? 110.079 104.721 -5.033 1.00 51.77 168 GLY B CA 1
ATOM 2848 C C . GLY B 2 168 ? 111.340 104.070 -5.583 1.00 51.06 168 GLY B C 1
ATOM 2849 O O . GLY B 2 168 ? 111.545 104.048 -6.794 1.00 50.71 168 GLY B O 1
ATOM 2850 N N . GLU B 2 169 ? 112.189 103.540 -4.710 1.00 56.88 169 GLU B N 1
ATOM 2851 C CA . GLU B 2 169 ? 113.415 102.890 -5.164 1.00 56.70 169 GLU B CA 1
ATOM 2852 C C . GLU B 2 169 ? 113.159 101.434 -5.529 1.00 55.92 169 GLU B C 1
ATOM 2853 O O . GLU B 2 169 ? 112.277 100.783 -4.969 1.00 55.76 169 GLU B O 1
ATOM 2859 N N . VAL B 2 170 ? 113.941 100.931 -6.474 1.00 53.45 170 VAL B N 1
ATOM 2860 C CA . VAL B 2 170 ? 113.815 99.553 -6.918 1.00 52.15 170 VAL B CA 1
ATOM 2861 C C . VAL B 2 170 ? 115.132 98.801 -6.715 1.00 51.93 170 VAL B C 1
ATOM 2862 O O . VAL B 2 170 ? 116.094 99.008 -7.452 1.00 51.31 170 VAL B O 1
ATOM 2866 N N . TYR B 2 171 ? 115.172 97.937 -5.705 1.00 50.85 171 TYR B N 1
ATOM 2867 C CA . TYR B 2 171 ? 116.363 97.145 -5.419 1.00 49.46 171 TYR B CA 1
ATOM 2868 C C . TYR B 2 171 ? 116.230 95.791 -6.104 1.00 49.16 171 TYR B C 1
ATOM 2869 O O . TYR B 2 171 ? 115.361 94.991 -5.759 1.00 47.43 171 TYR B O 1
ATOM 2878 N N . THR B 2 172 ? 117.096 95.535 -7.078 1.00 50.11 172 THR B N 1
ATOM 2879 C CA . THR B 2 172 ? 117.039 94.288 -7.828 1.00 50.17 172 THR B CA 1
ATOM 2880 C C . THR B 2 172 ? 118.133 93.279 -7.493 1.00 50.61 172 THR B C 1
ATOM 2881 O O . THR B 2 172 ? 119.309 93.630 -7.377 1.00 50.75 172 THR B O 1
ATOM 2885 N N . CYS B 2 173 ? 117.728 92.021 -7.330 1.00 45.37 173 CYS B N 1
ATOM 2886 C CA . CYS B 2 173 ? 118.671 90.942 -7.073 1.00 43.71 173 CYS B CA 1
ATOM 2887 C C . CYS B 2 173 ? 118.803 90.243 -8.410 1.00 42.86 173 CYS B C 1
ATOM 2888 O O . CYS B 2 173 ? 117.812 89.772 -8.969 1.00 43.76 173 CYS B O 1
ATOM 2891 N N . GLN B 2 174 ? 120.019 90.196 -8.937 1.00 47.53 174 GLN B N 1
ATOM 2892 C CA . GLN B 2 174 ? 120.247 89.547 -10.216 1.00 48.05 174 GLN B CA 1
ATOM 2893 C C . GLN B 2 174 ? 121.051 88.273 -10.016 1.00 47.42 174 GLN B C 1
ATOM 2894 O O . GLN B 2 174 ? 122.048 88.259 -9.294 1.00 46.83 174 GLN B O 1
ATOM 2900 N N . VAL B 2 175 ? 120.599 87.201 -10.658 1.00 43.59 175 VAL B N 1
ATOM 2901 C CA . VAL B 2 175 ? 121.252 85.911 -10.548 1.00 42.89 175 VAL B CA 1
ATOM 2902 C C . VAL B 2 175 ? 121.561 85.330 -11.921 1.00 44.14 175 VAL B C 1
ATOM 2903 O O . VAL B 2 175 ? 120.669 85.157 -12.756 1.00 44.27 175 VAL B O 1
ATOM 2907 N N . GLU B 2 176 ? 122.837 85.040 -12.147 1.00 49.25 176 GLU B N 1
ATOM 2908 C CA . GLU B 2 176 ? 123.284 84.444 -13.398 1.00 50.07 176 GLU B CA 1
ATOM 2909 C C . GLU B 2 176 ? 123.760 83.039 -13.051 1.00 49.15 176 GLU B C 1
ATOM 2910 O O . GLU B 2 176 ? 124.570 82.847 -12.143 1.00 48.36 176 GLU B O 1
ATOM 2916 N N . HIS B 2 177 ? 123.234 82.058 -13.771 1.00 45.09 177 HIS B N 1
ATOM 2917 C CA . HIS B 2 177 ? 123.547 80.664 -13.510 1.00 44.26 177 HIS B CA 1
ATOM 2918 C C . HIS B 2 177 ? 123.481 79.887 -14.820 1.00 44.59 177 HIS B C 1
ATOM 2919 O O . HIS B 2 177 ? 122.716 80.236 -15.718 1.00 44.34 177 HIS B O 1
ATOM 2926 N N . PRO B 2 178 ? 124.300 78.830 -14.952 1.00 49.43 178 PRO B N 1
ATOM 2927 C CA . PRO B 2 178 ? 124.346 77.994 -16.157 1.00 48.99 178 PRO B CA 1
ATOM 2928 C C . PRO B 2 178 ? 122.989 77.458 -16.607 1.00 49.50 178 PRO B C 1
ATOM 2929 O O . PRO B 2 178 ? 122.815 77.094 -17.769 1.00 48.31 178 PRO B O 1
ATOM 2933 N N . SER B 2 179 ? 122.035 77.406 -15.687 1.00 38.19 179 SER B N 1
ATOM 2934 C CA . SER B 2 179 ? 120.706 76.894 -15.995 1.00 38.23 179 SER B CA 1
ATOM 2935 C C . SER B 2 179 ? 119.862 77.860 -16.827 1.00 39.73 179 SER B C 1
ATOM 2936 O O . SER B 2 179 ? 118.867 77.457 -17.424 1.00 38.98 179 SER B O 1
ATOM 2939 N N . VAL B 2 180 ? 120.243 79.131 -16.863 1.00 44.95 180 VAL B N 1
ATOM 2940 C CA . VAL B 2 180 ? 119.478 80.109 -17.628 1.00 47.04 180 VAL B CA 1
ATOM 2941 C C . VAL B 2 180 ? 120.320 80.887 -18.631 1.00 48.33 180 VAL B C 1
ATOM 2942 O O . VAL B 2 180 ? 121.464 81.252 -18.353 1.00 49.28 180 VAL B O 1
ATOM 2946 N N . THR B 2 181 ? 119.730 81.131 -19.801 1.00 54.41 181 THR B N 1
ATOM 2947 C CA . THR B 2 181 ? 120.378 81.867 -20.888 1.00 57.03 181 THR B CA 1
ATOM 2948 C C . THR B 2 181 ? 120.446 83.359 -20.586 1.00 57.62 181 THR B C 1
ATOM 2949 O O . THR B 2 181 ? 121.330 84.062 -21.075 1.00 60.19 181 THR B O 1
ATOM 2953 N N . SER B 2 182 ? 119.499 83.844 -19.793 1.00 46.18 182 SER B N 1
ATOM 2954 C CA . SER B 2 182 ? 119.473 85.253 -19.417 1.00 45.88 182 SER B CA 1
ATOM 2955 C C . SER B 2 182 ? 119.349 85.336 -17.900 1.00 44.32 182 SER B C 1
ATOM 2956 O O . SER B 2 182 ? 118.735 84.477 -17.277 1.00 43.58 182 SER B O 1
ATOM 2959 N N . PRO B 2 183 ? 119.927 86.377 -17.287 1.00 51.82 183 PRO B N 1
ATOM 2960 C CA . PRO B 2 183 ? 119.875 86.549 -15.832 1.00 51.36 183 PRO B CA 1
ATOM 2961 C C . PRO B 2 183 ? 118.471 86.615 -15.228 1.00 50.98 183 PRO B C 1
ATOM 2962 O O . PRO B 2 183 ? 117.536 87.120 -15.849 1.00 50.81 183 PRO B O 1
ATOM 2966 N N . LEU B 2 184 ? 118.336 86.092 -14.013 1.00 45.12 184 LEU B N 1
ATOM 2967 C CA . LEU B 2 184 ? 117.064 86.098 -13.291 1.00 44.03 184 LEU B CA 1
ATOM 2968 C C . LEU B 2 184 ? 117.055 87.322 -12.386 1.00 43.65 184 LEU B C 1
ATOM 2969 O O . LEU B 2 184 ? 118.064 87.636 -11.753 1.00 44.16 184 LEU B O 1
ATOM 2974 N N . THR B 2 185 ? 115.921 88.013 -12.318 1.00 49.94 185 THR B N 1
ATOM 2975 C CA . THR B 2 185 ? 115.825 89.204 -11.480 1.00 48.44 185 THR B CA 1
ATOM 2976 C C . THR B 2 185 ? 114.545 89.257 -10.653 1.00 47.86 185 THR B C 1
ATOM 2977 O O . THR B 2 185 ? 113.463 88.933 -11.132 1.00 46.25 185 THR B O 1
ATOM 2981 N N . VAL B 2 186 ? 114.686 89.661 -9.398 1.00 49.74 186 VAL B N 1
ATOM 2982 C CA . VAL B 2 186 ? 113.558 89.794 -8.494 1.00 49.72 186 VAL B CA 1
ATOM 2983 C C . VAL B 2 186 ? 113.728 91.158 -7.850 1.00 50.56 186 VAL B C 1
ATOM 2984 O O . VAL B 2 186 ? 114.768 91.447 -7.262 1.00 48.68 186 VAL B O 1
ATOM 2988 N N . GLU B 2 187 ? 112.706 91.996 -7.964 1.00 40.51 187 GLU B N 1
ATOM 2989 C CA . GLU B 2 187 ? 112.780 93.348 -7.433 1.00 41.65 187 GLU B CA 1
ATOM 2990 C C . GLU B 2 187 ? 112.062 93.609 -6.126 1.00 41.38 187 GLU B C 1
ATOM 2991 O O . GLU B 2 187 ? 111.024 93.016 -5.823 1.00 41.18 187 GLU B O 1
ATOM 2997 N N . TRP B 2 188 ? 112.641 94.514 -5.350 1.00 46.33 188 TRP B N 1
ATOM 2998 C CA . TRP B 2 188 ? 112.053 94.927 -4.094 1.00 46.70 188 TRP B CA 1
ATOM 2999 C C . TRP B 2 188 ? 111.655 96.380 -4.299 1.00 47.78 188 TRP B C 1
ATOM 3000 O O . TRP B 2 188 ? 112.511 97.235 -4.530 1.00 49.26 188 TRP B O 1
ATOM 3011 N N . ARG B 2 189 ? 110.357 96.656 -4.242 1.00 47.01 189 ARG B N 1
ATOM 3012 C CA . ARG B 2 189 ? 109.883 98.019 -4.426 1.00 46.49 189 ARG B CA 1
ATOM 3013 C C . ARG B 2 189 ? 109.827 98.740 -3.091 1.00 46.80 189 ARG B C 1
ATOM 3014 O O . ARG B 2 189 ? 108.964 98.462 -2.254 1.00 47.19 189 ARG B O 1
ATOM 3022 N N . ALA B 2 190 ? 110.763 99.663 -2.898 1.00 49.19 190 ALA B N 1
ATOM 3023 C CA . ALA B 2 190 ? 110.842 100.439 -1.668 1.00 50.25 190 ALA B CA 1
ATOM 3024 C C . ALA B 2 190 ? 109.743 101.492 -1.627 1.00 50.51 190 ALA B C 1
ATOM 3025 O O . ALA B 2 190 ? 109.311 101.832 -0.508 1.00 47.73 190 ALA B O 1
ATOM 3028 N N . PRO C 3 1 ? 127.141 52.659 -20.457 1.00 39.04 34 PRO C N 1
ATOM 3029 C CA . PRO C 3 1 ? 128.532 53.075 -20.177 1.00 39.04 34 PRO C CA 1
ATOM 3030 C C . PRO C 3 1 ? 128.911 52.636 -18.765 1.00 39.04 34 PRO C C 1
ATOM 3031 O O . PRO C 3 1 ? 128.098 52.713 -17.843 1.00 55.75 34 PRO C O 1
ATOM 3035 N N . GLU C 3 2 ? 130.149 52.185 -18.600 1.00 32.01 35 GLU C N 1
ATOM 3036 C CA . GLU C 3 2 ? 130.605 51.736 -17.296 1.00 32.01 35 GLU C CA 1
ATOM 3037 C C . GLU C 3 2 ? 131.659 52.628 -16.649 1.00 32.01 35 GLU C C 1
ATOM 3038 O O . GLU C 3 2 ? 132.614 53.068 -17.297 1.00 37.10 35 GLU C O 1
ATOM 3044 N N . VAL C 3 3 ? 131.461 52.905 -15.365 1.00 26.80 36 VAL C N 1
ATOM 3045 C CA . VAL C 3 3 ? 132.429 53.678 -14.603 1.00 26.80 36 VAL C CA 1
ATOM 3046 C C . VAL C 3 3 ? 133.482 52.627 -14.246 1.00 26.80 36 VAL C C 1
ATOM 3047 O O . VAL C 3 3 ? 133.146 51.552 -13.755 1.00 28.90 36 VAL C O 1
ATOM 3051 N N . ILE C 3 4 ? 134.745 52.926 -14.526 1.00 28.36 37 ILE C N 1
ATOM 3052 C CA . ILE C 3 4 ? 135.834 51.993 -14.253 1.00 28.36 37 ILE C CA 1
ATOM 3053 C C . ILE C 3 4 ? 136.682 52.497 -13.098 1.00 28.36 37 ILE C C 1
ATOM 3054 O O . ILE C 3 4 ? 137.069 53.662 -13.066 1.00 28.18 37 ILE C O 1
ATOM 3059 N N . PRO C 3 5 ? 136.998 51.621 -12.136 1.00 27.45 38 PRO C N 1
ATOM 3060 C CA . PRO C 3 5 ? 137.814 52.044 -10.994 1.00 27.45 38 PRO C CA 1
ATOM 3061 C C . PRO C 3 5 ? 139.304 51.755 -11.185 1.00 27.45 38 PRO C C 1
ATOM 3062 O O . PRO C 3 5 ? 139.684 50.959 -12.037 1.00 30.42 38 PRO C O 1
ATOM 3066 N N . MET C 3 6 ? 140.130 52.432 -10.388 1.00 31.38 39 MET C N 1
ATOM 3067 C CA . MET C 3 6 ? 141.574 52.212 -10.362 1.00 31.38 39 MET C CA 1
ATOM 3068 C C . MET C 3 6 ? 141.712 51.120 -9.307 1.00 31.38 39 MET C C 1
ATOM 3069 O O . MET C 3 6 ? 140.977 51.136 -8.327 1.00 28.22 39 MET C O 1
ATOM 3074 N N . PHE C 3 7 ? 142.633 50.179 -9.479 1.00 36.41 40 PHE C N 1
ATOM 3075 C CA . PHE C 3 7 ? 142.784 49.116 -8.482 1.00 36.41 40 PHE C CA 1
ATOM 3076 C C . PHE C 3 7 ? 143.904 49.397 -7.480 1.00 36.41 40 PHE C C 1
ATOM 3077 O O . PHE C 3 7 ? 144.967 49.899 -7.837 1.00 34.74 40 PHE C O 1
ATOM 3085 N N . SER C 3 8 ? 143.639 49.069 -6.219 1.00 30.46 41 SER C N 1
ATOM 3086 C CA . SER C 3 8 ? 144.577 49.288 -5.122 1.00 30.46 41 SER C CA 1
ATOM 3087 C C . SER C 3 8 ? 145.918 48.597 -5.276 1.00 30.46 41 SER C C 1
ATOM 3088 O O . SER C 3 8 ? 145.988 47.429 -5.656 1.00 31.65 41 SER C O 1
ATOM 3091 N N . ALA C 3 9 ? 146.983 49.326 -4.958 1.00 32.08 42 ALA C N 1
ATOM 3092 C CA . ALA C 3 9 ? 148.334 48.772 -5.000 1.00 32.37 42 ALA C CA 1
ATOM 3093 C C . ALA C 3 9 ? 148.609 48.244 -3.590 1.00 33.08 42 ALA C C 1
ATOM 3094 O O . ALA C 3 9 ? 148.351 48.935 -2.602 1.00 31.36 42 ALA C O 1
ATOM 3096 N N . LEU C 3 10 ? 149.124 47.023 -3.502 1.00 35.26 43 LEU C N 1
ATOM 3097 C CA . LEU C 3 10 ? 149.438 46.406 -2.215 1.00 35.26 43 LEU C CA 1
ATOM 3098 C C . LEU C 3 10 ? 150.854 46.772 -1.757 1.00 35.26 43 LEU C C 1
ATOM 3099 O O . LEU C 3 10 ? 151.799 46.748 -2.555 1.00 37.07 43 LEU C O 1
ATOM 3104 N N . SER C 3 11 ? 150.995 47.127 -0.479 1.00 32.69 44 SER C N 1
ATOM 3105 C CA . SER C 3 11 ? 152.305 47.459 0.078 1.00 32.69 44 SER C CA 1
ATOM 3106 C C . SER C 3 11 ? 153.067 46.146 0.208 1.00 32.69 44 SER C C 1
ATOM 3107 O O . SER C 3 11 ? 152.462 45.073 0.277 1.00 37.26 44 SER C O 1
ATOM 3110 N N . GLU C 3 12 ? 154.391 46.224 0.248 1.00 50.92 45 GLU C N 1
ATOM 3111 C CA . GLU C 3 12 ? 155.194 45.014 0.389 1.00 50.92 45 GLU C CA 1
ATOM 3112 C C . GLU C 3 12 ? 155.069 44.538 1.835 1.00 50.92 45 GLU C C 1
ATOM 3113 O O . GLU C 3 12 ? 155.288 45.312 2.772 1.00 64.05 45 GLU C O 1
ATOM 3119 N N . GLY C 3 13 ? 154.690 43.275 2.002 1.00 92.92 46 GLY C N 1
ATOM 3120 C CA . GLY C 3 13 ? 154.526 42.700 3.326 1.00 92.92 46 GLY C CA 1
ATOM 3121 C C . GLY C 3 13 ? 155.626 43.056 4.311 1.00 92.92 46 GLY C C 1
ATOM 3122 O O . GLY C 3 13 ? 156.507 42.202 4.547 1.00 115.54 46 GLY C O 1
ATOM 3124 N N . GLU D 4 1 ? 104.248 33.466 10.553 1.00 98.43 1 GLU D N 1
ATOM 3125 C CA . GLU D 4 1 ? 103.777 32.627 9.414 1.00 97.82 1 GLU D CA 1
ATOM 3126 C C . GLU D 4 1 ? 104.941 32.173 8.540 1.00 97.61 1 GLU D C 1
ATOM 3127 O O . GLU D 4 1 ? 106.019 32.769 8.569 1.00 98.60 1 GLU D O 1
ATOM 3133 N N . SER D 4 2 ? 104.724 31.113 7.768 1.00 77.52 2 SER D N 1
ATOM 3134 C CA . SER D 4 2 ? 105.767 30.586 6.898 1.00 75.23 2 SER D CA 1
ATOM 3135 C C . SER D 4 2 ? 105.726 31.206 5.504 1.00 73.68 2 SER D C 1
ATOM 3136 O O . SER D 4 2 ? 104.691 31.707 5.061 1.00 73.03 2 SER D O 1
ATOM 3139 N N . GLN D 4 3 ? 106.865 31.169 4.820 1.00 59.39 3 GLN D N 1
ATOM 3140 C CA . GLN D 4 3 ? 106.985 31.725 3.480 1.00 56.73 3 GLN D CA 1
ATOM 3141 C C . GLN D 4 3 ? 106.005 31.105 2.485 1.00 56.02 3 GLN D C 1
ATOM 3142 O O . GLN D 4 3 ? 105.866 29.885 2.403 1.00 56.43 3 GLN D O 1
ATOM 3148 N N . PRO D 4 4 ? 105.304 31.953 1.717 1.00 50.80 4 PRO D N 1
ATOM 3149 C CA . PRO D 4 4 ? 104.322 31.544 0.708 1.00 50.04 4 PRO D CA 1
ATOM 3150 C C . PRO D 4 4 ? 104.969 30.780 -0.441 1.00 49.13 4 PRO D C 1
ATOM 3151 O O . PRO D 4 4 ? 106.025 31.173 -0.935 1.00 48.48 4 PRO D O 1
ATOM 3155 N N . ASP D 4 5 ? 104.336 29.690 -0.865 1.00 45.45 5 ASP D N 1
ATOM 3156 C CA . ASP D 4 5 ? 104.869 28.905 -1.964 1.00 44.77 5 ASP D CA 1
ATOM 3157 C C . ASP D 4 5 ? 104.902 29.744 -3.230 1.00 45.83 5 ASP D C 1
ATOM 3158 O O . ASP D 4 5 ? 104.141 30.699 -3.371 1.00 45.31 5 ASP D O 1
ATOM 3163 N N . PRO D 4 6 ? 105.788 29.395 -4.173 1.00 54.34 6 PRO D N 1
ATOM 3164 C CA . PRO D 4 6 ? 105.893 30.156 -5.418 1.00 55.63 6 PRO D CA 1
ATOM 3165 C C . PRO D 4 6 ? 104.834 29.881 -6.469 1.00 57.36 6 PRO D C 1
ATOM 3166 O O . PRO D 4 6 ? 104.237 28.807 -6.513 1.00 56.97 6 PRO D O 1
ATOM 3170 N N . MET D 4 7 ? 104.608 30.888 -7.306 1.00 51.19 7 MET D N 1
ATOM 3171 C CA . MET D 4 7 ? 103.686 30.805 -8.429 1.00 54.11 7 MET D CA 1
ATOM 3172 C C . MET D 4 7 ? 104.650 30.739 -9.605 1.00 54.30 7 MET D C 1
ATOM 3173 O O . MET D 4 7 ? 105.765 31.245 -9.514 1.00 54.32 7 MET D O 1
ATOM 3178 N N . PRO D 4 8 ? 104.245 30.116 -10.719 1.00 62.25 8 PRO D N 1
ATOM 3179 C CA . PRO D 4 8 ? 105.144 30.027 -11.873 1.00 61.92 8 PRO D CA 1
ATOM 3180 C C . PRO D 4 8 ? 105.903 31.318 -12.167 1.00 62.12 8 PRO D C 1
ATOM 3181 O O . PRO D 4 8 ? 107.102 31.287 -12.436 1.00 61.66 8 PRO D O 1
ATOM 3185 N N . ASP D 4 9 ? 105.206 32.449 -12.104 1.00 56.12 9 ASP D N 1
ATOM 3186 C CA . ASP D 4 9 ? 105.816 33.750 -12.364 1.00 56.53 9 ASP D CA 1
ATOM 3187 C C . ASP D 4 9 ? 106.883 34.104 -11.336 1.00 55.57 9 ASP D C 1
ATOM 3188 O O . ASP D 4 9 ? 107.732 34.956 -11.584 1.00 56.35 9 ASP D O 1
ATOM 3193 N N . ASP D 4 10 ? 106.833 33.451 -10.180 1.00 67.42 10 ASP D N 1
ATOM 3194 C CA . ASP D 4 10 ? 107.790 33.706 -9.104 1.00 64.82 10 ASP D CA 1
ATOM 3195 C C . ASP D 4 10 ? 109.106 32.948 -9.279 1.00 61.99 10 ASP D C 1
ATOM 3196 O O . ASP D 4 10 ? 110.100 33.264 -8.625 1.00 62.34 10 ASP D O 1
ATOM 3201 N N . LEU D 4 11 ? 109.116 31.958 -10.164 1.00 45.41 11 LEU D N 1
ATOM 3202 C CA . LEU D 4 11 ? 110.308 31.143 -10.370 1.00 42.57 11 LEU D CA 1
ATOM 3203 C C . LEU D 4 11 ? 111.138 31.487 -11.595 1.00 41.78 11 LEU D C 1
ATOM 3204 O O . LEU D 4 11 ? 110.604 31.902 -12.622 1.00 41.44 11 LEU D O 1
ATOM 3209 N N . HIS D 4 12 ? 112.452 31.307 -11.469 1.00 39.47 12 HIS D N 1
ATOM 3210 C CA . HIS D 4 12 ? 113.385 31.552 -12.567 1.00 38.03 12 HIS D CA 1
ATOM 3211 C C . HIS D 4 12 ? 113.203 30.458 -13.615 1.00 38.40 12 HIS D C 1
ATOM 3212 O O . HIS D 4 12 ? 112.950 29.303 -13.270 1.00 37.93 12 HIS D O 1
ATOM 3219 N N . LYS D 4 13 ? 113.341 30.823 -14.887 1.00 34.90 13 LYS D N 1
ATOM 3220 C CA . LYS D 4 13 ? 113.211 29.866 -15.983 1.00 35.33 13 LYS D CA 1
ATOM 3221 C C . LYS D 4 13 ? 114.564 29.645 -16.643 1.00 34.43 13 LYS D C 1
ATOM 3222 O O . LYS D 4 13 ? 115.249 30.606 -17.005 1.00 35.25 13 LYS D O 1
ATOM 3228 N N . SER D 4 14 ? 114.953 28.380 -16.795 1.00 39.34 14 SER D N 1
ATOM 3229 C CA . SER D 4 14 ? 116.229 28.067 -17.417 1.00 41.55 14 SER D CA 1
ATOM 3230 C C . SER D 4 14 ? 116.219 28.564 -18.857 1.00 42.21 14 SER D C 1
ATOM 3231 O O . SER D 4 14 ? 117.272 28.839 -19.434 1.00 43.69 14 SER D O 1
ATOM 3234 N N . SER D 4 15 ? 115.025 28.682 -19.433 1.00 45.44 15 SER D N 1
ATOM 3235 C CA . SER D 4 15 ? 114.899 29.148 -20.807 1.00 45.23 15 SER D CA 1
ATOM 3236 C C . SER D 4 15 ? 115.238 30.630 -20.910 1.00 45.77 15 SER D C 1
ATOM 3237 O O . SER D 4 15 ? 115.578 31.112 -21.984 1.00 46.68 15 SER D O 1
ATOM 3240 N N . GLU D 4 16 ? 115.154 31.350 -19.794 1.00 42.64 16 GLU D N 1
ATOM 3241 C CA . GLU D 4 16 ? 115.466 32.776 -19.796 1.00 43.21 16 GLU D CA 1
ATOM 3242 C C . GLU D 4 16 ? 116.924 33.008 -19.403 1.00 42.13 16 GLU D C 1
ATOM 3243 O O . GLU D 4 16 ? 117.401 34.143 -19.371 1.00 43.44 16 GLU D O 1
ATOM 3249 N N . PHE D 4 17 ? 117.627 31.922 -19.097 1.00 41.11 17 PHE D N 1
ATOM 3250 C CA . PHE D 4 17 ? 119.030 32.006 -18.733 1.00 39.82 17 PHE D CA 1
ATOM 3251 C C . PHE D 4 17 ? 119.839 31.557 -19.942 1.00 39.43 17 PHE D C 1
ATOM 3252 O O . PHE D 4 17 ? 119.652 30.446 -20.439 1.00 38.03 17 PHE D O 1
ATOM 3260 N N . THR D 4 18 ? 120.742 32.409 -20.413 1.00 36.82 18 THR D N 1
ATOM 3261 C CA . THR D 4 18 ? 121.539 32.063 -21.590 1.00 39.12 18 THR D CA 1
ATOM 3262 C C . THR D 4 18 ? 123.026 31.863 -21.316 1.00 39.62 18 THR D C 1
ATOM 3263 O O . THR D 4 18 ? 123.835 31.822 -22.241 1.00 41.19 18 THR D O 1
ATOM 3267 N N . GLY D 4 19 ? 123.385 31.739 -20.043 1.00 42.62 19 GLY D N 1
ATOM 3268 C CA . GLY D 4 19 ? 124.777 31.535 -19.696 1.00 39.74 19 GLY D CA 1
ATOM 3269 C C . GLY D 4 19 ? 125.094 30.055 -19.704 1.00 39.83 19 GLY D C 1
ATOM 3270 O O . GLY D 4 19 ? 124.431 29.278 -20.383 1.00 38.24 19 GLY D O 1
ATOM 3271 N N . THR D 4 20 ? 126.105 29.664 -18.942 1.00 35.90 20 THR D N 1
ATOM 3272 C CA . THR D 4 20 ? 126.512 28.270 -18.863 1.00 34.86 20 THR D CA 1
ATOM 3273 C C . THR D 4 20 ? 125.961 27.677 -17.571 1.00 34.49 20 THR D C 1
ATOM 3274 O O . THR D 4 20 ? 126.376 28.060 -16.471 1.00 32.52 20 THR D O 1
ATOM 3278 N N . MET D 4 21 ? 125.023 26.745 -17.707 1.00 30.69 21 MET D N 1
ATOM 3279 C CA . MET D 4 21 ? 124.407 26.103 -16.553 1.00 29.25 21 MET D CA 1
ATOM 3280 C C . MET D 4 21 ? 125.483 25.330 -15.799 1.00 28.48 21 MET D C 1
ATOM 3281 O O . MET D 4 21 ? 125.304 24.968 -14.640 1.00 27.77 21 MET D O 1
ATOM 3286 N N . GLY D 4 22 ? 126.612 25.095 -16.462 1.00 28.40 22 GLY D N 1
ATOM 3287 C CA . GLY D 4 22 ? 127.697 24.370 -15.821 1.00 26.59 22 GLY D CA 1
ATOM 3288 C C . GLY D 4 22 ? 128.221 25.131 -14.614 1.00 27.06 22 GLY D C 1
ATOM 3289 O O . GLY D 4 22 ? 128.814 24.552 -13.703 1.00 26.86 22 GLY D O 1
ATOM 3290 N N . ASN D 4 23 ? 128.004 26.439 -14.601 1.00 28.95 23 ASN D N 1
ATOM 3291 C CA . ASN D 4 23 ? 128.468 27.251 -13.491 1.00 29.52 23 ASN D CA 1
ATOM 3292 C C . ASN D 4 23 ? 127.550 27.127 -12.274 1.00 30.01 23 ASN D C 1
ATOM 3293 O O . ASN D 4 23 ? 127.931 27.492 -11.163 1.00 30.72 23 ASN D O 1
ATOM 3298 N N . MET D 4 24 ? 126.338 26.622 -12.492 1.00 32.02 24 MET D N 1
ATOM 3299 C CA . MET D 4 24 ? 125.402 26.380 -11.395 1.00 32.57 24 MET D CA 1
ATOM 3300 C C . MET D 4 24 ? 125.696 24.945 -10.933 1.00 33.17 24 MET D C 1
ATOM 3301 O O . MET D 4 24 ? 125.788 24.664 -9.737 1.00 32.27 24 MET D O 1
ATOM 3306 N N . LYS D 4 25 ? 125.856 24.042 -11.897 1.00 34.85 25 LYS D N 1
ATOM 3307 C CA . LYS D 4 25 ? 126.159 22.645 -11.598 1.00 34.17 25 LYS D CA 1
ATOM 3308 C C . LYS D 4 25 ? 127.397 22.554 -10.718 1.00 34.02 25 LYS D C 1
ATOM 3309 O O . LYS D 4 25 ? 127.456 21.754 -9.787 1.00 33.73 25 LYS D O 1
ATOM 3315 N N . TYR D 4 26 ? 128.386 23.386 -11.031 1.00 32.61 26 TYR D N 1
ATOM 3316 C CA . TYR D 4 26 ? 129.645 23.439 -10.296 1.00 32.37 26 TYR D CA 1
ATOM 3317 C C . TYR D 4 26 ? 129.450 23.579 -8.784 1.00 31.87 26 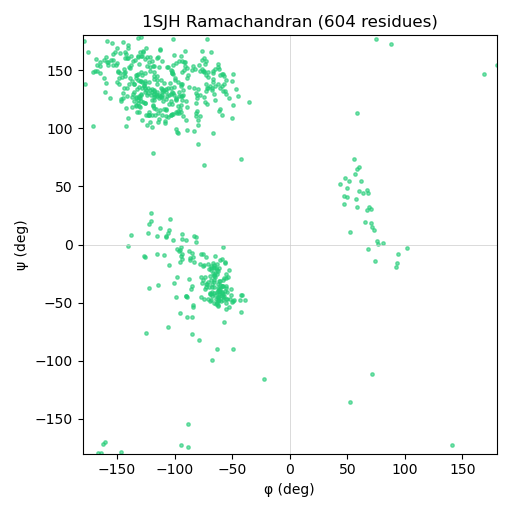TYR D C 1
ATOM 3318 O O . TYR D 4 26 ? 130.120 22.913 -7.994 1.00 30.42 26 TYR D O 1
ATOM 3327 N N . LEU D 4 27 ? 128.526 24.443 -8.386 1.00 29.19 27 LEU D N 1
ATOM 3328 C CA . LEU D 4 27 ? 128.269 24.692 -6.968 1.00 31.33 27 LEU D CA 1
ATOM 3329 C C . LEU D 4 27 ? 127.676 23.519 -6.189 1.00 31.65 27 LEU D C 1
ATOM 3330 O O . LEU D 4 27 ? 127.706 23.513 -4.955 1.00 31.93 27 LEU D O 1
ATOM 3335 N N . TYR D 4 28 ? 127.158 22.517 -6.892 1.00 29.29 28 TYR D N 1
ATOM 3336 C CA . TYR D 4 28 ? 126.528 21.400 -6.201 1.00 31.04 28 TYR D CA 1
ATOM 3337 C C . TYR D 4 28 ? 127.015 19.997 -6.512 1.00 31.85 28 TYR D C 1
ATOM 3338 O O . TYR D 4 28 ? 126.658 19.054 -5.803 1.00 32.80 28 TYR D O 1
ATOM 3347 N N . ASP D 4 29 ? 127.828 19.851 -7.552 1.00 35.52 29 ASP D N 1
ATOM 3348 C CA . ASP D 4 29 ? 128.331 18.537 -7.928 1.00 36.17 29 ASP D CA 1
ATOM 3349 C C . ASP D 4 29 ? 129.559 18.146 -7.107 1.00 36.91 29 ASP D C 1
ATOM 3350 O O . ASP D 4 29 ? 130.681 18.549 -7.423 1.00 37.62 29 ASP D O 1
ATOM 3355 N N . ASP D 4 30 ? 129.343 17.355 -6.059 1.00 31.97 30 ASP D N 1
ATOM 3356 C CA . ASP D 4 30 ? 130.426 16.920 -5.173 1.00 33.99 30 ASP D CA 1
ATOM 3357 C C . ASP D 4 30 ? 131.312 18.126 -4.883 1.00 33.52 30 ASP D C 1
ATOM 3358 O O . ASP D 4 30 ? 132.531 18.094 -5.032 1.00 32.74 30 ASP D O 1
ATOM 3363 N N . HIS D 4 31 ? 130.668 19.197 -4.454 1.00 43.06 31 HIS D N 1
ATOM 3364 C CA . HIS D 4 31 ? 131.344 20.443 -4.179 1.00 40.29 31 HIS D CA 1
ATOM 3365 C C . HIS D 4 31 ? 130.865 20.980 -2.838 1.00 40.44 31 HIS D C 1
ATOM 3366 O O . HIS D 4 31 ? 129.672 21.235 -2.658 1.00 39.95 31 HIS D O 1
ATOM 3373 N N . TYR D 4 32 ? 131.783 21.141 -1.891 1.00 36.10 32 TYR D N 1
ATOM 3374 C CA . TYR D 4 32 ? 131.409 21.662 -0.583 1.00 36.76 32 TYR D CA 1
ATOM 3375 C C . TYR D 4 32 ? 132.572 21.785 0.391 1.00 35.27 32 TYR D C 1
ATOM 3376 O O . TYR D 4 32 ? 133.580 21.083 0.273 1.00 35.63 32 TYR D O 1
ATOM 3385 N N . VAL D 4 33 ? 132.417 22.698 1.347 1.00 34.25 33 VAL D N 1
ATOM 3386 C CA . VAL D 4 33 ? 133.405 22.906 2.392 1.00 33.69 33 VAL D CA 1
ATOM 3387 C C . VAL D 4 33 ? 132.847 22.166 3.602 1.00 35.19 33 VAL D C 1
ATOM 3388 O O . VAL D 4 33 ? 131.654 22.265 3.896 1.00 34.22 33 VAL D O 1
ATOM 3392 N N . SER D 4 34 ? 133.700 21.425 4.297 1.00 38.90 34 SER D N 1
ATOM 3393 C CA . SER D 4 34 ? 133.266 20.694 5.479 1.00 41.43 34 SER D CA 1
ATOM 3394 C C . SER D 4 34 ? 134.371 20.660 6.532 1.00 41.54 34 SER D C 1
ATOM 3395 O O . SER D 4 34 ? 135.493 20.255 6.247 1.00 42.37 34 SER D O 1
ATOM 3398 N N . ALA D 4 35 ? 134.043 21.093 7.744 1.00 30.28 35 ALA D N 1
ATOM 3399 C CA . ALA D 4 35 ? 134.993 21.122 8.850 1.00 32.64 35 ALA D CA 1
ATOM 3400 C C . ALA D 4 35 ? 134.260 20.783 10.137 1.00 33.90 35 ALA D C 1
ATOM 3401 O O . ALA D 4 35 ? 133.084 21.117 10.296 1.00 33.11 35 ALA D O 1
ATOM 3403 N N . THR D 4 36 ? 134.958 20.124 11.058 1.00 41.10 36 THR D N 1
ATOM 3404 C CA . THR D 4 36 ? 134.344 19.731 12.318 1.00 41.76 36 THR D CA 1
ATOM 3405 C C . THR D 4 36 ? 135.118 20.214 13.533 1.00 41.89 36 THR D C 1
ATOM 3406 O O . THR D 4 36 ? 136.335 20.039 13.623 1.00 42.03 36 THR D O 1
ATOM 3410 N N . LYS D 4 37 ? 134.396 20.825 14.462 1.00 47.13 37 LYS D N 1
ATOM 3411 C CA . LYS D 4 37 ? 134.986 21.321 15.692 1.00 48.13 37 LYS D CA 1
ATOM 3412 C C . LYS D 4 37 ? 136.133 22.292 15.426 1.00 47.00 37 LYS D C 1
ATOM 3413 O O . LYS D 4 37 ? 137.304 21.951 15.598 1.00 44.12 37 LYS D O 1
ATOM 3419 N N . VAL D 4 38 ? 135.779 23.502 14.997 1.00 39.16 38 VAL D N 1
ATOM 3420 C CA . VAL D 4 38 ? 136.747 24.554 14.715 1.00 37.38 38 VAL D CA 1
ATOM 3421 C C . VAL D 4 38 ? 136.190 25.858 15.266 1.00 36.45 38 VAL D C 1
ATOM 3422 O O . VAL D 4 38 ? 134.998 25.956 15.549 1.00 35.38 38 VAL D O 1
ATOM 3426 N N . LYS D 4 39 ? 137.055 26.851 15.431 1.00 43.69 39 LYS D N 1
ATOM 3427 C CA . LYS D 4 39 ? 136.632 28.156 15.932 1.00 43.01 39 LYS D CA 1
ATOM 3428 C C . LYS D 4 39 ? 137.172 29.224 14.985 1.00 42.13 39 LYS D C 1
ATOM 3429 O O . LYS D 4 39 ? 138.301 29.114 14.511 1.00 41.23 39 LYS D O 1
ATOM 3435 N N . SER D 4 40 ? 136.381 30.254 14.711 1.00 36.89 40 SER D N 1
ATOM 3436 C CA . SER D 4 40 ? 136.827 31.308 13.803 1.00 38.08 40 SER D CA 1
ATOM 3437 C C . SER D 4 40 ? 138.136 31.940 14.290 1.00 38.09 40 SER D C 1
ATOM 3438 O O . SER D 4 40 ? 138.367 32.070 15.492 1.00 35.86 40 SER D O 1
ATOM 3441 N N . VAL D 4 41 ? 138.993 32.328 13.350 1.00 41.67 41 VAL D N 1
ATOM 3442 C CA . VAL D 4 41 ? 140.276 32.929 13.697 1.00 39.19 41 VAL D CA 1
ATOM 3443 C C . VAL D 4 41 ? 140.400 34.375 13.235 1.00 40.16 41 VAL D C 1
ATOM 3444 O O . VAL D 4 41 ? 141.361 35.066 13.581 1.00 37.30 41 VAL D O 1
ATOM 3448 N N . ASP D 4 42 ? 139.427 34.840 12.459 1.00 33.12 42 ASP D N 1
ATOM 3449 C CA . ASP D 4 42 ? 139.475 36.202 11.950 1.00 32.11 42 ASP D CA 1
ATOM 3450 C C . ASP D 4 42 ? 138.099 36.609 11.448 1.00 32.88 42 ASP D C 1
ATOM 3451 O O . ASP D 4 42 ? 137.149 35.835 11.514 1.00 32.75 42 ASP D O 1
ATOM 3456 N N . SER D 4 43 ? 138.003 37.829 10.946 1.00 34.07 43 SER D N 1
ATOM 3457 C CA . SER D 4 43 ? 136.751 38.355 10.430 1.00 33.29 43 SER D CA 1
ATOM 3458 C C . SER D 4 43 ? 137.117 39.522 9.529 1.00 32.09 43 SER D C 1
ATOM 3459 O O . SER D 4 43 ? 137.901 40.373 9.925 1.00 31.37 43 SER D O 1
ATOM 3462 N N . PHE D 4 44 ? 136.572 39.556 8.317 1.00 34.25 44 PHE D N 1
ATOM 3463 C CA . PHE D 4 44 ? 136.872 40.645 7.387 1.00 33.37 44 PHE D CA 1
ATOM 3464 C C . PHE D 4 44 ? 135.942 41.817 7.675 1.00 33.03 44 PHE D C 1
ATOM 3465 O O . PHE D 4 44 ? 136.391 42.908 8.032 1.00 34.48 44 PHE D O 1
ATOM 3473 N N . PHE D 4 45 ? 134.646 41.593 7.503 1.00 29.12 45 PHE D N 1
ATOM 3474 C CA . PHE D 4 45 ? 133.638 42.598 7.804 1.00 30.28 45 PHE D CA 1
ATOM 3475 C C . PHE D 4 45 ? 132.910 42.045 9.034 1.00 30.18 45 PHE D C 1
ATOM 3476 O O . PHE D 4 45 ? 132.943 40.839 9.277 1.00 31.28 45 PHE D O 1
ATOM 3484 N N . LYS D 4 46 ? 132.263 42.909 9.806 1.00 35.50 46 LYS D N 1
ATOM 3485 C CA . LYS D 4 46 ? 131.619 42.462 11.035 1.00 36.78 46 LYS D CA 1
ATOM 3486 C C . LYS D 4 46 ? 130.544 41.387 10.929 1.00 37.79 46 LYS D C 1
ATOM 3487 O O . LYS D 4 46 ? 130.156 40.808 11.945 1.00 38.49 46 LYS D O 1
ATOM 3493 N N . TRP D 4 47 ? 130.072 41.106 9.718 1.00 31.87 47 TRP D N 1
ATOM 3494 C CA . TRP D 4 47 ? 129.050 40.077 9.541 1.00 31.41 47 TRP D CA 1
ATOM 3495 C C . TRP D 4 47 ? 129.608 38.754 9.039 1.00 31.57 47 TRP D C 1
ATOM 3496 O O . TRP D 4 47 ? 128.850 37.823 8.775 1.00 32.17 47 TRP D O 1
ATOM 3507 N N . ASP D 4 48 ? 130.927 38.654 8.901 1.00 28.56 48 ASP D N 1
ATOM 3508 C CA . ASP D 4 48 ? 131.500 37.400 8.434 1.00 29.35 48 ASP D CA 1
ATOM 3509 C C . ASP D 4 48 ? 132.530 36.843 9.400 1.00 29.59 48 ASP D C 1
ATOM 3510 O O . ASP D 4 48 ? 133.024 37.547 10.276 1.00 29.98 48 ASP D O 1
ATOM 3515 N N . LEU D 4 49 ? 132.821 35.557 9.260 1.00 26.26 49 LEU D N 1
ATOM 3516 C CA . LEU D 4 49 ? 133.817 34.898 10.098 1.00 28.68 49 LEU D CA 1
ATOM 3517 C C . LEU D 4 49 ? 134.750 34.097 9.198 1.00 27.73 49 LEU D C 1
ATOM 3518 O O . LEU D 4 49 ? 134.307 33.496 8.222 1.00 27.53 49 LEU D O 1
ATOM 3523 N N . ILE D 4 50 ? 136.034 34.090 9.535 1.00 30.89 50 ILE D N 1
ATOM 3524 C CA . ILE D 4 50 ? 137.047 33.376 8.760 1.00 31.09 50 ILE D CA 1
ATOM 3525 C C . ILE D 4 50 ? 137.580 32.174 9.537 1.00 32.94 50 ILE D C 1
ATOM 3526 O O . ILE D 4 50 ? 137.940 32.294 10.707 1.00 33.56 50 ILE D O 1
ATOM 3531 N N . TYR D 4 51 ? 137.632 31.015 8.885 1.00 27.79 51 TYR D N 1
ATOM 3532 C CA . TYR D 4 51 ? 138.132 29.814 9.534 1.00 29.52 51 TYR D CA 1
ATOM 3533 C C . TYR D 4 51 ? 139.344 29.237 8.822 1.00 30.86 51 TYR D C 1
ATOM 3534 O O . TYR D 4 51 ? 139.572 29.498 7.635 1.00 32.63 51 TYR D O 1
ATOM 3543 N N . ASN D 4 52 ? 140.124 28.455 9.560 1.00 36.02 52 ASN D N 1
ATOM 3544 C CA . ASN D 4 52 ? 141.272 27.771 8.990 1.00 37.83 52 ASN D CA 1
ATOM 3545 C C . ASN D 4 52 ? 140.790 26.366 8.676 1.00 38.91 52 ASN D C 1
ATOM 3546 O O . ASN D 4 52 ? 140.752 25.502 9.554 1.00 39.42 52 ASN D O 1
ATOM 3551 N N . ILE D 4 53 ? 140.396 26.162 7.424 1.00 42.78 53 ILE D N 1
ATOM 3552 C CA . ILE D 4 53 ? 139.902 24.876 6.937 1.00 43.67 53 ILE D CA 1
ATOM 3553 C C . ILE D 4 53 ? 140.643 24.599 5.635 1.00 47.26 53 ILE D C 1
ATOM 3554 O O . ILE D 4 53 ? 140.583 25.398 4.698 1.00 47.74 53 ILE D O 1
ATOM 3559 N N . SER D 4 54 ? 141.346 23.471 5.583 1.00 49.08 54 SER D N 1
ATOM 3560 C CA . SER D 4 54 ? 142.123 23.111 4.403 1.00 53.65 54 SER D CA 1
ATOM 3561 C C . SER D 4 54 ? 141.375 22.217 3.431 1.00 55.81 54 SER D C 1
ATOM 3562 O O . SER D 4 54 ? 140.541 21.403 3.826 1.00 56.49 54 SER D O 1
ATOM 3565 N N . ASP D 4 55 ? 141.687 22.385 2.152 1.00 61.93 55 ASP D N 1
ATOM 3566 C CA . ASP D 4 55 ? 141.070 21.603 1.094 1.00 65.07 55 ASP D CA 1
ATOM 3567 C C . ASP D 4 55 ? 141.730 20.228 1.026 1.00 67.45 55 ASP D C 1
ATOM 3568 O O . ASP D 4 55 ? 142.673 20.022 0.263 1.00 67.61 55 ASP D O 1
ATOM 3573 N N . LYS D 4 56 ? 141.234 19.294 1.831 1.00 89.50 56 LYS D N 1
ATOM 3574 C CA . LYS D 4 56 ? 141.775 17.939 1.858 1.00 93.35 56 LYS D CA 1
ATOM 3575 C C . LYS D 4 56 ? 141.838 17.376 0.441 1.00 94.45 56 LYS D C 1
ATOM 3576 O O . LYS D 4 56 ? 142.848 16.805 0.028 1.00 94.30 56 LYS D O 1
ATOM 3582 N N . LYS D 4 57 ? 140.745 17.550 -0.295 1.00 83.82 57 LYS D N 1
ATOM 3583 C CA . LYS D 4 57 ? 140.637 17.069 -1.666 1.00 84.03 57 LYS D CA 1
ATOM 3584 C C . LYS D 4 57 ? 141.825 17.471 -2.536 1.00 83.55 57 LYS D C 1
ATOM 3585 O O . LYS D 4 57 ? 142.821 16.753 -2.621 1.00 83.97 57 LYS D O 1
ATOM 3591 N N . LEU D 4 58 ? 141.708 18.636 -3.169 1.00 76.95 58 LEU D N 1
ATOM 3592 C CA . LEU D 4 58 ? 142.733 19.137 -4.076 1.00 75.53 58 LEU D CA 1
ATOM 3593 C C . LEU D 4 58 ? 143.613 20.276 -3.555 1.00 74.36 58 LEU D C 1
ATOM 3594 O O . LEU D 4 58 ? 144.325 20.911 -4.333 1.00 74.03 58 LEU D O 1
ATOM 3599 N N . LYS D 4 59 ? 143.562 20.546 -2.254 1.00 61.33 59 LYS D N 1
ATOM 3600 C CA . LYS D 4 59 ? 144.386 21.605 -1.669 1.00 60.45 59 LYS D CA 1
ATOM 3601 C C . LYS D 4 59 ? 144.248 22.949 -2.402 1.00 58.11 59 LYS D C 1
ATOM 3602 O O . LYS D 4 59 ? 145.246 23.526 -2.825 1.00 59.09 59 LYS D O 1
ATOM 3608 N N . ASN D 4 60 ? 143.024 23.448 -2.555 1.00 54.48 60 ASN D N 1
ATOM 3609 C CA . ASN D 4 60 ? 142.806 24.731 -3.235 1.00 50.59 60 ASN D CA 1
ATOM 3610 C C . ASN D 4 60 ? 142.649 25.895 -2.264 1.00 47.33 60 ASN D C 1
ATOM 3611 O O . ASN D 4 60 ? 142.536 27.050 -2.682 1.00 46.71 60 ASN D O 1
ATOM 3616 N N . TYR D 4 61 ? 142.645 25.596 -0.969 1.00 40.67 61 TYR D N 1
ATOM 3617 C CA . TYR D 4 61 ? 142.477 26.639 0.034 1.00 37.19 61 TYR D CA 1
ATOM 3618 C C . TYR D 4 61 ? 142.777 26.123 1.429 1.00 35.25 61 TYR D C 1
ATOM 3619 O O . TYR D 4 61 ? 142.755 24.918 1.668 1.00 35.04 61 TYR D O 1
ATOM 3628 N N . ASP D 4 62 ? 143.056 27.049 2.341 1.00 40.05 62 ASP D N 1
ATOM 3629 C CA . ASP D 4 62 ? 143.314 26.718 3.737 1.00 39.30 62 ASP D CA 1
ATOM 3630 C C . ASP D 4 62 ? 142.642 27.786 4.606 1.00 36.67 62 ASP D C 1
ATOM 3631 O O . ASP D 4 62 ? 142.683 27.727 5.832 1.00 36.82 62 ASP D O 1
ATOM 3636 N N . LYS D 4 63 ? 142.018 28.758 3.945 1.00 35.59 63 LYS D N 1
ATOM 3637 C CA . LYS D 4 63 ? 141.307 29.843 4.609 1.00 34.89 63 LYS D CA 1
ATOM 3638 C C . LYS D 4 63 ? 139.906 29.934 4.004 1.00 33.30 63 LYS D C 1
ATOM 3639 O O . LYS D 4 63 ? 139.746 29.983 2.782 1.00 30.09 63 LYS D O 1
ATOM 3645 N N . VAL D 4 64 ? 138.889 29.946 4.854 1.00 32.19 64 VAL D N 1
ATOM 3646 C CA . VAL D 4 64 ? 137.521 30.040 4.370 1.00 30.55 64 VAL D CA 1
ATOM 3647 C C . VAL D 4 64 ? 136.752 31.139 5.079 1.00 28.91 64 VAL D C 1
ATOM 3648 O O . VAL D 4 64 ? 136.656 31.145 6.312 1.00 28.54 64 VAL D O 1
ATOM 3652 N N . LYS D 4 65 ? 136.208 32.068 4.299 1.00 31.65 65 LYS D N 1
ATOM 3653 C CA . LYS D 4 65 ? 135.406 33.143 4.861 1.00 32.10 65 LYS D CA 1
ATOM 3654 C C . LYS D 4 65 ? 133.928 32.846 4.629 1.00 32.64 65 LYS D C 1
ATOM 3655 O O . LYS D 4 65 ? 133.518 32.536 3.513 1.00 32.02 65 LYS D O 1
ATOM 3661 N N . THR D 4 66 ? 133.125 32.928 5.677 1.00 29.32 66 THR D N 1
ATOM 3662 C CA . THR D 4 66 ? 131.703 32.707 5.494 1.00 29.43 66 THR D CA 1
ATOM 3663 C C . THR D 4 66 ? 130.962 33.965 5.917 1.00 30.06 66 THR D C 1
ATOM 3664 O O . THR D 4 66 ? 131.152 34.456 7.025 1.00 30.14 66 THR D O 1
ATOM 3668 N N . GLU D 4 67 ? 130.148 34.503 5.015 1.00 27.17 67 GLU D N 1
ATOM 3669 C CA . GLU D 4 67 ? 129.382 35.710 5.299 1.00 26.51 67 GLU D CA 1
ATOM 3670 C C . GLU D 4 67 ? 127.982 35.392 5.819 1.00 27.71 67 GLU D C 1
ATOM 3671 O O . GLU D 4 67 ? 127.302 34.493 5.308 1.00 25.98 67 GLU D O 1
ATOM 3677 N N . LEU D 4 68 ? 127.559 36.141 6.837 1.00 28.14 68 LEU D N 1
ATOM 3678 C CA . LEU D 4 68 ? 126.251 35.947 7.450 1.00 29.73 68 LEU D CA 1
ATOM 3679 C C . LEU D 4 68 ? 125.352 37.137 7.179 1.00 29.82 68 LEU D C 1
ATOM 3680 O O . LEU D 4 68 ? 125.813 38.184 6.733 1.00 28.40 68 LEU D O 1
ATOM 3685 N N . LEU D 4 69 ? 124.065 36.971 7.464 1.00 32.31 69 LEU D N 1
ATOM 3686 C CA . LEU D 4 69 ? 123.076 38.016 7.233 1.00 32.30 69 LEU D CA 1
ATOM 3687 C C . LEU D 4 69 ? 123.323 39.302 8.021 1.00 32.63 69 LEU D C 1
ATOM 3688 O O . LEU D 4 69 ? 122.976 40.388 7.558 1.00 32.16 69 LEU D O 1
ATOM 3693 N N . ASN D 4 70 ? 123.904 39.184 9.210 1.00 28.79 70 ASN D N 1
ATOM 3694 C CA . ASN D 4 70 ? 124.160 40.364 10.038 1.00 30.61 70 ASN D CA 1
ATOM 3695 C C . ASN D 4 70 ? 125.252 40.151 11.083 1.00 29.71 70 ASN D C 1
ATOM 3696 O O . ASN D 4 70 ? 125.756 39.045 11.265 1.00 28.72 70 ASN D O 1
ATOM 3701 N N . GLU D 4 71 ? 125.588 41.226 11.783 1.00 31.06 71 GLU D N 1
ATOM 3702 C CA . GLU D 4 71 ? 126.611 41.197 12.812 1.00 33.51 71 GLU D CA 1
ATOM 3703 C C . GLU D 4 71 ? 126.262 40.318 14.012 1.00 33.75 71 GLU D C 1
ATOM 3704 O O . GLU D 4 71 ? 127.118 39.587 14.513 1.00 33.47 71 GLU D O 1
ATOM 3710 N N . ASP D 4 72 ? 125.020 40.394 14.488 1.00 38.41 72 ASP D N 1
ATOM 3711 C CA . ASP D 4 72 ? 124.616 39.587 15.637 1.00 39.57 72 ASP D CA 1
ATOM 3712 C C . ASP D 4 72 ? 124.860 38.116 15.368 1.00 38.14 72 ASP D C 1
ATOM 3713 O O . ASP D 4 72 ? 125.313 37.367 16.245 1.00 37.46 72 ASP D O 1
ATOM 3718 N N . LEU D 4 73 ? 124.563 37.709 14.141 1.00 37.49 73 LEU D N 1
ATOM 3719 C CA . LEU D 4 73 ? 124.743 36.326 13.739 1.00 36.55 73 LEU D CA 1
ATOM 3720 C C . LEU D 4 73 ? 126.228 35.967 13.825 1.00 36.40 73 LEU D C 1
ATOM 3721 O O . LEU D 4 73 ? 126.586 34.883 14.279 1.00 35.90 73 LEU D O 1
ATOM 3726 N N . ALA D 4 74 ? 127.092 36.886 13.403 1.00 39.03 74 ALA D N 1
ATOM 3727 C CA . ALA D 4 74 ? 128.532 36.646 13.445 1.00 38.86 74 ALA D CA 1
ATOM 3728 C C . ALA D 4 74 ? 129.035 36.694 14.887 1.00 39.10 74 ALA D C 1
ATOM 3729 O O . ALA D 4 74 ? 129.939 35.941 15.268 1.00 37.73 74 ALA D O 1
ATOM 3731 N N . LYS D 4 75 ? 128.454 37.588 15.683 1.00 39.04 75 LYS D N 1
ATOM 3732 C CA . LYS D 4 75 ? 128.838 37.706 17.087 1.00 41.92 75 LYS D CA 1
ATOM 3733 C C . LYS D 4 75 ? 128.459 36.432 17.815 1.00 41.73 75 LYS D C 1
ATOM 3734 O O . LYS D 4 75 ? 129.178 35.968 18.701 1.00 41.46 75 LYS D O 1
ATOM 3740 N N . LYS D 4 76 ? 127.330 35.858 17.424 1.00 39.57 76 LYS D N 1
ATOM 3741 C CA . LYS D 4 76 ? 126.873 34.633 18.046 1.00 40.52 76 LYS D CA 1
ATOM 3742 C C . LYS D 4 76 ? 127.878 33.487 17.935 1.00 39.95 76 LYS D C 1
ATOM 3743 O O . LYS D 4 76 ? 128.187 32.831 18.929 1.00 40.09 76 LYS D O 1
ATOM 3749 N N . TYR D 4 77 ? 128.411 33.257 16.740 1.00 40.08 77 TYR D N 1
ATOM 3750 C CA . TYR D 4 77 ? 129.338 32.147 16.551 1.00 39.32 77 TYR D CA 1
ATOM 3751 C C . TYR D 4 77 ? 130.826 32.457 16.613 1.00 38.03 77 TYR D C 1
ATOM 3752 O O . TYR D 4 77 ? 131.653 31.542 16.577 1.00 35.86 77 TYR D O 1
ATOM 3761 N N . LYS D 4 78 ? 131.175 33.733 16.715 1.00 42.03 78 LYS D N 1
ATOM 3762 C CA . LYS D 4 78 ? 132.579 34.121 16.743 1.00 43.35 78 LYS D CA 1
ATOM 3763 C C . LYS D 4 78 ? 133.490 33.240 17.594 1.00 43.84 78 LYS D C 1
ATOM 3764 O O . LYS D 4 78 ? 134.462 32.680 17.091 1.00 43.19 78 LYS D O 1
ATOM 3770 N N . ASP D 4 79 ? 133.190 33.105 18.878 1.00 43.99 79 ASP D N 1
ATOM 3771 C CA . ASP D 4 79 ? 134.056 32.308 19.735 1.00 47.28 79 ASP D CA 1
ATOM 3772 C C . ASP D 4 79 ? 133.510 30.935 20.076 1.00 49.97 79 ASP D C 1
ATOM 3773 O O . ASP D 4 79 ? 133.908 30.325 21.066 1.00 51.31 79 ASP D O 1
ATOM 3778 N N . GLU D 4 80 ? 132.603 30.446 19.243 1.00 52.52 80 GLU D N 1
ATOM 3779 C CA . GLU D 4 80 ? 132.004 29.138 19.455 1.00 51.84 80 GLU D CA 1
ATOM 3780 C C . GLU D 4 80 ? 132.782 28.042 18.751 1.00 49.61 80 GLU D C 1
ATOM 3781 O O . GLU D 4 80 ? 133.476 28.297 17.765 1.00 49.00 80 GLU D O 1
ATOM 3787 N N . VAL D 4 81 ? 132.690 26.828 19.284 1.00 41.73 81 VAL D N 1
ATOM 3788 C CA . VAL D 4 81 ? 133.318 25.676 18.648 1.00 39.81 81 VAL D CA 1
ATOM 3789 C C . VAL D 4 81 ? 132.188 25.234 17.728 1.00 38.71 81 VAL D C 1
ATOM 3790 O O . VAL D 4 81 ? 131.101 24.900 18.193 1.00 38.55 81 VAL D O 1
ATOM 3794 N N . VAL D 4 82 ? 132.420 25.257 16.425 1.00 39.80 82 VAL D N 1
ATOM 3795 C CA . VAL D 4 82 ? 131.357 24.894 15.509 1.00 37.83 82 VAL D CA 1
ATOM 3796 C C . VAL D 4 82 ? 131.758 23.911 14.434 1.00 37.73 82 VAL D C 1
ATOM 3797 O O . VAL D 4 82 ? 132.910 23.481 14.345 1.00 38.35 82 VAL D O 1
ATOM 3801 N N . ASP D 4 83 ? 130.768 23.555 13.627 1.00 34.55 83 ASP D N 1
ATOM 3802 C CA . ASP D 4 83 ? 130.959 22.675 12.493 1.00 34.75 83 ASP D CA 1
ATOM 3803 C C . ASP D 4 83 ? 130.582 23.554 11.303 1.00 33.23 83 ASP D C 1
ATOM 3804 O O . ASP D 4 83 ? 129.729 24.442 11.424 1.00 31.49 83 ASP D O 1
ATOM 3809 N N . VAL D 4 84 ? 131.213 23.319 10.161 1.00 34.85 84 VAL D N 1
ATOM 3810 C CA . VAL D 4 84 ? 130.919 24.110 8.972 1.00 33.87 84 VAL D CA 1
ATOM 3811 C C . VAL D 4 84 ? 130.547 23.232 7.781 1.00 32.88 84 VAL D C 1
ATOM 3812 O O . VAL D 4 84 ? 131.153 22.187 7.559 1.00 31.95 84 VAL D O 1
ATOM 3816 N N . TYR D 4 85 ? 129.546 23.661 7.023 1.00 29.89 85 TYR D N 1
ATOM 3817 C CA . TYR D 4 85 ? 129.147 22.938 5.820 1.00 29.74 85 TYR D CA 1
ATOM 3818 C C . TYR D 4 85 ? 128.436 23.901 4.883 1.00 28.87 85 TYR D C 1
ATOM 3819 O O . TYR D 4 85 ? 127.476 24.564 5.275 1.00 27.52 85 TYR D O 1
ATOM 3828 N N . GLY D 4 86 ? 128.912 23.981 3.645 1.00 28.99 86 GLY D N 1
ATOM 3829 C CA . GLY D 4 86 ? 128.287 24.860 2.677 1.00 27.71 86 GLY D CA 1
ATOM 3830 C C . GLY D 4 86 ? 128.950 24.795 1.318 1.00 28.28 86 GLY D C 1
ATOM 3831 O O . GLY D 4 86 ? 129.961 24.116 1.140 1.00 27.80 86 GLY D O 1
ATOM 3832 N N . SER D 4 87 ? 128.371 25.505 0.358 1.00 31.59 87 SER D N 1
ATOM 3833 C CA . SER D 4 87 ? 128.896 25.553 -0.996 1.00 31.28 87 SER D CA 1
ATOM 3834 C C . SER D 4 87 ? 129.745 26.817 -1.160 1.00 29.52 87 SER D C 1
ATOM 3835 O O . SER D 4 87 ? 129.243 27.936 -1.007 1.00 30.45 87 SER D O 1
ATOM 3838 N N . ASN D 4 88 ? 131.026 26.636 -1.474 1.00 26.81 88 ASN D N 1
ATOM 3839 C CA . ASN D 4 88 ? 131.948 27.760 -1.647 1.00 26.80 88 ASN D CA 1
ATOM 3840 C C . ASN D 4 88 ? 132.136 28.190 -3.100 1.00 27.96 88 ASN D C 1
ATOM 3841 O O . ASN D 4 88 ? 131.883 27.419 -4.028 1.00 28.12 88 ASN D O 1
ATOM 3846 N N . TYR D 4 89 ? 132.576 29.435 -3.276 1.00 32.91 89 TYR D N 1
ATOM 3847 C CA . TYR D 4 89 ? 132.849 30.001 -4.592 1.00 30.87 89 TYR D CA 1
ATOM 3848 C C . TYR D 4 89 ? 134.222 30.669 -4.533 1.00 32.45 89 TYR D C 1
ATOM 3849 O O . TYR D 4 89 ? 134.745 30.930 -3.448 1.00 31.79 89 TYR D O 1
ATOM 3858 N N . TYR D 4 90 ? 134.814 30.922 -5.695 1.00 28.67 90 TYR D N 1
ATOM 3859 C CA . TYR D 4 90 ? 136.123 31.571 -5.768 1.00 29.50 90 TYR D CA 1
ATOM 3860 C C . TYR D 4 90 ? 136.020 32.852 -6.588 1.00 28.54 90 TYR D C 1
ATOM 3861 O O . TYR D 4 90 ? 136.670 33.850 -6.284 1.00 30.15 90 TYR D O 1
ATOM 3870 N N . VAL D 4 91 ? 135.204 32.824 -7.636 1.00 30.39 91 VAL D N 1
ATOM 3871 C CA . VAL D 4 91 ? 135.017 34.011 -8.476 1.00 29.88 91 VAL D CA 1
ATOM 3872 C C . VAL D 4 91 ? 134.461 35.152 -7.620 1.00 30.73 91 VAL D C 1
ATOM 3873 O O . VAL D 4 91 ? 133.361 35.062 -7.072 1.00 30.17 91 VAL D O 1
ATOM 3877 N N . ASN D 4 92 ? 135.242 36.220 -7.501 1.00 27.12 92 ASN D N 1
ATOM 3878 C CA . ASN D 4 92 ? 134.871 37.385 -6.704 1.00 27.98 92 ASN D CA 1
ATOM 3879 C C . ASN D 4 92 ? 134.861 37.095 -5.204 1.00 26.81 92 ASN D C 1
ATOM 3880 O O . ASN D 4 92 ? 134.050 37.647 -4.461 1.00 26.69 92 ASN D O 1
ATOM 3885 N N . CYS D 4 93 ? 135.743 36.198 -4.772 1.00 26.63 93 CYS D N 1
ATOM 3886 C CA . CYS D 4 93 ? 135.901 35.892 -3.352 1.00 27.64 93 CYS D CA 1
ATOM 3887 C C . CYS D 4 93 ? 137.049 36.816 -2.952 1.00 28.73 93 CYS D C 1
ATOM 3888 O O . CYS D 4 93 ? 138.135 36.742 -3.525 1.00 28.18 93 CYS D O 1
ATOM 3891 N N . TYR D 4 94 ? 136.806 37.708 -2.007 1.00 30.08 94 TYR D N 1
ATOM 3892 C CA . TYR D 4 94 ? 137.840 38.646 -1.583 1.00 31.12 94 TYR D CA 1
ATOM 3893 C C . TYR D 4 94 ? 137.842 38.832 -0.076 1.00 31.27 94 TYR D C 1
ATOM 3894 O O . TYR D 4 94 ? 136.786 38.848 0.556 1.00 31.23 94 TYR D O 1
ATOM 3903 N N . PHE D 4 95 ? 139.040 38.976 0.477 1.00 30.17 95 PHE D N 1
ATOM 3904 C CA . PHE D 4 95 ? 139.242 39.232 1.896 1.00 31.00 95 PHE D CA 1
ATOM 3905 C C . PHE D 4 95 ? 140.707 39.055 2.231 1.00 33.64 95 PHE D C 1
ATOM 3906 O O . PHE D 4 95 ? 141.397 38.248 1.610 1.00 31.72 95 PHE D O 1
ATOM 3914 N N . SER D 4 96 ? 141.185 39.850 3.185 1.00 28.29 96 SER D N 1
ATOM 3915 C CA . SER D 4 96 ? 142.565 39.770 3.628 1.00 33.70 96 SER D CA 1
ATOM 3916 C C . SER D 4 96 ? 142.555 39.131 5.025 1.00 36.92 96 SER D C 1
ATOM 3917 O O . SER D 4 96 ? 141.515 39.255 5.711 1.00 41.82 96 SER D O 1
ATOM 3920 N N . GLY D 4 106 ? 148.856 29.591 0.788 1.00 95.36 106 GLY D N 1
ATOM 3921 C CA . GLY D 4 106 ? 147.496 29.190 1.253 1.00 93.28 106 GLY D CA 1
ATOM 3922 C C . GLY D 4 106 ? 146.385 29.924 0.524 1.00 92.03 106 GLY D C 1
ATOM 3923 O O . GLY D 4 106 ? 146.231 31.139 0.672 1.00 92.85 106 GLY D O 1
ATOM 3924 N N . GLY D 4 107 ? 145.607 29.182 -0.264 1.00 48.15 107 GLY D N 1
ATOM 3925 C CA . GLY D 4 107 ? 144.515 29.780 -1.012 1.00 42.58 107 GLY D CA 1
ATOM 3926 C C . GLY D 4 107 ? 143.312 30.101 -0.146 1.00 39.59 107 GLY D C 1
ATOM 3927 O O . GLY D 4 107 ? 143.205 29.632 0.988 1.00 38.75 107 GLY D O 1
ATOM 3928 N N . LYS D 4 108 ? 142.398 30.898 -0.690 1.00 38.13 108 LYS D N 1
ATOM 3929 C CA . LYS D 4 108 ? 141.193 31.300 0.024 1.00 35.99 108 LYS D CA 1
ATOM 3930 C C . LYS D 4 108 ? 139.936 30.897 -0.733 1.00 34.21 108 LYS D C 1
ATOM 3931 O O . LYS D 4 108 ? 139.962 30.710 -1.949 1.00 32.00 108 LYS D O 1
ATOM 3937 N N . THR D 4 109 ? 138.832 30.766 -0.009 1.00 33.35 109 THR D N 1
ATOM 3938 C CA . THR D 4 109 ? 137.559 30.465 -0.642 1.00 30.94 109 THR D CA 1
ATOM 3939 C C . THR D 4 109 ? 136.452 31.083 0.204 1.00 31.26 109 THR D C 1
ATOM 3940 O O . THR D 4 109 ? 136.637 31.320 1.396 1.00 31.04 109 THR D O 1
ATOM 3944 N N . CYS D 4 110 ? 135.309 31.355 -0.420 1.00 31.46 110 CYS D N 1
ATOM 3945 C CA . CYS D 4 110 ? 134.193 32.011 0.258 1.00 31.25 110 CYS D CA 1
ATOM 3946 C C . CYS D 4 110 ? 132.870 31.228 0.279 1.00 31.18 110 CYS D C 1
ATOM 3947 O O . CYS D 4 110 ? 132.662 30.325 -0.530 1.00 31.79 110 CYS D O 1
ATOM 3950 N N . MET D 4 111 ? 131.975 31.600 1.198 1.00 26.90 111 MET D N 1
ATOM 3951 C CA . MET D 4 111 ? 130.650 30.971 1.325 1.00 28.22 111 MET D CA 1
ATOM 3952 C C . MET D 4 111 ? 129.717 31.792 2.229 1.00 27.70 111 MET D C 1
ATOM 3953 O O . MET D 4 111 ? 130.094 32.856 2.723 1.00 28.52 111 MET D O 1
ATOM 3958 N N . TYR D 4 112 ? 128.494 31.313 2.427 1.00 24.46 112 TYR D N 1
ATOM 3959 C CA . TYR D 4 112 ? 127.544 32.005 3.291 1.00 25.25 112 TYR D CA 1
ATOM 3960 C C . TYR D 4 112 ? 126.916 31.017 4.266 1.00 27.15 112 TYR D C 1
ATOM 3961 O O . TYR D 4 112 ? 126.715 29.844 3.927 1.00 27.65 112 TYR D O 1
ATOM 3970 N N . GLY D 4 113 ? 126.608 31.492 5.472 1.00 32.37 113 GLY D N 1
ATOM 3971 C CA . GLY D 4 113 ? 126.009 30.643 6.494 1.00 32.82 113 GLY D CA 1
ATOM 3972 C C . GLY D 4 113 ? 126.784 29.359 6.740 1.00 34.45 113 GLY D C 1
ATOM 3973 O O . GLY D 4 113 ? 128.008 29.383 6.847 1.00 34.67 113 GLY D O 1
ATOM 3974 N N . GLY D 4 114 ? 126.064 28.240 6.841 1.00 30.99 114 GLY D N 1
ATOM 3975 C CA . GLY D 4 114 ? 126.686 26.937 7.045 1.00 31.08 114 GLY D CA 1
ATOM 3976 C C . GLY D 4 114 ? 127.269 26.628 8.418 1.00 31.14 114 GLY D C 1
ATOM 3977 O O . GLY D 4 114 ? 127.985 25.640 8.584 1.00 32.20 114 GLY D O 1
ATOM 3978 N N . ILE D 4 115 ? 126.950 27.452 9.408 1.00 30.11 115 ILE D N 1
ATOM 3979 C CA . ILE D 4 115 ? 127.493 27.271 10.752 1.00 32.25 115 ILE D CA 1
ATOM 3980 C C . ILE D 4 115 ? 126.507 26.685 11.761 1.00 31.72 115 ILE D C 1
ATOM 3981 O O . ILE D 4 115 ? 125.336 27.063 11.789 1.00 33.46 115 ILE D O 1
ATOM 3986 N N . THR D 4 116 ? 127.008 25.775 12.595 1.00 35.10 116 THR D N 1
ATOM 3987 C CA . THR D 4 116 ? 126.219 25.154 13.653 1.00 36.55 116 THR D CA 1
ATOM 3988 C C . THR D 4 116 ? 127.112 24.829 14.847 1.00 38.27 116 THR D C 1
ATOM 3989 O O . THR D 4 116 ? 128.244 24.356 14.684 1.00 36.91 116 THR D O 1
ATOM 3993 N N . LYS D 4 117 ? 126.602 25.095 16.045 1.00 40.82 117 LYS D N 1
ATOM 3994 C CA . LYS D 4 117 ? 127.338 24.805 17.269 1.00 43.53 117 LYS D CA 1
ATOM 3995 C C . LYS D 4 117 ? 127.663 23.320 17.257 1.00 45.01 117 LYS D C 1
ATOM 3996 O O . LYS D 4 117 ? 126.827 22.504 16.875 1.00 44.74 117 LYS D O 1
ATOM 4002 N N . HIS D 4 118 ? 128.876 22.971 17.664 1.00 40.61 118 HIS D N 1
ATOM 4003 C CA . HIS D 4 118 ? 129.294 21.574 17.678 1.00 42.73 118 HIS D CA 1
ATOM 4004 C C . HIS D 4 118 ? 128.876 20.820 18.944 1.00 44.31 118 HIS D C 1
ATOM 4005 O O . HIS D 4 118 ? 128.527 19.641 18.886 1.00 44.12 118 HIS D O 1
ATOM 4012 N N . GLU D 4 119 ? 128.902 21.513 20.078 1.00 61.19 119 GLU D N 1
ATOM 4013 C CA . GLU D 4 119 ? 128.553 20.933 21.373 1.00 63.35 119 GLU D CA 1
ATOM 4014 C C . GLU D 4 119 ? 127.224 20.171 21.419 1.00 62.28 119 GLU D C 1
ATOM 4015 O O . GLU D 4 119 ? 126.148 20.769 21.370 1.00 62.38 119 GLU D O 1
ATOM 4021 N N . GLY D 4 120 ? 127.312 18.848 21.526 1.00 60.78 120 GLY D N 1
ATOM 4022 C CA . GLY D 4 120 ? 126.123 18.018 21.602 1.00 60.52 120 GLY D CA 1
ATOM 4023 C C . GLY D 4 120 ? 125.149 18.136 20.444 1.00 61.08 120 GLY D C 1
ATOM 4024 O O . GLY D 4 120 ? 123.932 18.111 20.641 1.00 61.79 120 GLY D O 1
ATOM 4025 N N . ASN D 4 121 ? 125.673 18.257 19.232 1.00 50.78 121 ASN D N 1
ATOM 4026 C CA . ASN D 4 121 ? 124.821 18.373 18.058 1.00 49.48 121 ASN D CA 1
ATOM 4027 C C . ASN D 4 121 ? 125.026 17.147 17.177 1.00 50.05 121 ASN D C 1
ATOM 4028 O O . ASN D 4 121 ? 124.516 17.078 16.060 1.00 49.31 121 ASN D O 1
ATOM 4033 N N . HIS D 4 122 ? 125.775 16.179 17.695 1.00 46.86 122 HIS D N 1
ATOM 4034 C CA . HIS D 4 122 ? 126.064 14.954 16.961 1.00 49.12 122 HIS D CA 1
ATOM 4035 C C . HIS D 4 122 ? 125.412 13.724 17.582 1.00 51.65 122 HIS D C 1
ATOM 4036 O O . HIS D 4 122 ? 124.901 13.774 18.704 1.00 51.25 122 HIS D O 1
ATOM 4043 N N . PHE D 4 123 ? 125.429 12.622 16.838 1.00 83.51 123 PHE D N 1
ATOM 4044 C CA . PHE D 4 123 ? 124.865 11.366 17.312 1.00 87.49 123 PHE D CA 1
ATOM 4045 C C . PHE D 4 123 ? 126.027 10.453 17.686 1.00 90.54 123 PHE D C 1
ATOM 4046 O O . PHE D 4 123 ? 126.952 10.257 16.895 1.00 91.07 123 PHE D O 1
ATOM 4054 N N . ASP D 4 124 ? 125.979 9.900 18.893 1.00 83.62 124 ASP D N 1
ATOM 4055 C CA . ASP D 4 124 ? 127.036 9.018 19.372 1.00 86.46 124 ASP D CA 1
ATOM 4056 C C . ASP D 4 124 ? 127.297 7.835 18.443 1.00 87.22 124 ASP D C 1
ATOM 4057 O O . ASP D 4 124 ? 126.371 7.265 17.864 1.00 87.26 124 ASP D O 1
ATOM 4062 N N . ASN D 4 125 ? 128.573 7.486 18.304 1.00 105.03 125 ASN D N 1
ATOM 4063 C CA . ASN D 4 125 ? 129.010 6.375 17.464 1.00 105.56 125 ASN D CA 1
ATOM 4064 C C . ASN D 4 125 ? 128.801 6.580 15.967 1.00 105.18 125 ASN D C 1
ATOM 4065 O O . ASN D 4 125 ? 128.304 5.693 15.274 1.00 105.20 125 ASN D O 1
ATOM 4070 N N . GLY D 4 126 ? 129.193 7.751 15.477 1.00 91.40 126 GLY D N 1
ATOM 4071 C CA . GLY D 4 126 ? 129.066 8.056 14.063 1.00 90.13 126 GLY D CA 1
ATOM 4072 C C . GLY D 4 126 ? 127.729 7.745 13.416 1.00 88.46 126 GLY D C 1
ATOM 4073 O O . GLY D 4 126 ? 127.679 7.360 12.245 1.00 88.95 126 GLY D O 1
ATOM 4074 N N . ASN D 4 127 ? 126.644 7.912 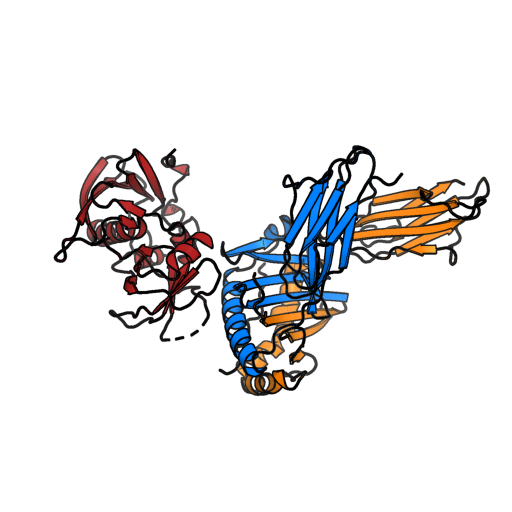14.165 1.00 98.79 127 ASN D N 1
ATOM 4075 C CA . ASN D 4 127 ? 125.313 7.654 13.629 1.00 95.96 127 ASN D CA 1
ATOM 4076 C C . ASN D 4 127 ? 124.818 8.826 12.795 1.00 92.89 127 ASN D C 1
ATOM 4077 O O . ASN D 4 127 ? 124.800 9.968 13.255 1.00 93.04 127 ASN D O 1
ATOM 4082 N N . LEU D 4 128 ? 124.418 8.531 11.564 1.00 65.47 128 LEU D N 1
ATOM 4083 C CA . LEU D 4 128 ? 123.917 9.551 10.654 1.00 61.29 128 LEU D CA 1
ATOM 4084 C C . LEU D 4 128 ? 122.397 9.548 10.624 1.00 58.73 128 LEU D C 1
ATOM 4085 O O . LEU D 4 128 ? 121.766 8.496 10.699 1.00 58.18 128 LEU D O 1
ATOM 4090 N N . GLN D 4 129 ? 121.817 10.735 10.510 1.00 50.92 129 GLN D N 1
ATOM 4091 C CA . GLN D 4 129 ? 120.371 10.887 10.453 1.00 48.13 129 GLN D CA 1
ATOM 4092 C C . GLN D 4 129 ? 119.905 10.980 9.002 1.00 47.41 129 GLN D C 1
ATOM 4093 O O . GLN D 4 129 ? 120.467 11.741 8.214 1.00 45.96 129 GLN D O 1
ATOM 4099 N N . ASN D 4 130 ? 118.883 10.204 8.652 1.00 43.37 130 ASN D N 1
ATOM 4100 C CA . ASN D 4 130 ? 118.332 10.230 7.300 1.00 42.03 130 ASN D CA 1
ATOM 4101 C C . ASN D 4 130 ? 117.245 11.288 7.210 1.00 39.56 130 ASN D C 1
ATOM 4102 O O . ASN D 4 130 ? 116.505 11.508 8.170 1.00 38.51 130 ASN D O 1
ATOM 4107 N N . VAL D 4 131 ? 117.143 11.929 6.047 1.00 36.15 131 VAL D N 1
ATOM 4108 C CA . VAL D 4 131 ? 116.150 12.972 5.825 1.00 34.32 131 VAL D CA 1
ATOM 4109 C C . VAL D 4 131 ? 115.459 12.730 4.501 1.00 34.36 131 VAL D C 1
ATOM 4110 O O . VAL D 4 131 ? 116.105 12.598 3.454 1.00 33.38 131 VAL D O 1
ATOM 4114 N N . LEU D 4 132 ? 114.134 12.669 4.560 1.00 39.42 132 LEU D N 1
ATOM 4115 C CA . LEU D 4 132 ? 113.312 12.405 3.390 1.00 38.63 132 LEU D CA 1
ATOM 4116 C C . LEU D 4 132 ? 113.248 13.536 2.375 1.00 37.07 132 LEU D C 1
ATOM 4117 O O . LEU D 4 132 ? 113.059 14.701 2.725 1.00 35.72 132 LEU D O 1
ATOM 4122 N N . VAL D 4 133 ? 113.397 13.168 1.110 1.00 34.84 133 VAL D N 1
ATOM 4123 C CA . VAL D 4 133 ? 113.321 14.111 0.015 1.00 34.27 133 VAL D CA 1
ATOM 4124 C C . VAL D 4 133 ? 112.418 13.489 -1.039 1.00 34.32 133 VAL D C 1
ATOM 4125 O O . VAL D 4 133 ? 112.696 12.397 -1.533 1.00 34.90 133 VAL D O 1
ATOM 4129 N N . ARG D 4 134 ? 111.321 14.169 -1.359 1.00 35.01 134 ARG D N 1
ATOM 4130 C CA . ARG D 4 134 ? 110.405 13.684 -2.382 1.00 34.74 134 ARG D CA 1
ATOM 4131 C C . ARG D 4 134 ? 110.502 14.617 -3.573 1.00 34.22 134 ARG D C 1
ATOM 4132 O O . ARG D 4 134 ? 110.378 15.833 -3.438 1.00 33.81 134 ARG D O 1
ATOM 4140 N N . VAL D 4 135 ? 110.751 14.038 -4.739 1.00 36.05 135 VAL D N 1
ATOM 4141 C CA . VAL D 4 135 ? 110.897 14.810 -5.959 1.00 36.51 135 VAL D CA 1
ATOM 4142 C C . VAL D 4 135 ? 109.647 14.757 -6.813 1.00 37.26 135 VAL D C 1
ATOM 4143 O O . VAL D 4 135 ? 109.114 13.683 -7.082 1.00 38.36 135 VAL D O 1
ATOM 4147 N N . TYR D 4 136 ? 109.188 15.929 -7.233 1.00 36.04 136 TYR D N 1
ATOM 4148 C CA . TYR D 4 136 ? 107.997 16.039 -8.058 1.00 37.16 136 TYR D CA 1
ATOM 4149 C C . TYR D 4 136 ? 108.350 16.649 -9.403 1.00 36.95 136 TYR D C 1
ATOM 4150 O O . TYR D 4 136 ? 109.065 17.647 -9.479 1.00 37.26 136 TYR D O 1
ATOM 4159 N N . GLU D 4 137 ? 107.862 16.032 -10.466 1.00 44.51 137 GLU D N 1
ATOM 4160 C CA . GLU D 4 137 ? 108.106 16.538 -11.800 1.00 45.19 137 GLU D CA 1
ATOM 4161 C C . GLU D 4 137 ? 106.738 16.782 -12.409 1.00 46.90 137 GLU D C 1
ATOM 4162 O O . GLU D 4 137 ? 105.975 15.848 -12.659 1.00 47.76 137 GLU D O 1
ATOM 4168 N N . ASN D 4 138 ? 106.423 18.058 -12.607 1.00 37.94 138 ASN D N 1
ATOM 4169 C CA . ASN D 4 138 ? 105.142 18.475 -13.155 1.00 39.45 138 ASN D CA 1
ATOM 4170 C C . ASN D 4 138 ? 104.002 18.085 -12.213 1.00 40.94 138 ASN D C 1
ATOM 4171 O O . ASN D 4 138 ? 102.967 17.568 -12.635 1.00 41.24 138 ASN D O 1
ATOM 4176 N N . LYS D 4 139 ? 104.227 18.333 -10.926 1.00 44.79 139 LYS D N 1
ATOM 4177 C CA . LYS D 4 139 ? 103.255 18.070 -9.872 1.00 46.15 139 LYS D CA 1
ATOM 4178 C C . LYS D 4 139 ? 103.063 16.619 -9.449 1.00 46.06 139 LYS D C 1
ATOM 4179 O O . LYS D 4 139 ? 102.217 16.333 -8.604 1.00 46.91 139 LYS D O 1
ATOM 4185 N N . ARG D 4 140 ? 103.838 15.703 -10.018 1.00 49.49 140 ARG D N 1
ATOM 4186 C CA . ARG D 4 140 ? 103.707 14.299 -9.643 1.00 48.43 140 ARG D CA 1
ATOM 4187 C C . ARG D 4 140 ? 104.999 13.742 -9.060 1.00 47.38 140 ARG D C 1
ATOM 4188 O O . ARG D 4 140 ? 106.076 13.919 -9.632 1.00 46.96 140 ARG D O 1
ATOM 4196 N N . ASN D 4 141 ? 104.877 13.069 -7.919 1.00 37.27 141 ASN D N 1
ATOM 4197 C CA . ASN D 4 141 ? 106.016 12.467 -7.239 1.00 38.01 141 ASN D CA 1
ATOM 4198 C C . ASN D 4 141 ? 106.643 11.424 -8.161 1.00 38.97 141 ASN D C 1
ATOM 4199 O O . ASN D 4 141 ? 106.018 10.418 -8.485 1.00 39.99 141 ASN D O 1
ATOM 4204 N N . THR D 4 142 ? 107.876 11.671 -8.596 1.00 42.78 142 THR D N 1
ATOM 4205 C CA . THR D 4 142 ? 108.567 10.745 -9.493 1.00 43.41 142 THR D CA 1
ATOM 4206 C C . THR D 4 142 ? 109.548 9.828 -8.765 1.00 43.70 142 THR D C 1
ATOM 4207 O O . THR D 4 142 ? 109.592 8.624 -9.024 1.00 42.72 142 THR D O 1
ATOM 4211 N N . ILE D 4 143 ? 110.342 10.398 -7.865 1.00 37.08 143 ILE D N 1
ATOM 4212 C CA . ILE D 4 143 ? 111.291 9.601 -7.094 1.00 36.06 143 ILE D CA 1
ATOM 4213 C C . ILE D 4 143 ? 111.396 10.148 -5.670 1.00 34.98 143 ILE D C 1
ATOM 4214 O O . ILE D 4 143 ? 111.185 11.341 -5.428 1.00 33.71 143 ILE D O 1
ATOM 4219 N N . SER D 4 144 ? 111.701 9.264 -4.730 1.00 36.49 144 SER D N 1
ATOM 4220 C CA . SER D 4 144 ? 111.860 9.645 -3.339 1.00 36.47 144 SER D CA 1
ATOM 4221 C C . SER D 4 144 ? 113.147 9.007 -2.825 1.00 38.00 144 SER D C 1
ATOM 4222 O O . SER D 4 144 ? 113.516 7.910 -3.247 1.00 38.65 144 SER D O 1
ATOM 4225 N N . PHE D 4 145 ? 113.834 9.705 -1.928 1.00 35.47 145 PHE D N 1
ATOM 4226 C CA . PHE D 4 145 ? 115.068 9.200 -1.353 1.00 35.44 145 PHE D CA 1
ATOM 4227 C C . PHE D 4 145 ? 115.364 9.948 -0.065 1.00 36.35 145 PHE D C 1
ATOM 4228 O O . PHE D 4 145 ? 114.519 10.688 0.443 1.00 36.50 145 PHE D O 1
ATOM 4236 N N . GLU D 4 146 ? 116.565 9.747 0.464 1.00 41.42 146 GLU D N 1
ATOM 4237 C CA . GLU D 4 146 ? 116.979 10.408 1.693 1.00 41.44 146 GLU D CA 1
ATOM 4238 C C . GLU D 4 146 ? 118.425 10.886 1.586 1.00 41.91 146 GLU D C 1
ATOM 4239 O O . GLU D 4 146 ? 119.224 10.325 0.835 1.00 41.15 146 GLU D O 1
ATOM 4245 N N . VAL D 4 147 ? 118.740 11.949 2.317 1.00 38.29 147 VAL D N 1
ATOM 4246 C CA . VAL D 4 147 ? 120.095 12.466 2.371 1.00 37.98 147 VAL D CA 1
ATOM 4247 C C . VAL D 4 147 ? 120.481 12.221 3.832 1.00 38.31 147 VAL D C 1
ATOM 4248 O O . VAL D 4 147 ? 119.600 12.008 4.671 1.00 37.53 147 VAL D O 1
ATOM 4252 N N . GLN D 4 148 ? 121.774 12.219 4.144 1.00 46.39 148 GLN D N 1
ATOM 4253 C CA . GLN D 4 148 ? 122.196 11.989 5.524 1.00 47.79 148 GLN D CA 1
ATOM 4254 C C . GLN D 4 148 ? 123.023 13.130 6.092 1.00 47.92 148 GLN D C 1
ATOM 4255 O O . GLN D 4 148 ? 123.698 13.855 5.360 1.00 47.91 148 GLN D O 1
ATOM 4261 N N . THR D 4 149 ? 122.967 13.273 7.410 1.00 39.94 149 THR D N 1
ATOM 4262 C CA . THR D 4 149 ? 123.730 14.295 8.108 1.00 39.86 149 THR D CA 1
ATOM 4263 C C . THR D 4 149 ? 124.101 13.798 9.494 1.00 41.86 149 THR D C 1
ATOM 4264 O O . THR D 4 149 ? 123.362 13.034 10.109 1.00 42.03 149 THR D O 1
ATOM 4268 N N . ASP D 4 150 ? 125.246 14.249 9.983 1.00 44.90 150 ASP D N 1
ATOM 4269 C CA . ASP D 4 150 ? 125.729 13.855 11.295 1.00 46.65 150 ASP D CA 1
ATOM 4270 C C . ASP D 4 150 ? 125.303 14.849 12.367 1.00 45.76 150 ASP D C 1
ATOM 4271 O O . ASP D 4 150 ? 125.743 14.757 13.513 1.00 47.28 150 ASP D O 1
ATOM 4276 N N . LYS D 4 151 ? 124.433 15.787 11.998 1.00 39.42 151 LYS D N 1
ATOM 4277 C CA . LYS D 4 151 ? 123.976 16.811 12.934 1.00 38.24 151 LYS D CA 1
ATOM 4278 C C . LYS D 4 151 ? 122.481 16.727 13.244 1.00 38.27 151 LYS D C 1
ATOM 4279 O O . LYS D 4 151 ? 121.674 16.455 12.360 1.00 37.34 151 LYS D O 1
ATOM 4285 N N . LYS D 4 152 ? 122.120 16.983 14.499 1.00 40.34 152 LYS D N 1
ATOM 4286 C CA . LYS D 4 152 ? 120.726 16.959 14.918 1.00 40.56 152 LYS D CA 1
ATOM 4287 C C . LYS D 4 152 ? 120.065 18.219 14.381 1.00 40.41 152 LYS D C 1
ATOM 4288 O O . LYS D 4 152 ? 118.980 18.174 13.809 1.00 39.17 152 LYS D O 1
ATOM 4294 N N . SER D 4 153 ? 120.732 19.349 14.580 1.00 35.98 153 SER D N 1
ATOM 4295 C CA . SER D 4 153 ? 120.259 20.638 14.088 1.00 36.94 153 SER D CA 1
ATOM 4296 C C . SER D 4 153 ? 121.233 20.963 12.951 1.00 36.99 153 SER D C 1
ATOM 4297 O O . SER D 4 153 ? 122.387 21.323 13.196 1.00 37.56 153 SER D O 1
ATOM 4300 N N . VAL D 4 154 ? 120.766 20.802 11.714 1.00 41.95 154 VAL D N 1
ATOM 4301 C CA . VAL D 4 154 ? 121.581 21.024 10.520 1.00 39.79 154 VAL D CA 1
ATOM 4302 C C . VAL D 4 154 ? 121.087 22.219 9.703 1.00 37.17 154 VAL D C 1
ATOM 4303 O O . VAL D 4 154 ? 119.902 22.566 9.758 1.00 35.58 154 VAL D O 1
ATOM 4307 N N . THR D 4 155 ? 121.981 22.865 8.957 1.00 35.51 155 THR D N 1
ATOM 4308 C CA . THR D 4 155 ? 121.536 23.998 8.150 1.00 33.75 155 THR D CA 1
ATOM 4309 C C . THR D 4 155 ? 120.765 23.469 6.952 1.00 32.67 155 THR D C 1
ATOM 4310 O O . THR D 4 155 ? 121.028 22.368 6.464 1.00 33.02 155 THR D O 1
ATOM 4314 N N . ALA D 4 156 ? 119.799 24.253 6.496 1.00 28.92 156 ALA D N 1
ATOM 4315 C CA . ALA D 4 156 ? 119.029 23.893 5.324 1.00 28.61 156 ALA D CA 1
ATOM 4316 C C . ALA D 4 156 ? 120.000 23.813 4.138 1.00 28.53 156 ALA D C 1
ATOM 4317 O O . ALA D 4 156 ? 119.829 22.984 3.239 1.00 29.90 156 ALA D O 1
ATOM 4319 N N . GLN D 4 157 ? 121.027 24.665 4.145 1.00 28.89 157 GLN D N 1
ATOM 4320 C CA . GLN D 4 157 ? 122.027 24.675 3.067 1.00 26.43 157 GLN D CA 1
ATOM 4321 C C . GLN D 4 157 ? 122.677 23.307 2.867 1.00 26.78 157 GLN D C 1
ATOM 4322 O O . GLN D 4 157 ? 122.801 22.827 1.735 1.00 27.84 157 GLN D O 1
ATOM 4328 N N . GLU D 4 158 ? 123.094 22.679 3.962 1.00 27.63 158 GLU D N 1
ATOM 4329 C CA . GLU D 4 158 ? 123.731 21.374 3.871 1.00 27.91 158 GLU D CA 1
ATOM 4330 C C . GLU D 4 158 ? 122.808 20.330 3.237 1.00 29.95 158 GLU D C 1
ATOM 4331 O O . GLU D 4 158 ? 123.217 19.600 2.331 1.00 29.86 158 GLU D O 1
ATOM 4337 N N . LEU D 4 159 ? 121.567 20.257 3.712 1.00 31.00 159 LEU D N 1
ATOM 4338 C CA . LEU D 4 159 ? 120.616 19.295 3.172 1.00 32.06 159 LEU D CA 1
ATOM 4339 C C . LEU D 4 159 ? 120.368 19.588 1.694 1.00 31.58 159 LEU D C 1
ATOM 4340 O O . LEU D 4 159 ? 120.373 18.679 0.865 1.00 33.31 159 LEU D O 1
ATOM 4345 N N . ASP D 4 160 ? 120.162 20.864 1.376 1.00 31.69 160 ASP D N 1
ATOM 4346 C CA . ASP D 4 160 ? 119.913 21.300 0.005 1.00 31.53 160 ASP D CA 1
ATOM 4347 C C . ASP D 4 160 ? 121.045 20.830 -0.905 1.00 32.82 160 ASP D C 1
ATOM 4348 O O . ASP D 4 160 ? 120.815 20.146 -1.903 1.00 32.34 160 ASP D O 1
ATOM 4353 N N . ILE D 4 161 ? 122.272 21.194 -0.553 1.00 30.39 161 ILE D N 1
ATOM 4354 C CA . ILE D 4 161 ? 123.435 20.792 -1.342 1.00 32.15 161 ILE D CA 1
ATOM 4355 C C . ILE D 4 161 ? 123.428 19.287 -1.634 1.00 31.42 161 ILE D C 1
ATOM 4356 O O . ILE D 4 161 ? 123.621 18.865 -2.775 1.00 31.69 161 ILE D O 1
ATOM 4361 N N . LYS D 4 162 ? 123.200 18.484 -0.599 1.00 34.36 162 LYS D N 1
ATOM 4362 C CA . LYS D 4 162 ? 123.185 17.029 -0.743 1.00 35.63 162 LYS D CA 1
ATOM 4363 C C . LYS D 4 162 ? 122.041 16.520 -1.616 1.00 35.49 162 LYS D C 1
ATOM 4364 O O . LYS D 4 162 ? 122.179 15.509 -2.307 1.00 37.13 162 LYS D O 1
ATOM 4370 N N . ALA D 4 163 ? 120.914 17.220 -1.588 1.00 35.56 163 ALA D N 1
ATOM 4371 C CA . ALA D 4 163 ? 119.775 16.829 -2.404 1.00 35.20 163 ALA D CA 1
ATOM 4372 C C . ALA D 4 163 ? 120.119 17.054 -3.871 1.00 35.34 163 ALA D C 1
ATOM 4373 O O . ALA D 4 163 ? 119.906 16.180 -4.705 1.00 33.90 163 ALA D O 1
ATOM 4375 N N . ARG D 4 164 ? 120.655 18.232 -4.180 1.00 34.24 164 ARG D N 1
ATOM 4376 C CA . ARG D 4 164 ? 121.011 18.566 -5.555 1.00 34.12 164 ARG D CA 1
ATOM 4377 C C . ARG D 4 164 ? 122.191 17.750 -6.079 1.00 33.66 164 ARG D C 1
ATOM 4378 O O . ARG D 4 164 ? 122.281 17.474 -7.275 1.00 34.03 164 ARG D O 1
ATOM 4386 N N . ASN D 4 165 ? 123.106 17.369 -5.198 1.00 33.07 165 ASN D N 1
ATOM 4387 C CA . ASN D 4 165 ? 124.237 16.567 -5.641 1.00 33.87 165 ASN D CA 1
ATOM 4388 C C . ASN D 4 165 ? 123.665 15.259 -6.175 1.00 35.09 165 ASN D C 1
ATOM 4389 O O . ASN D 4 165 ? 124.038 14.792 -7.250 1.00 34.04 165 ASN D O 1
ATOM 4394 N N . PHE D 4 166 ? 122.738 14.684 -5.417 1.00 33.35 166 PHE D N 1
ATOM 4395 C CA . PHE D 4 166 ? 122.102 13.430 -5.798 1.00 35.02 166 PHE D CA 1
ATOM 4396 C C . PHE D 4 166 ? 121.344 13.573 -7.114 1.00 33.85 166 PHE D C 1
ATOM 4397 O O . PHE D 4 166 ? 121.484 12.747 -8.009 1.00 36.39 166 PHE D O 1
ATOM 4405 N N . LEU D 4 167 ? 120.544 14.634 -7.224 1.00 31.77 167 LEU D N 1
ATOM 4406 C CA . LEU D 4 167 ? 119.742 14.872 -8.417 1.00 32.34 167 LEU D CA 1
ATOM 4407 C C . LEU D 4 167 ? 120.533 15.165 -9.682 1.00 34.82 167 LEU D C 1
ATOM 4408 O O . LEU D 4 167 ? 120.060 14.901 -10.792 1.00 33.01 167 LEU D O 1
ATOM 4413 N N . ILE D 4 168 ? 121.731 15.714 -9.521 1.00 37.63 168 ILE D N 1
ATOM 4414 C CA . ILE D 4 168 ? 122.578 16.012 -10.668 1.00 39.43 168 ILE D CA 1
ATOM 4415 C C . ILE D 4 168 ? 123.043 14.699 -11.292 1.00 41.01 168 ILE D C 1
ATOM 4416 O O . ILE D 4 168 ? 123.052 14.545 -12.513 1.00 41.30 168 ILE D O 1
ATOM 4421 N N . ASN D 4 169 ? 123.416 13.754 -10.435 1.00 41.42 169 ASN D N 1
ATOM 4422 C CA . ASN D 4 169 ? 123.891 12.453 -10.885 1.00 45.05 169 ASN D CA 1
ATOM 4423 C C . ASN D 4 169 ? 122.788 11.531 -11.381 1.00 45.74 169 ASN D C 1
ATOM 4424 O O . ASN D 4 169 ? 123.016 10.718 -12.272 1.00 46.06 169 ASN D O 1
ATOM 4429 N N . LYS D 4 170 ? 121.590 11.657 -10.826 1.00 47.25 170 LYS D N 1
ATOM 4430 C CA . LYS D 4 170 ? 120.516 10.764 -11.228 1.00 47.10 170 LYS D CA 1
ATOM 4431 C C . LYS D 4 170 ? 119.372 11.337 -12.045 1.00 46.22 170 LYS D C 1
ATOM 4432 O O . LYS D 4 170 ? 118.547 10.586 -12.563 1.00 47.18 170 LYS D O 1
ATOM 4438 N N . LYS D 4 171 ? 119.324 12.658 -12.186 1.00 39.40 171 LYS D N 1
ATOM 4439 C CA . LYS D 4 171 ? 118.268 13.281 -12.973 1.00 38.18 171 LYS D CA 1
ATOM 4440 C C . LYS D 4 171 ? 118.827 14.402 -13.835 1.00 37.99 171 LYS D C 1
ATOM 4441 O O . LYS D 4 171 ? 118.077 15.142 -14.469 1.00 36.99 171 LYS D O 1
ATOM 4447 N N . ASN D 4 172 ? 120.150 14.518 -13.863 1.00 42.82 172 ASN D N 1
ATOM 4448 C CA . ASN D 4 172 ? 120.800 15.562 -14.646 1.00 42.56 172 ASN D CA 1
ATOM 4449 C C . ASN D 4 172 ? 120.184 16.925 -14.350 1.00 40.46 172 ASN D C 1
ATOM 4450 O O . ASN D 4 172 ? 119.974 17.726 -15.260 1.00 40.08 172 ASN D O 1
ATOM 4455 N N . LEU D 4 173 ? 119.890 17.174 -13.075 1.00 39.35 173 LEU D N 1
ATOM 4456 C CA . LEU D 4 173 ? 119.300 18.438 -12.645 1.00 37.86 173 LEU D CA 1
ATOM 4457 C C . LEU D 4 173 ? 119.952 19.617 -13.365 1.00 37.60 173 LEU D C 1
ATOM 4458 O O . LEU D 4 173 ? 119.269 20.540 -13.806 1.00 36.03 173 LEU D O 1
ATOM 4463 N N . TYR D 4 174 ? 121.277 19.574 -13.478 1.00 30.36 174 TYR D N 1
ATOM 4464 C CA . TYR D 4 174 ? 122.036 20.612 -14.167 1.00 32.16 174 TYR D CA 1
ATOM 4465 C C . TYR D 4 174 ? 123.042 19.949 -15.108 1.00 33.80 174 TYR D C 1
ATOM 4466 O O . TYR D 4 174 ? 123.620 18.913 -14.782 1.00 34.75 174 TYR D O 1
ATOM 4475 N N . GLU D 4 175 ? 123.252 20.558 -16.269 1.00 38.81 175 GLU D N 1
ATOM 4476 C CA . GLU D 4 175 ? 124.225 20.060 -17.238 1.00 41.81 175 GLU D CA 1
ATOM 4477 C C . GLU D 4 175 ? 125.109 21.242 -17.632 1.00 43.03 175 GLU D C 1
ATOM 4478 O O . GLU D 4 175 ? 124.886 22.354 -17.150 1.00 39.47 175 GLU D O 1
ATOM 4484 N N . PHE D 4 176 ? 126.104 21.015 -18.492 1.00 43.22 176 PHE D N 1
ATOM 4485 C CA . PHE D 4 176 ? 127.007 22.093 -18.907 1.00 46.17 176 PHE D CA 1
ATOM 4486 C C . PHE D 4 176 ? 126.274 23.314 -19.435 1.00 47.26 176 PHE D C 1
ATOM 4487 O O . PHE D 4 176 ? 126.526 24.430 -18.994 1.00 46.34 176 PHE D O 1
ATOM 4495 N N . ASN D 4 177 ? 125.403 23.113 -20.414 1.00 52.69 177 ASN D N 1
ATOM 4496 C CA . ASN D 4 177 ? 124.616 24.215 -20.946 1.00 57.06 177 ASN D CA 1
ATOM 4497 C C . ASN D 4 177 ? 123.151 23.838 -20.811 1.00 57.72 177 ASN D C 1
ATOM 4498 O O . ASN D 4 177 ? 122.662 22.917 -21.468 1.00 60.80 177 ASN D O 1
ATOM 4503 N N . SER D 4 178 ? 122.467 24.549 -19.922 1.00 51.21 178 SER D N 1
ATOM 4504 C CA . SER D 4 178 ? 121.055 24.318 -19.636 1.00 48.84 178 SER D CA 1
ATOM 4505 C C . SER D 4 178 ? 120.743 23.077 -18.806 1.00 44.92 178 SER D C 1
ATOM 4506 O O . SER D 4 178 ? 121.620 22.284 -18.447 1.00 43.77 178 SER D O 1
ATOM 4509 N N . SER D 4 179 ? 119.458 22.938 -18.509 1.00 42.08 179 SER D N 1
ATOM 4510 C CA . SER D 4 179 ? 118.935 21.837 -17.720 1.00 38.77 179 SER D CA 1
ATOM 4511 C C . SER D 4 179 ? 117.679 21.285 -18.394 1.00 37.86 179 SER D C 1
ATOM 4512 O O . SER D 4 179 ? 117.054 21.970 -19.197 1.00 35.60 179 SER D O 1
ATOM 4515 N N . PRO D 4 180 ? 117.304 20.034 -18.080 1.00 46.60 180 PRO D N 1
ATOM 4516 C CA . PRO D 4 180 ? 116.112 19.408 -18.664 1.00 46.51 180 PRO D CA 1
ATOM 4517 C C . PRO D 4 180 ? 114.852 20.063 -18.102 1.00 45.91 180 PRO D C 1
ATOM 4518 O O . PRO D 4 180 ? 113.764 19.930 -18.657 1.00 46.01 180 PRO D O 1
ATOM 4522 N N . TYR D 4 181 ? 115.013 20.773 -16.992 1.00 42.68 181 TYR D N 1
ATOM 4523 C CA . TYR D 4 181 ? 113.890 21.419 -16.339 1.00 41.26 181 TYR D CA 1
ATOM 4524 C C . TYR D 4 181 ? 113.794 22.908 -16.586 1.00 41.14 181 TYR D C 1
ATOM 4525 O O . TYR D 4 181 ? 114.809 23.593 -16.736 1.00 42.61 181 TYR D O 1
ATOM 4534 N N . GLU D 4 182 ? 112.562 23.404 -16.623 1.00 40.82 182 GLU D N 1
ATOM 4535 C CA . GLU D 4 182 ? 112.317 24.822 -16.839 1.00 40.76 182 GLU D CA 1
ATOM 4536 C C . GLU D 4 182 ? 112.412 25.574 -15.522 1.00 39.37 182 GLU D C 1
ATOM 4537 O O . GLU D 4 182 ? 113.147 26.556 -15.419 1.00 39.26 182 GLU D O 1
ATOM 4543 N N . THR D 4 183 ? 111.655 25.124 -14.522 1.00 36.98 183 THR D N 1
ATOM 4544 C CA . THR D 4 183 ? 111.680 25.755 -13.203 1.00 35.57 183 THR D CA 1
ATOM 4545 C C . THR D 4 183 ? 112.003 24.709 -12.147 1.00 33.67 183 THR D C 1
ATOM 4546 O O . THR D 4 183 ? 111.993 23.509 -12.419 1.00 33.62 183 THR D O 1
ATOM 4550 N N . GLY D 4 184 ? 112.283 25.166 -10.936 1.00 31.45 184 GLY D N 1
ATOM 4551 C CA . GLY D 4 184 ? 112.590 24.241 -9.871 1.00 30.23 184 GLY D CA 1
ATOM 4552 C C . GLY D 4 184 ? 112.836 24.959 -8.566 1.00 32.90 184 GLY D C 1
ATOM 4553 O O . GLY D 4 184 ? 113.472 26.012 -8.541 1.00 32.10 184 GLY D O 1
ATOM 4554 N N . TYR D 4 185 ? 112.304 24.406 -7.483 1.00 35.08 185 TYR D N 1
ATOM 4555 C CA . TYR D 4 185 ? 112.512 24.976 -6.164 1.00 35.45 185 TYR D CA 1
ATOM 4556 C C . TYR D 4 185 ? 112.530 23.845 -5.153 1.00 34.88 185 TYR D C 1
ATOM 4557 O O . TYR D 4 185 ? 111.880 22.816 -5.346 1.00 34.31 185 TYR D O 1
ATOM 4566 N N . ILE D 4 186 ? 113.313 24.017 -4.097 1.00 38.26 186 ILE D N 1
ATOM 4567 C CA . ILE D 4 186 ? 113.403 23.001 -3.064 1.00 36.18 186 ILE D CA 1
ATOM 4568 C C . ILE D 4 186 ? 112.712 23.577 -1.838 1.00 37.93 186 ILE D C 1
ATOM 4569 O O . ILE D 4 186 ? 113.068 24.657 -1.374 1.00 37.45 186 ILE D O 1
ATOM 4574 N N . LYS D 4 187 ? 111.705 22.866 -1.332 1.00 35.00 187 LYS D N 1
ATOM 4575 C CA . LYS D 4 187 ? 110.932 23.327 -0.182 1.00 34.45 187 LYS D CA 1
ATOM 4576 C C . LYS D 4 187 ? 111.181 22.535 1.100 1.00 34.87 187 LYS D C 1
ATOM 4577 O O . LYS D 4 187 ? 111.289 21.307 1.078 1.00 33.73 187 LYS D O 1
ATOM 4583 N N . PHE D 4 188 ? 111.267 23.251 2.216 1.00 35.19 188 PHE D N 1
ATOM 4584 C CA . PHE D 4 188 ? 111.490 22.636 3.515 1.00 36.09 188 PHE D CA 1
ATOM 4585 C C . PHE D 4 188 ? 110.257 22.767 4.403 1.00 36.19 188 PHE D C 1
ATOM 4586 O O . PHE D 4 188 ? 109.730 23.864 4.592 1.00 36.87 188 PHE D O 1
ATOM 4594 N N . ILE D 4 189 ? 109.802 21.639 4.936 1.00 36.11 189 ILE D N 1
ATOM 4595 C CA . ILE D 4 189 ? 108.648 21.613 5.827 1.00 36.93 189 ILE D CA 1
ATOM 4596 C C . ILE D 4 189 ? 109.140 21.187 7.209 1.00 37.02 189 ILE D C 1
ATOM 4597 O O . ILE D 4 189 ? 109.589 20.061 7.387 1.00 37.08 189 ILE D O 1
ATOM 4602 N N . GLU D 4 190 ? 109.074 22.090 8.182 1.00 37.98 190 GLU D N 1
ATOM 4603 C CA . GLU D 4 190 ? 109.514 21.773 9.536 1.00 40.36 190 GLU D CA 1
ATOM 4604 C C . GLU D 4 190 ? 108.350 21.192 10.341 1.00 42.48 190 GLU D C 1
ATOM 4605 O O . GLU D 4 190 ? 107.189 21.507 10.081 1.00 41.29 190 GLU D O 1
ATOM 4611 N N . ASN D 4 191 ? 108.667 20.349 11.319 1.00 48.56 191 ASN D N 1
ATOM 4612 C CA . ASN D 4 191 ? 107.652 19.694 12.140 1.00 50.84 191 ASN D CA 1
ATOM 4613 C C . ASN D 4 191 ? 106.716 20.640 12.888 1.00 51.06 191 ASN D C 1
ATOM 4614 O O . ASN D 4 191 ? 105.801 20.195 13.578 1.00 51.64 191 ASN D O 1
ATOM 4619 N N . ASN D 4 192 ? 106.937 21.940 12.756 1.00 45.04 192 ASN D N 1
ATOM 4620 C CA . ASN D 4 192 ? 106.075 22.899 13.428 1.00 44.19 192 ASN D CA 1
ATOM 4621 C C . ASN D 4 192 ? 105.149 23.574 12.419 1.00 44.36 192 ASN D C 1
ATOM 4622 O O . ASN D 4 192 ? 104.469 24.547 12.742 1.00 43.95 192 ASN D O 1
ATOM 4627 N N . GLY D 4 193 ? 105.135 23.059 11.195 1.00 55.95 193 GLY D N 1
ATOM 4628 C CA . GLY D 4 193 ? 104.285 23.626 10.163 1.00 56.08 193 GLY D CA 1
ATOM 4629 C C . GLY D 4 193 ? 104.942 24.688 9.296 1.00 55.94 193 GLY D C 1
ATOM 4630 O O . GLY D 4 193 ? 104.469 24.972 8.194 1.00 57.02 193 GLY D O 1
ATOM 4631 N N . ASN D 4 194 ? 106.030 25.277 9.781 1.00 52.41 194 ASN D N 1
ATOM 4632 C CA . ASN D 4 194 ? 106.735 26.313 9.031 1.00 50.53 194 ASN D CA 1
ATOM 4633 C C . ASN D 4 194 ? 107.416 25.784 7.772 1.00 47.69 194 ASN D C 1
ATOM 4634 O O . ASN D 4 194 ? 108.085 24.746 7.803 1.00 47.37 194 ASN D O 1
ATOM 4639 N N . THR D 4 195 ? 107.246 26.505 6.669 1.00 38.39 195 THR D N 1
ATOM 4640 C CA . THR D 4 195 ? 107.866 26.121 5.404 1.00 38.74 195 THR D CA 1
ATOM 4641 C C . THR D 4 195 ? 108.595 27.294 4.755 1.00 38.89 195 THR D C 1
ATOM 4642 O O . THR D 4 195 ? 108.285 28.454 5.019 1.00 37.59 195 THR D O 1
ATOM 4646 N N . PHE D 4 196 ? 109.579 26.974 3.919 1.00 43.94 196 PHE D N 1
ATOM 4647 C CA . PHE D 4 196 ? 110.344 27.974 3.169 1.00 43.87 196 PHE D CA 1
ATOM 4648 C C . PHE D 4 196 ? 110.965 27.249 1.964 1.00 41.89 196 PHE D C 1
ATOM 4649 O O . PHE D 4 196 ? 111.102 26.026 1.979 1.00 41.43 196 PHE D O 1
ATOM 4657 N N . TRP D 4 197 ? 111.301 27.988 0.911 1.00 37.23 197 TRP D N 1
ATOM 4658 C CA . TRP D 4 197 ? 111.866 27.371 -0.290 1.00 37.77 197 TRP D CA 1
ATOM 4659 C C . TRP D 4 197 ? 112.959 28.210 -0.948 1.00 36.86 197 TRP D C 1
ATOM 4660 O O . TRP D 4 197 ? 113.088 29.403 -0.670 1.00 38.41 197 TRP D O 1
ATOM 4671 N N . TYR D 4 198 ? 113.730 27.571 -1.829 1.00 34.00 198 TYR D N 1
ATOM 4672 C CA . TYR D 4 198 ? 114.809 28.235 -2.560 1.00 32.98 198 TYR D CA 1
ATOM 4673 C C . TYR D 4 198 ? 114.643 27.956 -4.050 1.00 33.63 198 TYR D C 1
ATOM 4674 O O . TYR D 4 198 ? 114.375 26.824 -4.448 1.00 32.23 198 TYR D O 1
ATOM 4683 N N . ASP D 4 199 ? 114.791 28.989 -4.872 1.00 31.62 199 ASP D N 1
ATOM 4684 C CA . ASP D 4 199 ? 114.685 28.817 -6.315 1.00 32.78 199 ASP D CA 1
ATOM 4685 C C . ASP D 4 199 ? 115.969 28.080 -6.689 1.00 32.62 199 ASP D C 1
ATOM 4686 O O . ASP D 4 199 ? 117.056 28.467 -6.263 1.00 33.95 199 ASP D O 1
ATOM 4691 N N . MET D 4 200 ? 115.837 27.018 -7.474 1.00 27.96 200 MET D N 1
ATOM 4692 C CA . MET D 4 200 ? 116.985 26.223 -7.875 1.00 29.15 200 MET D CA 1
ATOM 4693 C C . MET D 4 200 ? 117.583 26.648 -9.218 1.00 29.33 200 MET D C 1
ATOM 4694 O O . MET D 4 200 ? 118.650 26.168 -9.605 1.00 27.86 200 MET D O 1
ATOM 4699 N N . MET D 4 201 ? 116.913 27.548 -9.930 1.00 32.36 201 MET D N 1
ATOM 4700 C CA . MET D 4 201 ? 117.428 27.989 -11.226 1.00 33.18 201 MET D CA 1
ATOM 4701 C C . MET D 4 201 ? 118.101 29.352 -11.134 1.00 33.81 201 MET D C 1
ATOM 4702 O O . MET D 4 201 ? 117.788 30.150 -10.250 1.00 33.47 201 MET D O 1
ATOM 4707 N N . PRO D 4 202 ? 119.047 29.632 -12.048 1.00 32.55 202 PRO D N 1
ATOM 4708 C CA . PRO D 4 202 ? 119.754 30.917 -12.054 1.00 33.16 202 PRO D CA 1
ATOM 4709 C C . PRO D 4 202 ? 118.864 32.050 -12.552 1.00 33.66 202 PRO D C 1
ATOM 4710 O O . PRO D 4 202 ? 117.906 31.824 -13.292 1.00 35.35 202 PRO D O 1
ATOM 4714 N N . ALA D 4 203 ? 119.191 33.270 -12.141 1.00 32.66 203 ALA D N 1
ATOM 4715 C CA . ALA D 4 203 ? 118.439 34.440 -12.554 1.00 32.15 203 ALA D CA 1
ATOM 4716 C C . ALA D 4 203 ? 118.523 34.610 -14.076 1.00 33.34 203 ALA D C 1
ATOM 4717 O O . ALA D 4 203 ? 119.500 34.202 -14.713 1.00 32.14 203 ALA D O 1
ATOM 4719 N N . PRO D 4 204 ? 117.500 35.231 -14.677 1.00 39.56 204 PRO D N 1
ATOM 4720 C CA . PRO D 4 204 ? 117.522 35.423 -16.128 1.00 41.81 204 PRO D CA 1
ATOM 4721 C C . PRO D 4 204 ? 118.715 36.268 -16.558 1.00 43.65 204 PRO D C 1
ATOM 4722 O O . PRO D 4 204 ? 119.143 37.173 -15.840 1.00 43.72 204 PRO D O 1
ATOM 4726 N N . GLY D 4 205 ? 119.252 35.965 -17.732 1.00 33.77 205 GLY D N 1
ATOM 4727 C CA . GLY D 4 205 ? 120.395 36.711 -18.225 1.00 33.80 205 GLY D CA 1
ATOM 4728 C C . GLY D 4 205 ? 121.381 35.793 -18.913 1.00 34.29 205 GLY D C 1
ATOM 4729 O O . GLY D 4 205 ? 121.105 34.607 -19.101 1.00 33.92 205 GLY D O 1
ATOM 4730 N N . ASP D 4 206 ? 122.537 36.337 -19.277 1.00 38.23 206 ASP D N 1
ATOM 4731 C CA . ASP D 4 206 ? 123.568 35.561 -19.959 1.00 39.36 206 ASP D CA 1
ATOM 4732 C C . ASP D 4 206 ? 124.771 35.239 -19.079 1.00 38.48 206 ASP D C 1
ATOM 4733 O O . ASP D 4 206 ? 125.767 34.692 -19.559 1.00 38.21 206 ASP D O 1
ATOM 4738 N N . LYS D 4 207 ? 124.681 35.576 -17.797 1.00 42.60 207 LYS D N 1
ATOM 4739 C CA . LYS D 4 207 ? 125.784 35.335 -16.876 1.00 42.04 207 LYS D CA 1
ATOM 4740 C C . LYS D 4 207 ? 125.261 34.952 -15.494 1.00 39.54 207 LYS D C 1
ATOM 4741 O O . LYS D 4 207 ? 124.332 35.569 -14.974 1.00 39.76 207 LYS D O 1
ATOM 4747 N N . PHE D 4 208 ? 125.858 33.923 -14.908 1.00 33.93 208 PHE D N 1
ATOM 4748 C CA . PHE D 4 208 ? 125.458 33.452 -13.592 1.00 33.69 208 PHE D CA 1
ATOM 4749 C C . PHE D 4 208 ? 126.402 34.005 -12.526 1.00 32.88 208 PHE D C 1
ATOM 4750 O O . PHE D 4 208 ? 127.618 33.843 -12.616 1.00 34.29 208 PHE D O 1
ATOM 4758 N N . ASP D 4 209 ? 125.837 34.673 -11.527 1.00 29.83 209 ASP D N 1
ATOM 4759 C CA . ASP D 4 209 ? 126.638 35.244 -10.442 1.00 27.69 209 ASP D CA 1
ATOM 4760 C C . ASP D 4 209 ? 126.577 34.263 -9.272 1.00 25.24 209 ASP D C 1
ATOM 4761 O O . ASP D 4 209 ? 125.620 34.270 -8.495 1.00 24.73 209 ASP D O 1
ATOM 4766 N N . GLN D 4 210 ? 127.595 33.414 -9.154 1.00 30.51 210 GLN D N 1
ATOM 4767 C CA . GLN D 4 210 ? 127.626 32.418 -8.090 1.00 30.13 210 GLN D CA 1
ATOM 4768 C C . GLN D 4 210 ? 127.491 33.047 -6.713 1.00 31.79 210 GLN D C 1
ATOM 4769 O O . GLN D 4 210 ? 126.653 32.622 -5.919 1.00 30.56 210 GLN D O 1
ATOM 4775 N N . SER D 4 211 ? 128.309 34.064 -6.447 1.00 32.57 211 SER D N 1
ATOM 4776 C CA . SER D 4 211 ? 128.295 34.765 -5.173 1.00 33.74 211 SER D CA 1
ATOM 4777 C C . SER D 4 211 ? 126.925 35.314 -4.786 1.00 35.26 211 SER D C 1
ATOM 4778 O O . SER D 4 211 ? 126.486 35.157 -3.641 1.00 34.68 211 SER D O 1
ATOM 4781 N N . LYS D 4 212 ? 126.263 35.973 -5.733 1.00 31.98 212 LYS D N 1
ATOM 4782 C CA . LYS D 4 212 ? 124.956 36.556 -5.476 1.00 33.50 212 LYS D CA 1
ATOM 4783 C C . LYS D 4 212 ? 123.911 35.463 -5.242 1.00 31.19 212 LYS D C 1
ATOM 4784 O O . LYS D 4 212 ? 123.013 35.621 -4.425 1.00 30.26 212 LYS D O 1
ATOM 4790 N N . TYR D 4 213 ? 124.032 34.357 -5.965 1.00 28.44 213 TYR D N 1
ATOM 4791 C CA . TYR D 4 213 ? 123.094 33.263 -5.810 1.00 27.86 213 TYR D CA 1
ATOM 4792 C C . TYR D 4 213 ? 123.207 32.619 -4.419 1.00 27.88 213 TYR D C 1
ATOM 4793 O O . TYR D 4 213 ? 122.201 32.434 -3.716 1.00 26.91 213 TYR D O 1
ATOM 4802 N N . LEU D 4 214 ? 124.433 32.279 -4.023 1.00 28.20 214 LEU D N 1
ATOM 4803 C CA . LEU D 4 214 ? 124.663 31.628 -2.735 1.00 29.09 214 LEU D CA 1
ATOM 4804 C C . LEU D 4 214 ? 124.342 32.490 -1.526 1.00 29.59 214 LEU D C 1
ATOM 4805 O O . LEU D 4 214 ? 124.149 31.971 -0.436 1.00 29.08 214 LEU D O 1
ATOM 4810 N N . MET D 4 215 ? 124.283 33.801 -1.716 1.00 27.12 215 MET D N 1
ATOM 4811 C CA . MET D 4 215 ? 124.001 34.703 -0.612 1.00 28.48 215 MET D CA 1
ATOM 4812 C C . MET D 4 215 ? 122.680 34.360 0.095 1.00 29.30 215 MET D C 1
ATOM 4813 O O . MET D 4 215 ? 122.432 34.820 1.211 1.00 28.00 215 MET D O 1
ATOM 4818 N N . MET D 4 216 ? 121.843 33.542 -0.543 1.00 31.25 216 MET D N 1
ATOM 4819 C CA . MET D 4 216 ? 120.561 33.164 0.051 1.00 32.07 216 MET D CA 1
ATOM 4820 C C . MET D 4 216 ? 120.736 32.258 1.280 1.00 31.62 216 MET D C 1
ATOM 4821 O O . MET D 4 216 ? 119.836 32.154 2.111 1.00 32.38 216 MET D O 1
ATOM 4826 N N . TYR D 4 217 ? 121.893 31.610 1.401 1.00 25.57 217 TYR D N 1
ATOM 4827 C CA . TYR D 4 217 ? 122.163 30.750 2.555 1.00 26.89 217 TYR D CA 1
ATOM 4828 C C . TYR D 4 217 ? 122.654 31.618 3.714 1.00 27.84 217 TYR D C 1
ATOM 4829 O O . TYR D 4 217 ? 123.078 31.126 4.752 1.00 27.71 217 TYR D O 1
ATOM 4838 N N . ASN D 4 218 ? 122.580 32.922 3.483 1.00 34.54 218 ASN D N 1
ATOM 4839 C CA . ASN D 4 218 ? 122.967 33.989 4.400 1.00 38.65 218 ASN D CA 1
ATOM 4840 C C . ASN D 4 218 ? 122.432 33.868 5.823 1.00 37.78 218 ASN D C 1
ATOM 4841 O O . ASN D 4 218 ? 123.162 34.067 6.802 1.00 36.43 218 ASN D O 1
ATOM 4846 N N . ASP D 4 219 ? 121.131 33.604 5.915 1.00 34.87 219 ASP D N 1
ATOM 4847 C CA . ASP D 4 219 ? 120.453 33.513 7.198 1.00 34.05 219 ASP D CA 1
ATOM 4848 C C . ASP D 4 219 ? 120.903 32.375 8.099 1.00 34.75 219 ASP D C 1
ATOM 4849 O O . ASP D 4 219 ? 120.533 32.328 9.262 1.00 36.20 219 ASP D O 1
ATOM 4854 N N . ASN D 4 220 ? 121.708 31.464 7.569 1.00 39.02 220 ASN D N 1
ATOM 4855 C CA . ASN D 4 220 ? 122.202 30.347 8.365 1.00 40.90 220 ASN D CA 1
ATOM 4856 C C . ASN D 4 220 ? 121.036 29.527 8.931 1.00 42.59 220 ASN D C 1
ATOM 4857 O O . ASN D 4 220 ? 121.125 28.958 10.021 1.00 41.89 220 ASN D O 1
ATOM 4862 N N . LYS D 4 221 ? 119.945 29.476 8.178 1.00 37.90 221 LYS D N 1
ATOM 4863 C CA . LYS D 4 221 ? 118.743 28.744 8.575 1.00 37.54 221 LYS D CA 1
ATOM 4864 C C . LYS D 4 221 ? 119.030 27.295 8.961 1.00 36.05 221 LYS D C 1
ATOM 4865 O O . LYS D 4 221 ? 119.625 26.551 8.184 1.00 35.56 221 LYS D O 1
ATOM 4871 N N . THR D 4 222 ? 118.603 26.895 10.157 1.00 33.93 222 THR D N 1
ATOM 4872 C CA . THR D 4 222 ? 118.798 25.520 10.596 1.00 35.48 222 THR D CA 1
ATOM 4873 C C . THR D 4 222 ? 117.451 24.832 10.851 1.00 35.75 222 THR D C 1
ATOM 4874 O O . THR D 4 222 ? 116.444 25.483 11.135 1.00 35.15 222 THR D O 1
ATOM 4878 N N . VAL D 4 223 ? 117.442 23.511 10.725 1.00 35.32 223 VAL D N 1
ATOM 4879 C CA . VAL D 4 223 ? 116.236 22.722 10.943 1.00 36.96 223 VAL D CA 1
ATOM 4880 C C . VAL D 4 223 ? 116.608 21.430 11.659 1.00 38.15 223 VAL D C 1
ATOM 4881 O O . VAL D 4 223 ? 117.772 21.017 11.653 1.00 39.24 223 VAL D O 1
ATOM 4885 N N . ASP D 4 224 ? 115.609 20.805 12.276 1.00 40.51 224 ASP D N 1
ATOM 4886 C CA . ASP D 4 224 ? 115.799 19.554 12.996 1.00 41.33 224 ASP D CA 1
ATOM 4887 C C . ASP D 4 224 ? 115.801 18.406 11.989 1.00 41.76 224 ASP D C 1
ATOM 4888 O O . ASP D 4 224 ? 114.786 18.114 11.369 1.00 41.91 224 ASP D O 1
ATOM 4893 N N . SER D 4 225 ? 116.954 17.760 11.839 1.00 40.79 225 SER D N 1
ATOM 4894 C CA . SER D 4 225 ? 117.131 16.668 10.887 1.00 41.93 225 SER D CA 1
ATOM 4895 C C . SER D 4 225 ? 116.241 15.441 11.075 1.00 43.21 225 SER D C 1
ATOM 4896 O O . SER D 4 225 ? 115.898 14.767 10.102 1.00 40.50 225 SER D O 1
ATOM 4899 N N . LYS D 4 226 ? 115.872 15.140 12.315 1.00 53.43 226 LYS D N 1
ATOM 4900 C CA . LYS D 4 226 ? 115.034 13.977 12.573 1.00 54.89 226 LYS D CA 1
ATOM 4901 C C . LYS D 4 226 ? 113.566 14.172 12.204 1.00 53.76 226 LYS D C 1
ATOM 4902 O O . LYS D 4 226 ? 112.846 13.194 12.028 1.00 54.14 226 LYS D O 1
ATOM 4908 N N . SER D 4 227 ? 113.119 15.419 12.064 1.00 41.67 227 SER D N 1
ATOM 4909 C CA . SER D 4 227 ? 111.711 15.672 11.740 1.00 40.14 227 SER D CA 1
ATOM 4910 C C . SER D 4 227 ? 111.398 16.551 10.521 1.00 39.55 227 SER D C 1
ATOM 4911 O O . SER D 4 227 ? 110.236 16.651 10.112 1.00 37.54 227 SER D O 1
ATOM 4914 N N . VAL D 4 228 ? 112.409 17.195 9.941 1.00 40.83 228 VAL D N 1
ATOM 4915 C CA . VAL D 4 228 ? 112.165 18.057 8.785 1.00 38.49 228 VAL D CA 1
ATOM 4916 C C . VAL D 4 228 ? 111.986 17.219 7.524 1.00 35.67 228 VAL D C 1
ATOM 4917 O O . VAL D 4 228 ? 112.552 16.136 7.403 1.00 33.99 228 VAL D O 1
ATOM 4921 N N . LYS D 4 229 ? 111.183 17.724 6.594 1.00 37.82 229 LYS D N 1
ATOM 4922 C CA . LYS D 4 229 ? 110.934 17.036 5.330 1.00 39.21 229 LYS D CA 1
ATOM 4923 C C . LYS D 4 229 ? 111.235 17.969 4.173 1.00 37.49 229 LYS D C 1
ATOM 4924 O O . LYS D 4 229 ? 111.042 19.183 4.272 1.00 38.28 229 LYS D O 1
ATOM 4930 N N . ILE D 4 230 ? 111.700 17.386 3.074 1.00 33.54 230 ILE D N 1
ATOM 4931 C CA . ILE D 4 230 ? 112.077 18.143 1.893 1.00 33.98 230 ILE D CA 1
ATOM 4932 C C . ILE D 4 230 ? 111.310 17.715 0.660 1.00 33.52 230 ILE D C 1
ATOM 4933 O O . ILE D 4 230 ? 111.091 16.534 0.428 1.00 31.83 230 ILE D O 1
ATOM 4938 N N . GLU D 4 231 ? 110.921 18.698 -0.138 1.00 32.72 231 GLU D N 1
ATOM 4939 C CA . GLU D 4 231 ? 110.212 18.455 -1.378 1.00 33.71 231 GLU D CA 1
ATOM 4940 C C . GLU D 4 231 ? 110.886 19.255 -2.482 1.00 31.30 231 GLU D C 1
ATOM 4941 O O . GLU D 4 231 ? 111.103 20.455 -2.337 1.00 31.27 231 GLU D O 1
ATOM 4947 N N . VAL D 4 232 ? 111.229 18.587 -3.576 1.00 34.98 232 VAL D N 1
ATOM 4948 C CA . VAL D 4 232 ? 111.838 19.259 -4.714 1.00 36.16 232 VAL D CA 1
ATOM 4949 C C . VAL D 4 232 ? 110.786 19.270 -5.814 1.00 37.10 232 VAL D C 1
ATOM 4950 O O . VAL D 4 232 ? 110.361 18.212 -6.281 1.00 36.85 232 VAL D O 1
ATOM 4954 N N . HIS D 4 233 ? 110.358 20.465 -6.212 1.00 33.63 233 HIS D N 1
ATOM 4955 C CA . HIS D 4 233 ? 109.342 20.611 -7.255 1.00 35.49 233 HIS D CA 1
ATOM 4956 C C . HIS D 4 233 ? 109.926 21.133 -8.565 1.00 35.23 233 HIS D C 1
ATOM 4957 O O . HIS D 4 233 ? 110.319 22.296 -8.659 1.00 35.72 233 HIS D O 1
ATOM 4964 N N . LEU D 4 234 ? 109.958 20.266 -9.572 1.00 37.90 234 LEU D N 1
ATOM 4965 C CA . LEU D 4 234 ? 110.503 20.610 -10.880 1.00 38.35 234 LEU D CA 1
ATOM 4966 C C . LEU D 4 234 ? 109.441 20.579 -11.972 1.00 41.02 234 LEU D C 1
ATOM 4967 O O . LEU D 4 234 ? 108.390 19.963 -11.806 1.00 42.12 234 LEU D O 1
ATOM 4972 N N . THR D 4 235 ? 109.728 21.246 -13.087 1.00 35.52 235 THR D N 1
ATOM 4973 C CA . THR D 4 235 ? 108.837 21.251 -14.243 1.00 39.28 235 THR D CA 1
ATOM 4974 C C . THR D 4 235 ? 109.678 21.232 -15.508 1.00 41.90 235 THR D C 1
ATOM 4975 O O . THR D 4 235 ? 110.761 21.810 -15.544 1.00 40.39 235 THR D O 1
ATOM 4979 N N . THR D 4 236 ? 109.186 20.542 -16.531 1.00 53.39 236 THR D N 1
ATOM 4980 C CA . THR D 4 236 ? 109.858 20.488 -17.823 1.00 57.14 236 THR D CA 1
ATOM 4981 C C . THR D 4 236 ? 109.171 21.620 -18.582 1.00 61.30 236 THR D C 1
ATOM 4982 O O . THR D 4 236 ? 108.058 22.004 -18.220 1.00 61.27 236 THR D O 1
ATOM 4986 N N . LYS D 4 237 ? 109.800 22.168 -19.616 1.00 67.47 237 LYS D N 1
ATOM 4987 C CA . LYS D 4 237 ? 109.170 23.279 -20.329 1.00 72.16 237 LYS D CA 1
ATOM 4988 C C . LYS D 4 237 ? 107.799 22.919 -20.903 1.00 75.03 237 LYS D C 1
ATOM 4989 O O . LYS D 4 237 ? 106.842 23.689 -20.780 1.00 74.79 237 LYS D O 1
ATOM 4995 N N . ASN D 4 238 ? 107.704 21.748 -21.523 1.00 70.46 238 ASN D N 1
ATOM 4996 C CA . ASN D 4 238 ? 106.446 21.296 -22.107 1.00 73.98 238 ASN D CA 1
ATOM 4997 C C . ASN D 4 238 ? 105.592 20.517 -21.109 1.00 75.64 238 ASN D C 1
ATOM 4998 O O . ASN D 4 238 ? 104.482 20.929 -20.770 1.00 76.37 238 ASN D O 1
ATOM 5003 N N . GLY D 4 239 ? 106.123 19.393 -20.639 1.00 157.74 239 GLY D N 1
ATOM 5004 C CA . GLY D 4 239 ? 105.400 18.565 -19.692 1.00 159.00 239 GLY D CA 1
ATOM 5005 C C . GLY D 4 239 ? 105.891 17.132 -19.747 1.00 160.05 239 GLY D C 1
ATOM 5006 O O . GLY D 4 239 ? 106.262 16.582 -18.690 1.00 115.60 239 GLY D O 1
#

Solvent-accessible surface area: 28393 Å² total; per-residue (Å²): 130,37,43,13,28,0,8,1,8,0,0,23,39,36,33,37,22,15,1,0,1,5,2,54,21,1,5,12,0,35,6,39,13,43,133,35,80,30,59,44,53,32,114,50,1,32,164,85,8,60,14,96,9,64,10,0,16,22,2,1,11,36,1,9,24,3,0,80,34,0,10,142,69,23,128,126,67,61,15,105,60,38,59,8,95,13,60,16,80,17,36,26,31,42,94,95,199,50,106,9,36,0,8,0,51,0,9,76,0,0,0,2,40,28,70,26,37,8,22,84,59,57,128,100,20,110,108,58,52,62,108,10,30,33,2,13,52,126,57,12,14,4,26,9,2,12,19,0,65,14,99,2,30,99,151,34,40,3,18,0,66,0,54,13,94,21,41,152,133,56,58,86,75,96,33,73,45,111,126,122,70,126,127,68,9,26,0,2,2,7,3,0,6,2,36,0,80,98,26,61,130,104,12,49,0,9,1,11,3,0,7,12,78,74,20,0,0,59,0,17,31,88,68,16,59,2,124,31,68,45,122,30,0,135,68,1,10,129,68,2,31,76,60,133,122,26,5,120,75,5,125,43,0,22,78,79,6,0,78,63,8,16,51,17,8,59,75,11,4,26,96,50,113,56,100,7,133,28,49,20,64,48,10,138,94,61,74,96,152,170,64,22,30,0,2,0,3,1,4,30,0,5,24,11,80,35,86,29,70,2,34,71,72,73,107,67,42,169,86,38,53,94,62,67,33,99,46,37,2,3,44,2,18,14,22,8,58,9,32,0,52,6,93,56,147,114,64,8,42,5,22,0,38,0,62,9,60,33,34,154,68,62,42,73,44,82,70,164,45,113,65,9,68,16,3,118,16,12,91,3,107,114,203,38,78,103,67,17,127,85,131,80,14,57,43,8,59,97,10,104,20,44,0,16,65,0,64,91,0,0,50,93,21,74,0,45,11,80,139,37,89,15,81,66,18,2,8,98,37,0,3,4,1,80,4,45,5,130,95,124,138,79,21,52,68,0,10,0,6,4,107,63,53,109,34,3,134,131,16,102,100,57,63,0,2,2,15,0,0,4,0,74,102,48,21,68,9,39,97,35,95,0,0,0,2,0,2,0,6,102,38,124,63,15,48,45,123,139,73,88,92,44,72,2,65,0,86,0,32,28,50,191,182,78,66,47,62,26,97,9,85,1,48,11,87,46,0,4,0,6,1,0,0,3,53,0,0,45,58,0,8,94,127,64,79,0,1,71,141,99,54,17,64,10,20,10,0,27,0,31,0,40,22,111,112,53,43,18,19,37,21,21,0,0,0,50,79,33,107,163,15,67,18,8,122,24,0,34,54,4,20,61,9,62,43,4,41,2,146,32,6,109,2,29,0,41,2,46,36,151,144,80

Radius of gyration: 29.72 Å; Cα contacts (8 Å, |Δi|>4): 1418; chains: 4; bounding box: 57×99×50 Å

Nearest PDB structures (foldseek):
  4i5b-assembly2_D  TM=9.971E-01  e=1.063E-30  Homo sapiens
  3qxd-assembly2_D  TM=9.953E-01  e=8.637E-31  Homo sapiens
  2fse-assembly2_C  TM=9.975E-01  e=2.099E-28  Homo sapiens
  1iea-assembly2_C  TM=9.943E-01  e=6.914E-28  Mus musculus
  1i3r-assembly1_A  TM=9.906E-01  e=1.584E-27  Mus musculus

InterPro domains:
  IPR001003 MHC class II, alpha chain, N-terminal [PF00993] (29-106)
  IPR001003 MHC class II, alpha chain, N-terminal [SM00920] (30-109)
  IPR003006 Immunoglobulin/major histocompatibility complex, conserved site [PS00290] (186-192)
  IPR003597 Immunoglobulin C1-set [PF07654] (114-195)
  IPR003597 Immunoglobulin C1-set [SM00407] (127-198)
  IPR007110 Immunoglobulin-like domain [PS50835] (112-192)
  IPR011162 MHC classes I/II-like antigen recognition protein [SSF54452] (27-108)
  IPR013783 Immunoglobulin-like fold [G3DSA:2.60.40.10] (107-217)
  IPR014745 MHC class II, alpha/beta chain, N-terminal [G3DSA:3.10.320.10] (25-106)
  IPR036179 Immunoglobulin-like domain superfamily [SSF48726] (110-206)
  IPR050160 Major Histocompatibility Complex/Immunoglobulin [PTHR19944] (16-243)

Secondary structure (DSSP, 8-state):
-EEEEEEEEEEETTTEEEEEEEETTEEEEEEETTTTEEEESSTTHHHH-B--THHHHHHHHHHHHHHHHHHHHTTS-PPPPBPPEEEEEESS---TT--EEEEEEEEEEBSS--EEEEEESSSEE-TT-EE--PEE-TTS-EEEEEEEEE---SS-EEEEEEE-TT-SS-EEEEEE---/------EEEEEEEEEEEETTTTEEEEEEEEESSS-EEEEEETTT-SEEESSGGGHHHHHHHHT-HHHHHHHHHHIIIIIIHHHHHHGGGTTT--BPPEEEEEE-S---SSS-EEEEEEEEEEBSS--EEEEEETTEE--SSEEE---EE-SSS-EEEEEEEEE---TT-EEEEEEE-TT-SS-EEEEEE-/-B--PPPPPPPP-/-PPPPP-GGGS--GGGB-S-THHHHHHHSS--EEEEEE---B-SSTTEEEE----TTT---SEEEEE-SSHHHHHHHTTS-EEEEE--B-TT------EEEEE--EEE-TT-B-TTTPPEEEEEEEEETTEEEEEEEEEESBSEEEHHHHHHHHHHHHHHHH-SS-SS--S-SEEEEEEE-TTS-EEEEE-SPPSBS---HHHHHGGGGG--EEETTT-EEEEEEE-S--

CATH classification: 3.10.320.10 (+1 more: 2.60.40.10)

Sequence (612 aa):
EHVIIQAEFYLNPDQSGEFMFDFDGDEIFHVDMAKKETVWRLEEFGRFASFEAQGALANIAVDKANLEIMTKRSNYTPITNVPPEVTVLTNSPVELREPNVLICFIDKFTPPVVNVTWLRNGKPVTTGVSETVFLPREDHLFRKFHYLPFLPSTEDVYDCRVEHWGLDEPLLKHWEFDAGDTRPRFLWQLKFECHFFNGTERVRLLERCIYNQEESVRFDSDVGEYRAVTELGRPDAEYWNSQKDLLEQRRAAVDTYCRHNYGVGESFTVQRRVEPKVTVYPSKTQPLQHHNLLVCSVSGFYPGSIEVRWFRNGQEEKAGVVSTGLIQNGDWTFQTLVMLETVPRSGEVYTCQVEHPSVTSPLTVEWRAPEVIPMFSALSEGESQPDPMPDDLHKSSEFTGTMGNMKYLYDDHYVSATKVKSVDSFFKWDLIYNISDKKLKNYDKVKTELLNEDLAKKYKDEVVDVYGSNYYVNCYFSGGKTCMYGGITKHEGNHFDNGNLQNVLVRVYENKRNTISFEVQTDKKSVTAQELDIKARNFLINKKNLYEFNSSPYETGYIKFIENNGNTFWYDMMPAPGDKFDQSKYLMMYNDNKTVDSKSVKIEVHLTTKNG